Protein AF-A0A9Q3GYB8-F1 (afdb_monomer)

Structure (mmCIF, N/CA/C/O backbone):
data_AF-A0A9Q3GYB8-F1
#
_entry.id   AF-A0A9Q3GYB8-F1
#
loop_
_atom_site.group_PDB
_atom_site.id
_atom_site.type_symbol
_atom_site.label_atom_id
_atom_site.label_alt_id
_atom_site.label_comp_id
_atom_site.label_asym_id
_atom_site.label_entity_id
_atom_site.label_seq_id
_atom_site.pdbx_PDB_ins_code
_atom_site.Cartn_x
_atom_site.Cartn_y
_atom_site.Cartn_z
_atom_site.occupancy
_atom_site.B_iso_or_equiv
_atom_site.auth_seq_id
_atom_site.auth_comp_id
_atom_site.auth_asym_id
_atom_site.auth_atom_id
_atom_site.pdbx_PDB_model_num
ATOM 1 N N . MET A 1 1 ? -16.278 23.621 3.535 1.00 25.92 1 MET A N 1
ATOM 2 C CA . MET A 1 1 ? -15.766 23.236 4.869 1.00 25.92 1 MET A CA 1
ATOM 3 C C . MET A 1 1 ? -15.906 21.737 4.969 1.00 25.92 1 MET A C 1
ATOM 5 O O . MET A 1 1 ? -17.024 21.255 5.108 1.00 25.92 1 MET A O 1
ATOM 9 N N . GLU A 1 2 ? -14.830 20.991 4.756 1.00 36.50 2 GLU A N 1
ATOM 10 C CA . GLU A 1 2 ? -14.915 19.536 4.661 1.00 36.50 2 GLU A CA 1
ATOM 11 C C . GLU A 1 2 ? -13.851 18.902 5.513 1.00 36.50 2 GLU A C 1
ATOM 13 O O . GLU A 1 2 ? -12.684 19.220 5.379 1.00 36.50 2 GLU A O 1
ATOM 18 N N . ASN A 1 3 ? -14.314 18.034 6.405 1.00 37.56 3 ASN A N 1
ATOM 19 C CA . ASN A 1 3 ? -13.535 17.569 7.519 1.00 37.56 3 ASN A CA 1
ATOM 20 C C . ASN A 1 3 ? -13.365 16.029 7.604 1.00 37.56 3 ASN A C 1
ATOM 22 O O . ASN A 1 3 ? -14.303 15.297 7.310 1.00 37.56 3 ASN A O 1
ATOM 26 N N . PHE A 1 4 ? -12.160 15.533 7.898 1.00 40.28 4 PHE A N 1
ATOM 27 C CA . PHE A 1 4 ? -11.762 14.116 7.952 1.00 40.28 4 PHE A CA 1
ATOM 28 C C . PHE A 1 4 ? -11.970 13.537 9.356 1.00 40.28 4 PHE A C 1
ATOM 30 O O . PHE A 1 4 ? -11.442 14.085 10.309 1.00 40.28 4 PHE A O 1
ATOM 37 N N . ILE A 1 5 ? -12.656 12.408 9.532 1.00 36.50 5 ILE A N 1
ATOM 38 C CA . ILE A 1 5 ? -12.953 11.886 10.875 1.00 36.50 5 ILE A CA 1
ATOM 39 C C . ILE A 1 5 ? -11.981 10.750 11.250 1.00 36.50 5 ILE A C 1
ATOM 41 O O . ILE A 1 5 ? -11.925 9.717 10.590 1.00 36.50 5 ILE A O 1
ATOM 45 N N . SER A 1 6 ? -11.225 10.922 12.340 1.00 44.22 6 SER A N 1
ATOM 46 C CA . SER A 1 6 ? -10.324 9.909 12.921 1.00 44.22 6 SER A CA 1
ATOM 47 C C . SER A 1 6 ? -10.540 9.790 14.428 1.00 44.22 6 SER A C 1
ATOM 49 O O . SER A 1 6 ? -10.768 10.779 15.129 1.00 44.22 6 SER A O 1
ATOM 51 N N . GLY A 1 7 ? -10.345 8.590 14.977 1.00 32.22 7 GLY A N 1
ATOM 52 C CA . GLY A 1 7 ? -10.282 8.381 16.426 1.00 32.22 7 GLY A CA 1
ATOM 53 C C . GLY A 1 7 ? -9.227 9.279 17.098 1.00 32.22 7 GLY A C 1
ATOM 54 O O . GLY A 1 7 ? -8.093 9.361 16.629 1.00 32.22 7 GLY A O 1
ATOM 55 N N . LYS A 1 8 ? -9.625 9.993 18.167 1.00 30.19 8 LYS A N 1
ATOM 56 C CA . LYS A 1 8 ? -8.841 10.851 19.098 1.00 30.19 8 LYS A CA 1
ATOM 57 C C . LYS A 1 8 ? -7.385 11.208 18.701 1.00 30.19 8 LYS A C 1
ATOM 59 O O . LYS A 1 8 ? -6.457 10.937 19.471 1.00 30.19 8 LYS A O 1
ATOM 64 N N . ARG A 1 9 ? -7.130 11.846 17.549 1.00 35.03 9 ARG A N 1
ATOM 65 C CA . ARG A 1 9 ? -5.773 12.297 17.162 1.00 35.03 9 ARG A CA 1
ATOM 66 C C . ARG A 1 9 ? -5.813 13.517 16.241 1.00 35.03 9 ARG A C 1
ATOM 68 O O . ARG A 1 9 ? -6.393 13.443 15.174 1.00 35.03 9 ARG A O 1
ATOM 75 N N . SER A 1 10 ? -5.129 14.601 16.617 1.00 28.44 10 SER A N 1
ATOM 76 C CA . SER A 1 10 ? -4.548 15.517 15.622 1.00 28.44 10 SER A CA 1
ATOM 77 C C . SER A 1 10 ? -3.525 14.701 14.827 1.00 28.44 10 SER A C 1
ATOM 79 O O . SER A 1 10 ? -2.646 14.086 15.440 1.00 28.44 10 SER A O 1
ATOM 81 N N . ARG A 1 11 ? -3.702 14.580 13.508 1.00 34.56 11 ARG A N 1
ATOM 82 C CA . ARG A 1 11 ? -2.861 13.727 12.663 1.00 34.56 11 ARG A CA 1
ATOM 83 C C . ARG A 1 11 ? -1.853 14.549 11.881 1.00 34.56 11 ARG A C 1
ATOM 85 O O . ARG A 1 11 ? -2.208 15.446 11.129 1.00 34.56 11 ARG A O 1
ATOM 92 N N . LYS A 1 12 ? -0.599 14.155 12.053 1.00 39.94 12 LYS A N 1
ATOM 93 C CA . LYS A 1 12 ? 0.519 14.380 11.140 1.00 39.94 12 LYS A CA 1
ATOM 94 C C . LYS A 1 12 ? 0.690 13.162 10.233 1.00 39.94 12 LYS A C 1
ATOM 96 O O . LYS A 1 12 ? 0.109 12.121 10.567 1.00 39.94 12 LYS A O 1
ATOM 101 N N . PRO A 1 13 ? 1.473 13.265 9.138 1.00 32.12 13 PRO A N 1
ATOM 102 C CA . PRO A 1 13 ? 1.953 12.101 8.398 1.00 32.12 13 PRO A CA 1
ATOM 103 C C . PRO A 1 13 ? 2.394 11.044 9.409 1.00 32.12 13 PRO A C 1
ATOM 105 O O . PRO A 1 13 ? 3.174 11.357 10.315 1.00 32.12 13 PRO A O 1
ATOM 108 N N . PRO A 1 14 ? 1.819 9.842 9.375 1.00 32.03 14 PRO A N 1
ATOM 109 C CA . PRO A 1 14 ? 2.050 8.957 10.495 1.00 32.03 14 PRO A CA 1
ATOM 110 C C . PRO A 1 14 ? 3.432 8.334 10.346 1.00 32.03 14 PRO A C 1
ATOM 112 O O . PRO A 1 14 ? 3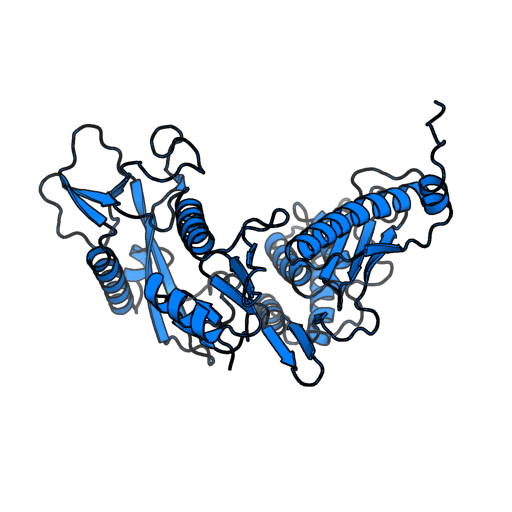.835 7.893 9.271 1.00 32.03 14 PRO A O 1
ATOM 115 N N . ASN A 1 15 ? 4.168 8.346 11.452 1.00 36.34 15 ASN A N 1
ATOM 116 C CA . ASN A 1 15 ? 5.548 7.890 11.570 1.00 36.34 15 ASN A CA 1
ATOM 117 C C . ASN A 1 15 ? 5.699 6.360 11.418 1.00 36.34 15 ASN A C 1
ATOM 119 O O . ASN A 1 15 ? 6.579 5.776 12.034 1.00 36.34 15 ASN A O 1
ATOM 123 N N . TRP A 1 16 ? 4.888 5.680 10.595 1.00 39.91 16 TRP A N 1
ATOM 124 C CA . TRP A 1 16 ? 5.118 4.258 10.293 1.00 39.91 16 TRP A CA 1
ATOM 125 C C . TRP A 1 16 ? 6.480 4.028 9.620 1.00 39.91 16 TRP A C 1
ATOM 127 O O . TRP A 1 16 ? 7.007 2.922 9.679 1.00 39.91 16 TRP A O 1
ATOM 137 N N . PHE A 1 17 ? 7.055 5.079 9.024 1.00 35.50 17 PHE A N 1
ATOM 138 C CA . PHE A 1 17 ? 8.359 5.046 8.365 1.00 35.50 17 PHE A CA 1
ATOM 139 C C . PHE A 1 17 ? 9.502 5.681 9.146 1.00 35.50 17 PHE A C 1
ATOM 141 O O . PHE A 1 17 ? 10.659 5.403 8.829 1.00 35.50 17 PHE A O 1
ATOM 148 N N . ALA A 1 18 ? 9.212 6.447 10.201 1.00 30.78 18 ALA A N 1
ATOM 149 C CA . ALA A 1 18 ? 10.213 6.695 11.225 1.00 30.78 18 ALA A CA 1
ATOM 150 C C . ALA A 1 18 ? 10.309 5.411 12.050 1.00 30.78 18 ALA A C 1
ATOM 152 O O . ALA A 1 18 ? 9.803 5.309 13.169 1.00 30.78 18 ALA A O 1
ATOM 153 N N . GLY A 1 19 ? 10.931 4.394 11.445 1.00 33.84 19 GLY A N 1
ATOM 154 C CA . GLY A 1 19 ? 11.550 3.329 12.206 1.00 33.84 19 GLY A CA 1
ATOM 155 C C . GLY A 1 19 ? 12.295 3.997 13.343 1.00 33.84 19 GLY A C 1
ATOM 156 O O . GLY A 1 19 ? 12.958 4.999 13.090 1.00 33.84 19 GLY A O 1
ATOM 157 N N . ALA A 1 20 ? 12.053 3.493 14.556 1.00 33.47 20 ALA A N 1
ATOM 158 C CA . ALA A 1 20 ? 12.769 3.799 15.780 1.00 33.47 20 ALA A CA 1
ATOM 159 C C . ALA A 1 20 ? 13.780 4.926 15.577 1.00 33.47 20 ALA A C 1
ATOM 161 O O . ALA A 1 20 ? 14.848 4.682 15.010 1.00 33.47 20 ALA A O 1
ATOM 162 N N . VAL A 1 21 ? 13.446 6.144 16.016 1.00 33.94 21 VAL A N 1
ATOM 163 C CA . VAL A 1 21 ? 14.503 7.096 16.350 1.00 33.94 21 VAL A CA 1
ATOM 164 C C . VAL A 1 21 ? 15.421 6.311 17.276 1.00 33.94 21 VAL A C 1
ATOM 166 O O . VAL A 1 21 ? 15.061 6.020 18.418 1.00 33.94 21 VAL A O 1
ATOM 169 N N . VAL A 1 22 ? 16.544 5.847 16.731 1.00 38.66 22 VAL A N 1
ATOM 170 C CA . VAL A 1 22 ? 17.598 5.196 17.487 1.00 38.66 22 VAL A CA 1
ATOM 171 C C . VAL A 1 22 ? 18.096 6.310 18.393 1.00 38.66 22 VAL A C 1
ATOM 173 O O . VAL A 1 22 ? 18.821 7.191 17.943 1.00 38.66 22 VAL A O 1
ATOM 176 N N . GLY A 1 23 ? 17.584 6.353 19.626 1.00 49.19 23 GLY A N 1
ATOM 177 C CA . GLY A 1 23 ? 17.992 7.372 20.583 1.00 49.19 23 GLY A CA 1
ATOM 178 C C . GLY A 1 23 ? 17.178 7.532 21.867 1.00 49.19 23 GLY A C 1
ATOM 179 O O . GLY A 1 23 ? 17.807 7.689 22.906 1.00 49.19 23 GLY A O 1
ATOM 180 N N . THR A 1 24 ? 15.833 7.534 21.864 1.00 57.62 24 THR A N 1
ATOM 181 C CA . THR A 1 24 ? 15.102 8.049 23.059 1.00 57.62 24 THR A CA 1
ATOM 182 C C . THR A 1 24 ? 13.836 7.314 23.496 1.00 57.62 24 THR A C 1
ATOM 184 O O . THR A 1 24 ? 13.460 7.428 24.662 1.00 57.62 24 THR A O 1
ATOM 187 N N . THR A 1 25 ? 13.159 6.568 22.619 1.00 68.81 25 THR A N 1
ATOM 188 C CA . THR A 1 25 ? 11.902 5.894 22.992 1.00 68.81 25 THR A CA 1
ATOM 189 C C . THR A 1 25 ? 12.186 4.493 23.547 1.00 68.81 25 THR A C 1
ATOM 191 O O . THR A 1 25 ? 12.843 3.705 22.864 1.00 68.81 25 THR A O 1
ATOM 194 N N . PRO A 1 26 ? 11.692 4.150 24.749 1.00 79.00 26 PRO A N 1
ATOM 195 C CA . PRO A 1 26 ? 11.937 2.843 25.346 1.00 79.00 26 PRO A CA 1
ATOM 196 C C . PRO A 1 26 ? 11.213 1.730 24.580 1.00 79.00 26 PRO A C 1
ATOM 198 O O . PRO A 1 26 ? 10.035 1.853 24.242 1.00 79.00 26 PRO A O 1
ATOM 201 N N . CYS A 1 27 ? 11.903 0.615 24.342 1.00 77.69 27 CYS A N 1
ATOM 202 C CA . CYS A 1 27 ? 11.342 -0.567 23.682 1.00 77.69 27 CYS A CA 1
ATOM 203 C C . CYS A 1 27 ? 10.696 -1.544 24.676 1.00 77.69 27 CYS A C 1
ATOM 205 O O . CYS A 1 27 ? 9.998 -2.475 24.275 1.00 77.69 27 CYS A O 1
ATOM 207 N N . SER A 1 28 ? 10.920 -1.345 25.976 1.00 80.00 28 SER A N 1
ATOM 208 C CA . SER A 1 28 ? 10.359 -2.173 27.038 1.00 80.00 28 SER A CA 1
ATOM 209 C C . SER A 1 28 ? 9.984 -1.348 28.266 1.00 80.00 28 SER A C 1
ATOM 211 O O . SER A 1 28 ? 10.463 -0.234 28.466 1.00 80.00 28 SER A O 1
ATOM 213 N N . PHE A 1 29 ? 9.143 -1.920 29.129 1.00 80.44 29 PHE A N 1
ATOM 214 C CA . PHE A 1 29 ? 8.792 -1.300 30.407 1.00 80.44 29 PHE A CA 1
ATOM 215 C C . PHE A 1 29 ? 10.034 -1.037 31.282 1.00 80.44 29 PHE A C 1
ATOM 217 O O . PHE A 1 29 ? 10.165 0.036 31.868 1.00 80.44 29 PHE A O 1
ATOM 224 N N . LYS A 1 30 ? 10.989 -1.978 31.311 1.00 82.12 30 LYS A N 1
ATOM 225 C CA . LYS A 1 30 ? 12.250 -1.834 32.058 1.00 82.12 30 LYS A CA 1
ATOM 226 C C . LYS A 1 30 ? 13.091 -0.671 31.544 1.00 82.12 30 LYS A C 1
ATOM 228 O O . LYS A 1 30 ? 13.586 0.117 32.342 1.00 82.12 30 LYS A O 1
ATOM 233 N N . GLU A 1 31 ? 13.206 -0.528 30.225 1.00 82.38 31 GLU A N 1
ATOM 234 C CA . GLU A 1 31 ? 13.889 0.616 29.612 1.00 82.38 31 GLU A CA 1
ATOM 235 C C . GLU A 1 31 ? 13.164 1.934 29.894 1.00 82.38 31 GLU A C 1
ATOM 237 O O . GLU A 1 31 ? 13.814 2.941 30.166 1.00 82.38 31 GLU A O 1
ATOM 242 N N . ALA A 1 32 ? 11.827 1.933 29.893 1.00 82.12 32 ALA A N 1
ATOM 243 C CA . ALA A 1 32 ? 11.042 3.123 30.207 1.00 82.12 32 ALA A CA 1
ATOM 244 C C . ALA A 1 32 ? 11.316 3.611 31.636 1.00 82.12 32 ALA A C 1
ATOM 246 O O . ALA A 1 32 ? 11.517 4.809 31.845 1.00 82.12 32 ALA A O 1
ATOM 247 N N . LEU A 1 33 ? 11.404 2.690 32.602 1.00 82.56 33 LEU A N 1
ATOM 248 C CA . LEU A 1 33 ? 11.752 3.009 33.988 1.00 82.56 33 LEU A CA 1
ATOM 249 C C . LEU A 1 33 ? 13.218 3.401 34.186 1.00 82.56 33 LEU A C 1
ATOM 251 O O . LEU A 1 33 ? 13.504 4.246 35.029 1.00 82.56 33 LEU A O 1
ATOM 255 N N . ALA A 1 34 ? 14.136 2.802 33.428 1.00 83.19 34 ALA A N 1
ATOM 256 C CA . ALA A 1 34 ? 15.553 3.155 33.469 1.00 83.19 34 ALA A CA 1
ATOM 257 C C . ALA A 1 34 ? 15.851 4.501 32.779 1.00 83.19 34 ALA A C 1
ATOM 259 O O . ALA A 1 34 ? 16.936 5.056 32.947 1.00 83.19 34 ALA A O 1
ATOM 260 N N . SER A 1 35 ? 14.905 5.030 31.996 1.00 83.81 35 SER A N 1
ATOM 261 C CA . SER A 1 35 ? 15.062 6.302 31.293 1.00 83.81 35 SER A CA 1
ATOM 262 C C . SER A 1 35 ? 14.933 7.513 32.225 1.00 83.81 35 SER A C 1
ATOM 264 O O . SER A 1 35 ? 14.206 7.496 33.218 1.00 83.81 35 SER A O 1
ATOM 266 N N . LEU A 1 36 ? 15.554 8.629 31.831 1.00 81.88 36 LEU A N 1
ATOM 267 C CA . LEU A 1 36 ? 15.415 9.928 32.510 1.00 81.88 36 LEU A CA 1
ATOM 268 C C . LEU A 1 36 ? 13.963 10.445 32.539 1.00 81.88 36 LEU A C 1
ATOM 270 O O . LEU A 1 36 ? 13.627 11.308 33.345 1.00 81.88 36 LEU A O 1
ATOM 274 N N . LYS A 1 37 ? 13.095 9.913 31.668 1.00 83.44 37 LYS A N 1
ATOM 275 C CA . LYS A 1 37 ? 11.675 10.265 31.546 1.00 83.44 37 LYS A CA 1
ATOM 276 C C . LYS A 1 37 ? 10.740 9.268 32.244 1.00 83.44 37 LYS A C 1
ATOM 278 O O . LYS A 1 37 ? 9.545 9.247 31.956 1.00 83.44 37 LYS A O 1
ATOM 283 N N . SER A 1 38 ? 11.248 8.445 33.161 1.00 84.56 38 SER A N 1
ATOM 284 C CA . SER A 1 38 ? 10.485 7.386 33.842 1.00 84.56 38 SER A CA 1
ATOM 285 C C . SER A 1 38 ? 9.135 7.848 34.409 1.00 84.56 38 SER A C 1
ATOM 287 O O . SER A 1 38 ? 8.115 7.204 34.164 1.00 84.56 38 SER A O 1
ATOM 289 N N . ASN A 1 39 ? 9.089 9.006 35.074 1.00 86.44 39 ASN A N 1
ATOM 290 C CA . ASN A 1 39 ? 7.849 9.577 35.615 1.00 86.44 39 ASN A CA 1
ATOM 291 C C . ASN A 1 39 ? 6.818 9.920 34.524 1.00 86.44 39 ASN A C 1
ATOM 293 O O . ASN A 1 39 ? 5.623 9.693 34.710 1.00 86.44 39 ASN A O 1
ATOM 297 N N . ALA A 1 40 ? 7.259 10.437 33.373 1.00 87.19 40 ALA A N 1
ATOM 298 C CA . ALA A 1 40 ? 6.367 10.744 32.254 1.00 87.19 40 ALA A CA 1
ATOM 299 C C . ALA A 1 40 ? 5.781 9.459 31.646 1.00 87.19 40 ALA A C 1
ATOM 301 O O . ALA A 1 40 ? 4.577 9.385 31.391 1.00 87.19 40 ALA A O 1
ATOM 302 N N . TRP A 1 41 ? 6.600 8.412 31.505 1.00 88.19 41 TRP A N 1
ATOM 303 C CA . TRP A 1 41 ? 6.142 7.104 31.033 1.00 88.19 41 TRP A CA 1
ATOM 304 C C . TRP A 1 41 ? 5.167 6.430 32.004 1.00 88.19 41 TRP A C 1
ATOM 306 O O . TRP A 1 41 ? 4.159 5.882 31.563 1.00 88.19 41 TRP A O 1
ATOM 316 N N . LEU A 1 42 ? 5.402 6.524 33.316 1.00 86.69 42 LEU A N 1
ATOM 317 C CA . LEU A 1 42 ? 4.474 6.025 34.338 1.00 86.69 42 LEU A CA 1
ATOM 318 C C . LEU A 1 42 ? 3.119 6.742 34.289 1.00 86.69 42 LEU A C 1
ATOM 320 O O . LEU A 1 42 ? 2.075 6.089 34.329 1.00 86.69 42 LEU A O 1
ATOM 324 N N . ASN A 1 43 ? 3.119 8.067 34.121 1.00 88.00 43 ASN A N 1
ATOM 325 C CA . ASN A 1 43 ? 1.887 8.836 33.939 1.00 88.00 43 ASN A CA 1
ATOM 326 C C . ASN A 1 43 ? 1.136 8.417 32.666 1.00 88.00 43 ASN A C 1
ATOM 328 O O . ASN A 1 43 ? -0.089 8.286 32.684 1.00 88.00 43 ASN A O 1
ATOM 332 N N . ALA A 1 44 ? 1.856 8.162 31.569 1.00 88.00 44 ALA A N 1
ATOM 333 C CA . ALA A 1 44 ? 1.263 7.675 30.326 1.00 88.00 44 ALA A CA 1
ATOM 334 C C . ALA A 1 44 ? 0.626 6.281 30.491 1.00 88.00 44 ALA A C 1
ATOM 336 O O . ALA A 1 44 ? -0.474 6.051 29.989 1.00 88.00 44 ALA A O 1
ATOM 337 N N . ILE A 1 45 ? 1.276 5.379 31.235 1.00 87.88 45 ILE A N 1
ATOM 338 C CA . ILE A 1 45 ? 0.751 4.046 31.580 1.00 87.88 45 ILE A CA 1
ATOM 339 C C . ILE A 1 45 ? -0.525 4.160 32.421 1.00 87.88 45 ILE A C 1
ATOM 341 O O . ILE A 1 45 ? -1.537 3.539 32.094 1.00 87.88 45 ILE A O 1
ATOM 345 N N . ALA A 1 46 ? -0.505 4.977 33.478 1.00 86.75 46 ALA A N 1
ATOM 346 C CA . ALA A 1 46 ? -1.660 5.172 34.353 1.00 86.75 46 ALA A CA 1
ATOM 347 C C . ALA A 1 46 ? -2.862 5.758 33.592 1.00 86.75 46 ALA A C 1
ATOM 349 O O . ALA A 1 46 ? -3.994 5.306 33.765 1.00 86.75 46 ALA A O 1
ATOM 350 N N . LYS A 1 47 ? -2.610 6.720 32.696 1.00 88.44 47 LYS A N 1
ATOM 351 C CA . LYS A 1 47 ? -3.630 7.326 31.828 1.00 88.44 47 LYS A CA 1
ATOM 352 C C . LYS A 1 47 ? -4.267 6.305 30.881 1.00 88.44 47 LYS A C 1
ATOM 354 O O . LYS A 1 47 ? -5.483 6.336 30.692 1.00 88.44 47 LYS A O 1
ATOM 359 N N . GLU A 1 48 ? -3.473 5.409 30.294 1.00 88.88 48 GLU A N 1
ATOM 360 C CA . GLU A 1 48 ? -3.989 4.336 29.435 1.00 88.88 48 GLU A CA 1
ATOM 361 C C . GLU A 1 48 ? -4.873 3.365 30.231 1.00 88.88 48 GLU A C 1
ATOM 363 O O . GLU A 1 48 ? -5.982 3.060 29.797 1.00 88.88 48 GLU A O 1
ATOM 368 N N . PHE A 1 49 ? -4.451 2.935 31.426 1.00 83.81 49 PHE A N 1
ATOM 369 C CA . PHE A 1 49 ? -5.279 2.057 32.263 1.00 83.81 49 PHE A CA 1
ATOM 370 C C . PHE A 1 49 ? -6.595 2.682 32.689 1.00 83.81 49 PHE A C 1
ATOM 372 O O . PHE A 1 49 ? -7.636 2.048 32.527 1.00 83.81 49 PHE A O 1
ATOM 379 N N . ALA A 1 50 ? -6.563 3.924 33.172 1.00 85.94 50 ALA A N 1
ATOM 380 C CA . ALA A 1 50 ? -7.776 4.639 33.550 1.00 85.94 50 ALA A CA 1
ATOM 381 C C . ALA A 1 50 ? -8.766 4.708 32.373 1.00 85.94 50 ALA A C 1
ATOM 383 O O . ALA A 1 50 ? -9.969 4.539 32.555 1.00 85.94 50 ALA A O 1
ATOM 384 N N . SER A 1 51 ? -8.260 4.874 31.145 1.00 85.38 51 SER A N 1
ATOM 385 C CA . SER A 1 51 ? -9.074 4.820 29.927 1.00 85.38 51 SER A CA 1
ATOM 386 C C . SER A 1 51 ? -9.658 3.422 29.669 1.00 85.38 51 SER A C 1
ATOM 388 O O . SER A 1 51 ? -10.826 3.311 29.295 1.00 85.38 51 SER A O 1
ATOM 390 N N . LEU A 1 52 ? -8.882 2.346 29.854 1.00 84.75 52 LEU A N 1
ATOM 391 C CA . LEU A 1 52 ? -9.367 0.967 29.684 1.00 84.75 52 LEU A CA 1
ATOM 392 C C . LEU A 1 52 ? -10.477 0.614 30.686 1.00 84.75 52 LEU A C 1
ATOM 394 O O . LEU A 1 52 ? -11.456 -0.031 30.305 1.00 84.75 52 LEU A O 1
ATOM 398 N N . GLU A 1 53 ? -10.350 1.061 31.935 1.00 83.00 53 GLU A N 1
ATOM 399 C CA . GLU A 1 53 ? -11.362 0.873 32.981 1.00 83.00 53 GLU A CA 1
ATOM 400 C C . GLU A 1 53 ? -12.611 1.717 32.710 1.00 83.00 53 GLU A C 1
ATOM 402 O O . GLU A 1 53 ? -13.723 1.186 32.701 1.00 83.00 53 GLU A O 1
ATOM 407 N N . GLN A 1 54 ? -12.438 3.004 32.383 1.00 83.69 54 GLN A N 1
ATOM 408 C CA . GLN A 1 54 ? -13.538 3.912 32.042 1.00 83.69 54 GLN A CA 1
ATOM 409 C C . GLN A 1 54 ? -14.386 3.377 30.879 1.00 83.69 54 GLN A C 1
ATOM 411 O O . GLN A 1 54 ? -15.612 3.486 30.893 1.00 83.69 54 GLN A O 1
ATOM 416 N N . HIS A 1 55 ? -13.746 2.793 29.864 1.00 80.62 55 HIS A N 1
ATOM 417 C CA . HIS A 1 55 ? -14.429 2.239 28.697 1.00 80.62 55 HIS A CA 1
ATOM 418 C C . HIS A 1 55 ? -14.875 0.780 28.871 1.00 80.62 55 HIS A C 1
ATOM 420 O O . HIS A 1 55 ? -15.385 0.198 27.904 1.00 80.62 55 HIS A O 1
ATOM 426 N N . GLN A 1 56 ? -14.716 0.208 30.073 1.00 82.50 56 GLN A N 1
ATOM 427 C CA . GLN A 1 56 ? -15.061 -1.177 30.399 1.00 82.50 56 GLN A CA 1
ATOM 428 C C . GLN A 1 56 ? -14.482 -2.149 29.365 1.00 82.50 56 GLN A C 1
ATOM 430 O O . GLN A 1 56 ? -15.217 -2.930 28.761 1.00 82.50 56 GLN A O 1
ATOM 435 N N . VAL A 1 57 ? -13.182 -2.026 29.079 1.00 82.00 57 VAL A N 1
ATOM 436 C CA . VAL A 1 57 ? -12.442 -2.927 28.174 1.00 82.00 57 VAL A CA 1
ATOM 437 C C . VAL A 1 57 ? -11.939 -4.158 28.926 1.00 82.00 57 VAL A C 1
ATOM 439 O O . VAL A 1 57 ? -11.882 -5.252 28.366 1.00 82.00 57 VAL A O 1
ATOM 442 N N . VAL A 1 58 ? -11.581 -3.968 30.196 1.00 81.31 58 VAL A N 1
ATOM 443 C CA . VAL A 1 58 ? -11.105 -5.007 31.109 1.00 81.31 58 VAL A CA 1
ATOM 444 C C . VAL A 1 58 ? -12.028 -5.088 32.318 1.00 81.31 58 VAL A C 1
ATOM 446 O O . VAL A 1 58 ? -12.460 -4.066 32.848 1.00 81.31 58 VAL A O 1
ATOM 449 N N . LYS A 1 59 ? -12.305 -6.309 32.772 1.00 82.75 59 LYS A N 1
ATOM 450 C CA . LYS A 1 59 ? -13.022 -6.590 34.016 1.00 82.75 59 LYS A CA 1
ATOM 451 C C . LYS A 1 59 ? -12.178 -7.502 34.893 1.00 82.75 59 LYS A C 1
ATOM 453 O O . LYS A 1 59 ? -11.645 -8.501 34.419 1.00 82.75 59 LYS A O 1
ATOM 458 N N . GLU A 1 60 ? -12.079 -7.173 36.170 1.00 81.75 60 GLU A N 1
ATOM 459 C CA . GLU A 1 60 ? -11.413 -8.023 37.151 1.00 81.75 60 GLU A CA 1
ATOM 460 C C . GLU A 1 60 ? -12.276 -9.248 37.486 1.00 81.75 60 GLU A C 1
ATOM 462 O O . GLU A 1 60 ? -13.477 -9.125 37.747 1.00 81.75 60 GLU A O 1
ATOM 467 N N . VAL A 1 61 ? -11.678 -10.439 37.428 1.00 81.00 61 VAL A N 1
ATOM 468 C CA . VAL A 1 61 ? -12.344 -11.723 37.676 1.00 81.00 61 VAL A CA 1
ATOM 469 C C . VAL A 1 61 ? -11.416 -12.663 38.445 1.00 81.00 61 VAL A C 1
ATOM 471 O O . VAL A 1 61 ? -10.195 -12.599 38.316 1.00 81.00 61 VAL A O 1
ATOM 474 N N . ARG A 1 62 ? -11.983 -13.558 39.260 1.00 77.38 62 ARG A N 1
ATOM 475 C CA . ARG A 1 62 ? -11.195 -14.616 39.907 1.00 77.38 62 ARG A CA 1
ATOM 476 C C . ARG A 1 62 ? -10.760 -15.633 38.858 1.00 77.38 62 ARG A C 1
ATOM 478 O O . ARG A 1 62 ? -11.573 -16.025 38.027 1.00 77.38 62 ARG A O 1
ATOM 485 N N . LEU A 1 63 ? -9.499 -16.050 38.919 1.00 69.88 63 LEU A N 1
ATOM 486 C CA . LEU A 1 63 ? -8.965 -17.060 38.018 1.00 69.88 63 LEU A CA 1
ATOM 487 C C . LEU A 1 63 ? -9.551 -18.426 38.389 1.00 69.88 63 LEU A C 1
ATOM 489 O O . LEU A 1 63 ? -9.339 -18.923 39.498 1.00 69.88 63 LEU A O 1
ATOM 493 N N . GLU A 1 64 ? -10.274 -19.039 37.460 1.00 70.75 64 GLU A N 1
ATOM 494 C CA . GLU A 1 64 ? -10.748 -20.412 37.622 1.00 70.75 64 GLU A CA 1
ATOM 495 C C . GLU A 1 64 ? -9.663 -21.417 37.204 1.00 70.75 64 GLU A C 1
ATOM 497 O O . GLU A 1 64 ? -8.739 -21.104 36.445 1.00 70.75 64 GLU A O 1
ATOM 502 N N . ARG A 1 65 ? -9.749 -22.655 37.711 1.00 62.06 65 ARG A N 1
ATOM 503 C CA . ARG A 1 65 ? -8.806 -23.718 37.328 1.00 62.06 65 ARG A CA 1
ATOM 504 C C . ARG A 1 65 ? -8.933 -23.986 35.820 1.00 62.06 65 ARG A C 1
ATOM 506 O O . ARG A 1 65 ? -10.039 -24.182 35.335 1.00 62.06 65 ARG A O 1
ATOM 513 N N . ASN A 1 66 ? -7.796 -24.047 35.121 1.00 68.25 66 ASN A N 1
ATOM 514 C CA . ASN A 1 66 ? -7.643 -24.295 33.674 1.00 68.25 66 ASN A CA 1
ATOM 515 C C . ASN A 1 66 ? -7.908 -23.110 32.723 1.00 68.25 66 ASN A C 1
ATOM 517 O O . ASN A 1 66 ? -7.903 -23.312 31.511 1.00 68.25 66 ASN A O 1
ATOM 521 N N . GLN A 1 67 ? -8.067 -21.878 33.217 1.00 70.38 67 GLN A N 1
ATOM 522 C CA . GLN A 1 67 ? -8.120 -20.706 32.334 1.00 70.38 67 GLN A CA 1
ATOM 523 C C . GLN A 1 67 ? -6.723 -20.322 31.829 1.00 70.38 67 GLN A C 1
ATOM 525 O O . GLN A 1 67 ? -5.791 -20.117 32.612 1.00 70.38 67 GLN A O 1
ATOM 530 N N . ARG A 1 68 ? -6.575 -20.201 30.505 1.00 76.38 68 ARG A N 1
ATOM 531 C CA . ARG A 1 68 ? -5.342 -19.723 29.877 1.00 76.38 68 ARG A CA 1
ATOM 532 C C . ARG A 1 68 ? -5.258 -18.204 29.964 1.00 76.38 68 ARG A C 1
ATOM 534 O O . ARG A 1 68 ? -6.209 -17.498 29.650 1.00 76.38 68 ARG A O 1
ATOM 541 N N . LEU A 1 69 ? -4.087 -17.709 30.358 1.00 81.94 69 LEU A N 1
ATOM 542 C CA . LEU A 1 69 ? -3.792 -16.282 30.417 1.00 81.94 69 LEU A CA 1
ATOM 543 C C . LEU A 1 69 ? -2.885 -15.883 29.260 1.00 81.94 69 LEU A C 1
ATOM 545 O O . LEU A 1 69 ? -1.819 -16.468 29.069 1.00 81.94 69 LEU A O 1
ATOM 549 N N . LEU A 1 70 ? -3.288 -14.852 28.525 1.00 84.50 70 LEU A N 1
ATOM 550 C CA . LEU A 1 70 ? -2.439 -14.211 27.533 1.00 84.50 70 LEU A CA 1
ATOM 551 C C . LEU A 1 70 ? -1.590 -13.124 28.188 1.00 84.50 70 LEU A C 1
ATOM 553 O O . LEU A 1 70 ? -2.084 -12.276 28.933 1.00 84.50 70 LEU A O 1
ATOM 557 N N . ASP A 1 71 ? -0.301 -13.123 27.873 1.00 83.69 71 ASP A N 1
ATOM 558 C CA . ASP A 1 71 ? 0.606 -12.067 28.304 1.00 83.69 71 ASP A CA 1
ATOM 559 C C . ASP A 1 71 ? 0.336 -10.759 27.552 1.00 83.69 71 ASP A C 1
ATOM 561 O O . ASP A 1 71 ? 0.019 -10.748 26.359 1.00 83.69 71 ASP A O 1
ATOM 565 N N . THR A 1 72 ? 0.563 -9.635 28.226 1.00 85.38 72 THR A N 1
ATOM 566 C CA . THR A 1 72 ? 0.578 -8.308 27.602 1.00 85.38 72 THR A CA 1
ATOM 567 C C . THR A 1 72 ? 1.994 -7.748 27.463 1.00 85.38 72 THR A C 1
ATOM 569 O O . THR A 1 72 ? 2.966 -8.279 28.003 1.00 85.38 72 THR A O 1
ATOM 572 N N . THR A 1 73 ? 2.119 -6.649 26.729 1.00 86.25 73 THR A N 1
ATOM 573 C CA . THR A 1 73 ? 3.327 -5.834 26.630 1.00 86.25 73 THR A CA 1
ATOM 574 C C . THR A 1 73 ? 2.968 -4.355 26.492 1.00 86.25 73 THR A C 1
ATOM 576 O O . THR A 1 73 ? 1.852 -4.015 26.092 1.00 86.25 73 THR A O 1
ATOM 579 N N . TRP A 1 74 ? 3.919 -3.483 26.820 1.00 86.00 74 TRP A N 1
ATOM 580 C CA . TRP A 1 74 ? 3.786 -2.039 26.673 1.00 86.00 74 TRP A CA 1
ATOM 581 C C . TRP A 1 74 ? 4.465 -1.560 25.403 1.00 86.00 74 TRP A C 1
ATOM 583 O O . TRP A 1 74 ? 5.628 -1.873 25.164 1.00 86.00 74 TRP A O 1
ATOM 593 N N . VAL A 1 75 ? 3.746 -0.756 24.625 1.00 87.00 75 VAL A N 1
ATOM 594 C CA . VAL A 1 75 ? 4.301 -0.034 23.480 1.00 87.00 75 VAL A CA 1
ATOM 595 C C . VAL A 1 75 ? 4.351 1.447 23.820 1.00 87.00 75 VAL A C 1
ATOM 597 O O . VAL A 1 75 ? 3.319 2.042 24.139 1.00 87.00 75 VAL A O 1
ATOM 600 N N . PHE A 1 76 ? 5.542 2.033 23.732 1.00 84.38 76 PHE A N 1
ATOM 601 C CA . PHE A 1 76 ? 5.792 3.436 24.040 1.00 84.38 76 PHE A CA 1
ATOM 602 C C . PHE A 1 76 ? 6.082 4.228 22.776 1.00 84.38 76 PHE A C 1
ATOM 604 O O . PHE A 1 76 ? 6.700 3.721 21.841 1.00 84.38 76 PHE A O 1
ATOM 611 N N . TRP A 1 77 ? 5.633 5.478 22.744 1.00 84.88 77 TRP A N 1
ATOM 612 C CA . TRP A 1 77 ? 6.049 6.431 21.726 1.00 84.88 77 TRP A CA 1
ATOM 613 C C . TRP A 1 77 ? 5.882 7.867 22.208 1.00 84.88 77 TRP A C 1
ATOM 615 O O . TRP A 1 77 ? 4.989 8.184 22.995 1.00 84.88 77 TRP A O 1
ATOM 625 N N . GLU A 1 78 ? 6.733 8.747 21.699 1.00 81.94 78 GLU A N 1
ATOM 626 C CA . GLU A 1 78 ? 6.622 10.187 21.902 1.00 81.94 78 GLU A CA 1
ATOM 627 C C . GLU A 1 78 ? 5.827 10.801 20.749 1.00 81.94 78 GLU A C 1
ATOM 629 O O . GLU A 1 78 ? 6.017 10.473 19.575 1.00 81.94 78 GLU A O 1
ATOM 634 N N . LYS A 1 79 ? 4.900 11.699 21.068 1.00 74.75 79 LYS A N 1
ATOM 635 C CA . LYS A 1 79 ? 4.280 12.576 20.076 1.00 74.75 79 LYS A CA 1
ATOM 636 C C . LYS A 1 79 ? 5.083 13.854 19.971 1.00 74.75 79 LYS A C 1
ATOM 638 O O . LYS A 1 79 ? 5.356 14.473 20.993 1.00 74.75 79 LYS A O 1
ATOM 643 N N . THR A 1 80 ? 5.335 14.315 18.757 1.00 69.50 80 THR A N 1
ATOM 644 C CA . THR A 1 80 ? 6.073 15.557 18.509 1.00 69.50 80 THR A CA 1
ATOM 645 C C . THR A 1 80 ? 5.210 16.655 17.875 1.00 69.50 80 THR A C 1
ATOM 647 O O . THR A 1 80 ? 4.221 16.369 17.182 1.00 69.50 80 THR A O 1
ATOM 650 N N . ASP A 1 81 ? 5.561 17.922 18.119 1.00 65.56 81 ASP A N 1
ATOM 651 C CA . ASP A 1 81 ? 5.057 19.110 17.417 1.00 65.56 81 ASP A CA 1
ATOM 652 C C . ASP A 1 81 ? 5.718 19.253 16.027 1.00 65.56 81 ASP A C 1
ATOM 654 O O . ASP A 1 81 ? 6.316 18.298 15.522 1.00 65.56 81 ASP A O 1
ATOM 658 N N . ALA A 1 82 ? 5.316 20.273 15.256 1.00 48.75 82 ALA A N 1
ATOM 659 C CA . ALA A 1 82 ? 5.706 20.364 13.839 1.00 48.75 82 ALA A CA 1
ATOM 660 C C . ALA A 1 82 ? 7.200 20.696 13.705 1.00 48.75 82 ALA A C 1
ATOM 662 O O . ALA A 1 82 ? 7.827 20.371 12.702 1.00 48.75 82 ALA A O 1
ATOM 663 N N . GLU A 1 83 ? 7.746 21.263 14.770 1.00 54.91 83 GLU A N 1
ATOM 664 C CA . GLU A 1 83 ? 9.115 21.671 15.003 1.00 54.91 83 GLU A CA 1
ATOM 665 C C . GLU A 1 83 ? 9.977 20.511 15.543 1.00 54.91 83 GLU A C 1
ATOM 667 O O . GLU A 1 83 ? 11.195 20.637 15.649 1.00 54.91 83 GLU A O 1
ATOM 672 N N . GLY A 1 84 ? 9.363 19.357 15.838 1.00 59.22 84 GLY A N 1
ATOM 673 C CA . GLY A 1 84 ? 10.035 18.144 16.301 1.00 59.22 84 GLY A CA 1
ATOM 674 C C . GLY A 1 84 ? 10.180 18.028 17.822 1.00 59.22 84 GLY A C 1
ATOM 675 O O . GLY A 1 84 ? 10.740 17.038 18.293 1.00 59.22 84 GLY A O 1
ATOM 676 N N . ASN A 1 85 ? 9.648 18.967 18.604 1.00 70.25 85 ASN A N 1
ATOM 677 C CA . ASN A 1 85 ? 9.667 18.918 20.063 1.00 70.25 85 ASN A CA 1
ATOM 678 C C . ASN A 1 85 ? 8.634 17.923 20.592 1.00 70.25 85 ASN A C 1
ATOM 680 O O . ASN A 1 85 ? 7.523 17.811 20.077 1.00 70.25 85 ASN A O 1
ATOM 684 N N . VAL A 1 86 ? 8.972 17.211 21.665 1.00 75.25 86 VAL A N 1
ATOM 685 C CA . VAL A 1 86 ? 8.064 16.245 22.296 1.00 75.25 86 VAL A CA 1
ATOM 686 C C . VAL A 1 86 ? 6.925 16.976 23.012 1.00 75.25 86 VAL A C 1
ATOM 688 O O . VAL A 1 86 ? 7.152 17.822 23.868 1.00 75.25 86 VAL A O 1
ATOM 691 N N . THR A 1 87 ? 5.692 16.621 22.660 1.00 78.25 87 THR A N 1
ATOM 692 C CA . THR A 1 87 ? 4.443 17.193 23.196 1.00 78.25 87 THR A CA 1
ATOM 693 C C . THR A 1 87 ? 3.762 16.293 24.217 1.00 78.25 87 THR A C 1
ATOM 695 O O . THR A 1 87 ? 3.104 16.788 25.126 1.00 78.25 87 THR A O 1
ATOM 698 N N . GLU A 1 88 ? 3.847 14.973 24.041 1.00 82.25 88 GLU A N 1
ATOM 699 C CA . GLU A 1 88 ? 3.174 14.006 24.909 1.00 82.25 88 GLU A CA 1
ATOM 700 C C . GLU A 1 88 ? 3.832 12.628 24.774 1.00 82.25 88 GLU A C 1
ATOM 702 O O . GLU A 1 88 ? 3.908 12.068 23.677 1.00 82.25 88 GLU A O 1
ATOM 707 N N . GLU A 1 89 ? 4.241 12.045 25.894 1.00 85.50 89 GLU A N 1
ATOM 708 C CA . GLU A 1 89 ? 4.577 10.632 26.015 1.00 85.50 89 GLU A CA 1
ATOM 709 C C . GLU A 1 89 ? 3.307 9.772 25.996 1.00 85.50 89 GLU A C 1
ATOM 711 O O . GLU A 1 89 ? 2.306 10.062 26.659 1.00 85.50 89 GLU A O 1
ATOM 716 N N . LYS A 1 90 ? 3.333 8.679 25.235 1.00 85.62 90 LYS A N 1
ATOM 717 C CA . LYS A 1 90 ? 2.221 7.738 25.142 1.00 85.62 90 LYS A CA 1
ATOM 718 C C . LYS A 1 90 ? 2.651 6.309 25.393 1.00 85.62 90 LYS A C 1
ATOM 720 O O . LYS A 1 90 ? 3.656 5.847 24.865 1.00 85.62 90 LYS A O 1
ATOM 725 N N . ALA A 1 91 ? 1.815 5.601 26.140 1.00 88.19 91 ALA A N 1
ATOM 726 C CA . ALA A 1 91 ? 1.920 4.175 26.377 1.00 88.19 91 ALA A CA 1
ATOM 727 C C . ALA A 1 91 ? 0.625 3.497 25.917 1.00 88.19 91 ALA A C 1
ATOM 729 O O . ALA A 1 91 ? -0.457 4.073 26.032 1.00 88.19 91 ALA A O 1
ATOM 730 N N . ARG A 1 92 ? 0.734 2.283 25.380 1.00 87.94 92 ARG A N 1
ATOM 731 C CA . ARG A 1 92 ? -0.399 1.404 25.072 1.00 87.94 92 ARG A CA 1
ATOM 732 C C . ARG A 1 92 ? -0.152 0.022 25.624 1.00 87.94 92 ARG A C 1
ATOM 734 O O . ARG A 1 92 ? 0.939 -0.520 25.447 1.00 87.94 92 ARG A O 1
ATOM 741 N N . LEU A 1 93 ? -1.196 -0.550 26.209 1.00 87.25 93 LEU A N 1
ATOM 742 C CA . LEU A 1 93 ? -1.218 -1.956 26.569 1.00 87.25 93 LEU A CA 1
ATOM 743 C C . LEU A 1 93 ? -1.635 -2.778 25.347 1.00 87.25 93 LEU A C 1
ATOM 745 O O . LEU A 1 93 ? -2.721 -2.585 24.800 1.00 87.25 93 LEU A O 1
ATOM 749 N N . CYS A 1 94 ? -0.778 -3.706 24.937 1.00 88.44 94 CYS A N 1
ATOM 750 C CA . CYS A 1 94 ? -1.030 -4.612 23.823 1.00 88.44 94 CYS A CA 1
ATOM 751 C C . CYS A 1 94 ? -0.983 -6.062 24.309 1.00 88.44 94 CYS A C 1
ATOM 753 O O . CYS A 1 94 ? -0.111 -6.431 25.094 1.00 88.44 94 CYS A O 1
ATOM 755 N N . VAL A 1 95 ? -1.883 -6.909 23.818 1.00 86.69 95 VAL A N 1
ATOM 756 C CA . VAL A 1 95 ? -1.811 -8.359 24.035 1.00 86.69 95 VAL A CA 1
ATOM 757 C C . VAL A 1 95 ? -0.722 -8.944 23.140 1.00 86.69 95 VAL A C 1
ATOM 759 O O . VAL A 1 95 ? -0.570 -8.540 21.987 1.00 86.69 95 VAL A O 1
ATOM 762 N N . LYS A 1 96 ? 0.029 -9.927 23.638 1.00 85.06 96 LYS A N 1
ATOM 763 C CA . LYS A 1 96 ? 0.944 -10.723 22.816 1.00 85.06 96 LYS A CA 1
ATOM 764 C C . LYS A 1 96 ? 0.152 -11.760 22.013 1.00 85.06 96 LYS A C 1
ATOM 766 O O . LYS A 1 96 ? 0.226 -12.952 22.291 1.00 85.06 96 LYS A O 1
ATOM 771 N N . GLY A 1 97 ? -0.612 -11.324 21.010 1.00 80.56 97 GLY A N 1
ATOM 772 C CA . GLY A 1 97 ? -1.470 -12.224 20.223 1.00 80.56 97 GLY A CA 1
ATOM 773 C C . GLY A 1 97 ? -0.716 -13.280 19.415 1.00 80.56 97 GLY A C 1
ATOM 774 O O . GLY A 1 97 ? -1.288 -14.297 19.034 1.00 80.56 97 GLY A O 1
ATOM 775 N N . PHE A 1 98 ? 0.595 -13.124 19.201 1.00 78.69 98 PHE A N 1
ATOM 776 C CA . PHE A 1 98 ? 1.414 -14.199 18.633 1.00 78.69 98 PHE A CA 1
ATOM 777 C C . PHE A 1 98 ? 1.469 -15.442 19.541 1.00 78.69 98 PHE A C 1
ATOM 779 O O . PHE A 1 98 ? 1.678 -16.535 19.026 1.00 78.69 98 PHE A O 1
ATOM 786 N N . CYS A 1 99 ? 1.207 -15.294 20.847 1.00 81.38 99 CYS A N 1
ATOM 787 C CA . CYS A 1 99 ? 1.075 -16.394 21.805 1.00 81.38 99 CYS A CA 1
ATOM 788 C C . CYS A 1 99 ? -0.311 -17.068 21.798 1.00 81.38 99 CYS A C 1
ATOM 790 O O . CYS A 1 99 ? -0.500 -18.014 22.564 1.00 81.38 99 CYS A O 1
ATOM 792 N N . GLN A 1 100 ? -1.280 -16.585 21.009 1.00 80.50 100 GLN A N 1
ATOM 793 C CA . GLN A 1 100 ? -2.590 -17.233 20.872 1.00 80.50 100 GLN A CA 1
ATOM 794 C C . GLN A 1 100 ? -2.466 -18.533 20.067 1.00 80.50 100 GLN A C 1
ATOM 796 O O . GLN A 1 100 ? -1.744 -18.569 19.065 1.00 80.50 100 GLN A O 1
ATOM 801 N N . ILE A 1 101 ? -3.182 -19.573 20.496 1.00 76.50 101 ILE A N 1
ATOM 802 C CA . ILE A 1 101 ? -3.280 -20.872 19.819 1.00 76.50 101 ILE A CA 1
ATOM 803 C C . ILE A 1 101 ? -4.650 -21.003 19.151 1.00 76.50 101 ILE A C 1
ATOM 805 O O . ILE A 1 101 ? -5.678 -20.729 19.769 1.00 76.50 101 ILE A O 1
ATOM 809 N N . GLU A 1 102 ? -4.633 -21.421 17.888 1.00 74.25 102 GLU A N 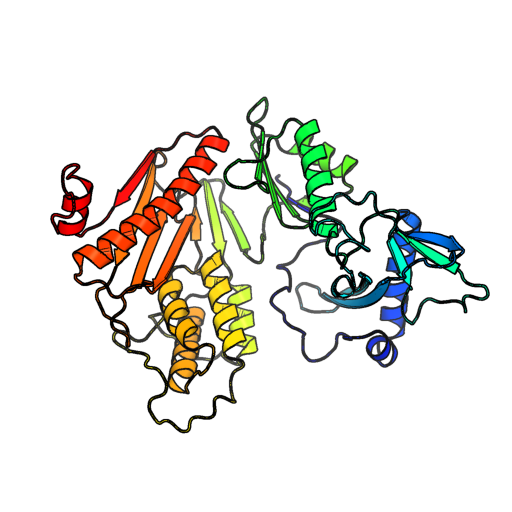1
ATOM 810 C CA . GLU A 1 102 ? -5.830 -21.756 17.113 1.00 74.25 102 GLU A CA 1
ATOM 811 C C . GLU A 1 102 ? -6.603 -22.904 17.786 1.00 74.25 102 GLU A C 1
ATOM 813 O O . GLU A 1 102 ? -6.001 -23.776 18.408 1.00 74.25 102 GLU A O 1
ATOM 818 N N . ASP A 1 103 ? -7.932 -22.854 17.731 1.00 72.25 103 ASP A N 1
ATOM 819 C CA . ASP A 1 103 ? -8.889 -23.731 18.425 1.00 72.25 103 ASP A CA 1
ATOM 820 C C . ASP A 1 103 ? -8.910 -23.650 19.960 1.00 72.25 103 ASP A C 1
ATOM 822 O O . ASP A 1 103 ? -9.675 -24.364 20.611 1.00 72.25 103 ASP A O 1
ATOM 826 N N . VAL A 1 104 ? -8.107 -22.763 20.556 1.00 70.56 104 VAL A N 1
ATOM 827 C CA . VAL A 1 104 ? -8.090 -22.512 22.009 1.00 70.56 104 VAL A CA 1
ATOM 828 C C . VAL A 1 104 ? -8.416 -21.056 22.323 1.00 70.56 104 VAL A C 1
ATOM 830 O O . VAL A 1 104 ? -9.312 -20.775 23.110 1.00 70.56 104 VAL A O 1
ATOM 833 N N . ASP A 1 105 ? -7.664 -20.135 21.720 1.00 60.25 105 ASP A N 1
ATOM 834 C CA . ASP A 1 105 ? -7.785 -18.688 21.925 1.00 60.25 105 ASP A CA 1
ATOM 835 C C . ASP A 1 105 ? -8.508 -17.986 20.762 1.00 60.25 105 ASP A C 1
ATOM 837 O O . ASP A 1 105 ? -8.751 -16.778 20.846 1.00 60.25 105 ASP A O 1
ATOM 841 N N . PHE A 1 106 ? -8.710 -18.713 19.656 1.00 63.28 106 PHE A N 1
ATOM 842 C CA . PHE A 1 106 ? -9.516 -18.337 18.497 1.00 63.28 106 PHE A CA 1
ATOM 843 C C . PHE A 1 106 ? -9.801 -19.562 17.617 1.00 63.28 106 PHE A C 1
ATOM 845 O O . PHE A 1 106 ? -8.878 -20.315 17.327 1.00 63.28 106 PHE A O 1
ATOM 852 N N . HIS A 1 107 ? -11.036 -19.758 17.153 1.00 55.25 107 HIS A N 1
ATOM 853 C CA . HIS A 1 107 ? -11.358 -20.841 16.196 1.00 55.25 107 HIS A CA 1
ATOM 854 C C . HIS A 1 107 ? -11.019 -20.504 14.742 1.00 55.25 107 HIS A C 1
ATOM 856 O O . HIS A 1 107 ? -10.645 -21.364 13.958 1.00 55.25 107 HIS A O 1
ATOM 862 N N . GLU A 1 108 ? -11.107 -19.228 14.383 1.00 53.66 108 GLU A N 1
ATOM 863 C CA . GLU A 1 108 ? -10.591 -18.712 13.123 1.00 53.66 108 GLU A CA 1
ATOM 864 C C . GLU A 1 108 ? -9.903 -17.389 13.432 1.00 53.66 108 GLU A C 1
ATOM 866 O O . GLU A 1 108 ? -10.402 -16.592 14.234 1.00 53.66 108 GLU A O 1
ATOM 871 N N . THR A 1 109 ? -8.788 -17.091 12.754 1.00 44.66 109 THR A N 1
ATOM 872 C CA . THR A 1 109 ? -8.149 -15.753 12.820 1.00 44.66 109 THR A CA 1
ATOM 873 C C . THR A 1 109 ? -9.160 -14.642 12.463 1.00 44.66 109 THR A C 1
ATOM 875 O O . THR A 1 109 ? -8.974 -13.462 12.769 1.00 44.66 109 THR A O 1
ATOM 878 N N . P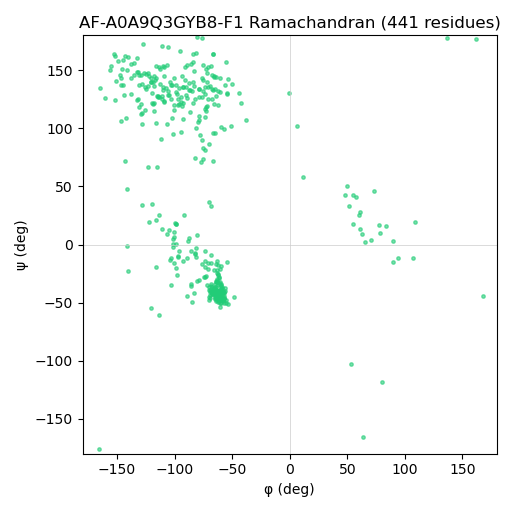HE A 1 110 ? -10.285 -15.053 11.869 1.00 42.38 110 PHE A N 1
ATOM 879 C CA . PHE A 1 110 ? -11.424 -14.265 11.468 1.00 42.38 110 PHE A CA 1
ATOM 880 C C . PHE A 1 110 ? -12.748 -14.687 12.149 1.00 42.38 110 PHE A C 1
ATOM 882 O O . PHE A 1 110 ? -13.791 -14.571 11.521 1.00 42.38 110 PHE A O 1
ATOM 889 N N . SER A 1 111 ? -12.769 -15.123 13.411 1.00 33.84 111 SER A N 1
ATOM 890 C CA . SER A 1 111 ? -14.025 -15.354 14.159 1.00 33.84 111 SER A CA 1
ATOM 891 C C . SER A 1 111 ? -14.463 -14.096 14.940 1.00 33.84 111 SER A C 1
ATOM 893 O O . SER A 1 111 ? -13.600 -13.345 15.405 1.00 33.84 111 SER A O 1
ATOM 895 N N . PRO A 1 112 ? -15.769 -13.753 15.043 1.00 41.94 112 PRO A N 1
ATOM 896 C CA . PRO A 1 112 ? -16.231 -12.681 15.929 1.00 41.94 112 PRO A CA 1
ATOM 897 C C . PRO A 1 112 ? -15.967 -13.092 17.382 1.00 41.94 112 PRO A C 1
ATOM 899 O O . PRO A 1 112 ? -16.258 -14.223 17.753 1.00 41.94 112 PRO A O 1
ATOM 902 N N . THR A 1 113 ? -15.406 -12.206 18.211 1.00 50.34 113 THR A N 1
ATOM 903 C CA . THR A 1 113 ? -15.134 -12.532 19.626 1.00 50.34 113 THR A CA 1
ATOM 904 C C . THR A 1 113 ? -16.417 -12.649 20.438 1.00 50.34 113 THR A C 1
ATOM 906 O O . THR A 1 113 ? -16.813 -11.690 21.098 1.00 50.34 113 THR A O 1
ATOM 909 N N . ASP A 1 114 ? -16.995 -13.842 20.428 1.00 55.69 114 ASP A N 1
ATOM 910 C CA . ASP A 1 114 ? -17.779 -14.381 21.542 1.00 55.69 114 ASP A CA 1
ATOM 911 C C . ASP A 1 114 ? -16.873 -15.143 22.539 1.00 55.69 114 ASP A C 1
ATOM 913 O O . ASP A 1 114 ? -17.338 -15.714 23.522 1.00 55.69 114 ASP A O 1
ATOM 917 N N . GLU A 1 115 ? -15.557 -15.144 22.300 1.00 67.62 115 GLU A N 1
ATOM 918 C CA . GLU A 1 115 ? -14.562 -15.890 23.072 1.00 67.62 115 GLU A CA 1
ATOM 919 C C . GLU A 1 115 ? -14.121 -15.145 24.340 1.00 67.62 115 GLU A C 1
ATOM 921 O O . GLU A 1 115 ? -13.835 -13.942 24.338 1.00 67.62 115 GLU A O 1
ATOM 926 N N . GLU A 1 116 ? -14.021 -15.885 25.443 1.00 76.62 116 GLU A N 1
ATOM 927 C CA . GLU A 1 116 ? -13.588 -15.346 26.727 1.00 76.62 116 GLU A CA 1
ATOM 928 C C . GLU A 1 116 ? -12.062 -15.248 26.799 1.00 76.62 116 GLU A C 1
ATOM 930 O O . GLU A 1 116 ? -11.369 -16.226 27.069 1.00 76.62 116 GLU A O 1
ATOM 935 N N . ILE A 1 117 ? -11.524 -14.045 26.588 1.00 82.25 117 ILE A N 1
ATOM 936 C CA . ILE A 1 117 ? -10.077 -13.816 26.637 1.00 82.25 117 ILE A CA 1
ATOM 937 C C . ILE A 1 117 ? -9.672 -13.279 28.007 1.00 82.25 117 ILE A C 1
ATOM 939 O O . ILE A 1 117 ? -10.154 -12.232 28.450 1.00 82.25 117 ILE A O 1
ATOM 943 N N . PHE A 1 118 ? -8.721 -13.954 28.647 1.00 84.62 118 PHE A N 1
ATOM 944 C CA . PHE A 1 118 ? -8.142 -13.535 29.920 1.00 84.62 118 PHE A CA 1
ATOM 945 C C . PHE A 1 118 ? -6.701 -13.076 29.716 1.00 84.62 118 PHE A C 1
ATOM 947 O O . PHE A 1 118 ? -5.904 -13.739 29.051 1.00 84.62 118 PHE A O 1
ATOM 954 N N . ILE A 1 119 ? -6.353 -11.930 30.295 1.00 84.12 119 ILE A N 1
ATOM 955 C CA . ILE A 1 119 ? -5.030 -11.327 30.163 1.00 84.12 119 ILE A CA 1
ATOM 956 C C . ILE A 1 119 ? -4.328 -11.215 31.511 1.00 84.12 119 ILE A C 1
ATOM 958 O O . ILE A 1 119 ? -4.929 -10.918 32.550 1.00 84.12 119 ILE A O 1
ATOM 962 N N . LYS A 1 120 ? -3.010 -11.389 31.463 1.00 80.88 120 LYS A N 1
ATOM 963 C CA . LYS A 1 120 ? -2.090 -11.031 32.533 1.00 80.88 120 LYS A CA 1
ATOM 964 C C . LYS A 1 120 ? -1.426 -9.711 32.176 1.00 80.88 120 LYS A C 1
ATOM 966 O O . LYS A 1 120 ? -0.663 -9.629 31.216 1.00 80.88 120 LYS A O 1
ATOM 971 N N . VAL A 1 121 ? -1.690 -8.687 32.981 1.00 73.00 121 VAL A N 1
ATOM 972 C CA . VAL A 1 121 ? -1.020 -7.397 32.832 1.00 73.00 121 VAL A CA 1
ATOM 973 C C . VAL A 1 121 ? 0.429 -7.515 33.299 1.00 73.00 121 VAL A C 1
ATOM 975 O O . VAL A 1 121 ? 0.705 -7.787 34.464 1.00 73.00 121 VAL A O 1
ATOM 978 N N . SER A 1 122 ? 1.353 -7.342 32.361 1.00 65.25 122 SER A N 1
ATOM 979 C CA . SER A 1 122 ? 2.801 -7.333 32.587 1.00 65.25 122 SER A CA 1
ATOM 980 C C . SER A 1 122 ? 3.270 -6.103 33.381 1.00 65.25 122 SER A C 1
ATOM 982 O O . SER A 1 122 ? 2.634 -5.057 33.290 1.00 65.25 122 SER A O 1
ATOM 984 N N . GLU A 1 123 ? 4.400 -6.263 34.089 1.00 61.78 123 GLU A N 1
ATOM 985 C CA . GLU A 1 123 ? 5.217 -5.303 34.873 1.00 61.78 123 GLU A CA 1
ATOM 986 C C . GLU A 1 123 ? 4.759 -3.825 34.921 1.00 61.78 123 GLU A C 1
ATOM 988 O O . GLU A 1 123 ? 4.557 -3.183 33.891 1.00 61.78 123 GLU A O 1
ATOM 993 N N . GLY A 1 124 ? 4.688 -3.263 36.140 1.00 56.19 124 GLY A N 1
ATOM 994 C CA . GLY A 1 124 ? 4.566 -1.814 36.367 1.00 56.19 124 GLY A CA 1
ATOM 995 C C . GLY A 1 124 ? 3.225 -1.282 36.848 1.00 56.19 124 GLY A C 1
ATOM 996 O O . GLY A 1 124 ? 3.145 -0.132 37.268 1.00 56.19 124 GLY A O 1
ATOM 997 N N . TYR A 1 125 ? 2.179 -2.104 36.806 1.00 54.44 125 TYR A N 1
ATOM 998 C CA . TYR A 1 125 ? 0.836 -1.728 37.254 1.00 54.44 125 TYR A CA 1
ATOM 999 C C . TYR A 1 125 ? 0.149 -2.891 37.978 1.00 54.44 125 TYR A C 1
ATOM 1001 O O . TYR A 1 125 ? -0.985 -3.272 37.690 1.00 54.44 125 TYR A O 1
ATOM 1009 N N . THR A 1 126 ? 0.871 -3.503 38.911 1.00 51.16 126 THR A N 1
ATOM 1010 C CA . THR A 1 126 ? 0.271 -4.394 39.903 1.00 51.16 126 THR A CA 1
ATOM 1011 C C . THR A 1 126 ? 0.525 -3.799 41.283 1.00 51.16 126 THR A C 1
ATOM 1013 O O . THR A 1 126 ? 1.681 -3.789 41.711 1.00 51.16 126 THR A O 1
ATOM 1016 N N . PRO A 1 127 ? -0.515 -3.380 42.030 1.00 43.66 127 PRO A N 1
ATOM 1017 C CA . PRO A 1 127 ? -0.537 -3.759 43.433 1.00 43.66 127 PRO A CA 1
ATOM 1018 C C . PRO A 1 127 ? -0.407 -5.282 43.437 1.00 43.66 127 PRO A C 1
ATOM 1020 O O . PRO A 1 127 ? -1.057 -5.952 42.633 1.00 43.66 127 PRO A O 1
ATOM 1023 N N . THR A 1 128 ? 0.502 -5.813 44.240 1.00 43.19 128 THR A N 1
ATOM 1024 C CA . THR A 1 128 ? 0.701 -7.245 44.461 1.00 43.19 128 THR A CA 1
ATOM 1025 C C . THR A 1 128 ? -0.661 -7.944 44.477 1.00 43.19 128 THR A C 1
ATOM 1027 O O . THR A 1 128 ? -1.457 -7.718 45.383 1.00 43.19 128 THR A O 1
ATOM 1030 N N . MET A 1 129 ? -0.985 -8.702 43.425 1.00 49.47 129 MET A N 1
ATOM 1031 C CA . MET A 1 129 ? -2.273 -9.389 43.334 1.00 49.47 129 MET A CA 1
ATOM 1032 C C . MET A 1 129 ? -2.223 -10.591 44.276 1.00 49.47 129 MET A C 1
ATOM 1034 O O . MET A 1 129 ? -1.893 -11.705 43.868 1.00 49.47 129 MET A O 1
ATOM 1038 N N . GLU A 1 130 ? -2.492 -10.363 45.557 1.00 43.00 130 GLU A N 1
ATOM 1039 C CA . GLU A 1 130 ? -2.777 -11.437 46.498 1.00 43.00 130 GLU A CA 1
ATOM 1040 C C . GLU A 1 130 ? -4.098 -12.108 46.084 1.00 43.00 130 GLU A C 1
ATOM 1042 O O . GLU A 1 130 ? -5.137 -11.457 45.997 1.00 43.00 130 GLU A O 1
ATOM 1047 N N . GLY A 1 131 ? -4.070 -13.418 45.804 1.00 51.78 131 GLY A N 1
ATOM 1048 C CA . GLY A 1 131 ? -5.294 -14.232 45.749 1.00 51.78 131 GLY A CA 1
ATOM 1049 C C . GLY A 1 131 ? -5.798 -14.735 44.387 1.00 51.78 131 GLY A C 1
ATOM 1050 O O . GLY A 1 131 ? -6.953 -15.143 44.313 1.00 51.78 131 GLY A O 1
ATOM 1051 N N . GLY A 1 132 ? -4.984 -14.781 43.324 1.00 58.28 132 GLY A N 1
ATOM 1052 C CA . GLY A 1 132 ? -5.365 -15.505 42.094 1.00 58.28 132 GLY A CA 1
ATOM 1053 C C . GLY A 1 132 ? -6.449 -14.811 41.257 1.00 58.28 132 GLY A C 1
ATOM 1054 O O . GLY A 1 132 ? -7.412 -15.438 40.823 1.00 58.28 132 GLY A O 1
ATOM 1055 N N . VAL A 1 133 ? -6.302 -13.506 41.040 1.00 64.56 133 VAL A N 1
ATOM 1056 C CA . VAL A 1 133 ? -7.225 -12.675 40.254 1.00 64.56 133 VAL A CA 1
ATOM 1057 C C . VAL A 1 133 ? -6.607 -12.371 38.880 1.00 64.56 133 VAL A C 1
ATOM 1059 O O . VAL A 1 133 ? -5.404 -12.132 38.782 1.00 64.56 133 VAL A O 1
ATOM 1062 N N . CYS A 1 134 ? -7.403 -12.402 37.807 1.00 74.56 134 CYS A N 1
ATOM 1063 C CA . CYS A 1 134 ? -6.996 -12.047 36.444 1.00 74.56 134 CYS A CA 1
ATOM 1064 C C . CYS A 1 134 ? -7.951 -11.010 35.826 1.00 74.56 134 CYS A C 1
ATOM 1066 O O . CYS A 1 134 ? -8.966 -10.638 36.419 1.00 74.56 134 CYS A O 1
ATOM 1068 N N . ARG A 1 135 ? -7.618 -10.487 34.638 1.00 81.31 135 ARG A N 1
ATOM 1069 C CA . ARG A 1 135 ? -8.487 -9.543 33.919 1.00 81.31 135 ARG A CA 1
ATOM 1070 C C . ARG A 1 135 ? -9.086 -10.214 32.690 1.00 81.31 135 ARG A C 1
ATOM 1072 O O . ARG A 1 135 ? -8.351 -10.666 31.819 1.00 81.31 135 ARG A O 1
ATOM 1079 N N . LYS A 1 136 ? -10.414 -10.241 32.606 1.00 83.50 136 LYS A N 1
ATOM 1080 C CA . LYS A 1 136 ? -11.172 -10.673 31.428 1.00 83.50 136 LYS A CA 1
ATOM 1081 C C . LYS A 1 136 ? -11.374 -9.491 30.487 1.00 83.50 136 LYS A C 1
ATOM 1083 O O . LYS A 1 136 ? -11.759 -8.408 30.934 1.00 83.50 136 LYS A O 1
ATOM 1088 N N . LEU A 1 137 ? -11.128 -9.692 29.199 1.00 84.50 137 LEU A N 1
ATOM 1089 C CA . LEU A 1 137 ? -11.455 -8.720 28.166 1.00 84.50 137 LEU A CA 1
ATOM 1090 C C . LEU A 1 137 ? -12.945 -8.793 27.840 1.00 84.50 137 LEU A C 1
ATOM 1092 O O . LEU A 1 137 ? -13.485 -9.850 27.537 1.00 84.50 137 LEU A O 1
ATOM 1096 N N . THR A 1 138 ? -13.601 -7.643 27.898 1.00 81.06 138 THR A N 1
ATOM 1097 C CA . THR A 1 138 ? -14.995 -7.443 27.469 1.00 81.06 138 THR A CA 1
ATOM 1098 C C . THR A 1 138 ? -15.068 -6.802 26.085 1.00 81.06 138 THR A C 1
ATOM 1100 O O . THR A 1 138 ? -16.120 -6.809 25.452 1.00 81.06 138 THR A O 1
ATOM 1103 N N . LYS A 1 139 ? -13.955 -6.227 25.613 1.00 80.00 139 LYS A N 1
ATOM 1104 C CA . LYS A 1 139 ? -13.791 -5.643 24.278 1.00 80.00 139 LYS A CA 1
ATOM 1105 C C . LYS A 1 139 ? -12.425 -6.025 23.712 1.00 80.00 139 LYS A C 1
ATOM 1107 O O . LYS A 1 139 ? -11.479 -6.277 24.454 1.00 80.00 139 LYS A O 1
ATOM 1112 N N . SER A 1 140 ? -12.321 -6.022 22.386 1.00 82.94 140 SER A N 1
ATOM 1113 C CA . SER A 1 140 ? -11.067 -6.283 21.674 1.00 82.94 140 SER A CA 1
ATOM 1114 C C . SER A 1 140 ? -9.980 -5.258 22.033 1.00 82.94 140 SER A C 1
ATOM 1116 O O . SER A 1 140 ? -10.222 -4.051 21.985 1.00 82.94 140 SER A O 1
ATOM 1118 N N . LEU A 1 141 ? -8.778 -5.741 22.368 1.00 83.44 141 LEU A N 1
ATOM 1119 C CA . LEU A 1 141 ? -7.598 -4.926 22.680 1.00 83.44 141 LEU A CA 1
ATOM 1120 C C . LEU A 1 141 ? -6.540 -5.041 21.570 1.00 83.44 141 LEU A C 1
ATOM 1122 O O . LEU A 1 141 ? -6.459 -6.053 20.871 1.00 83.44 141 LEU A O 1
ATOM 1126 N N . TYR A 1 142 ? -5.698 -4.021 21.402 1.00 82.62 142 TYR A N 1
ATOM 1127 C CA . TYR A 1 142 ? -4.586 -4.075 20.448 1.00 82.62 142 TYR A CA 1
ATOM 1128 C C . TYR A 1 142 ? -3.699 -5.303 20.680 1.00 82.62 142 TYR A C 1
ATOM 1130 O O . TYR A 1 142 ? -3.437 -5.689 21.817 1.00 82.62 142 TYR A O 1
ATOM 1138 N N . GLY A 1 143 ? -3.212 -5.896 19.591 1.00 83.81 143 GLY A N 1
ATOM 1139 C CA . GLY A 1 143 ? -2.292 -7.030 19.627 1.00 83.81 143 GLY A CA 1
ATOM 1140 C C . GLY A 1 143 ? -2.956 -8.407 19.637 1.00 83.81 143 GLY A C 1
ATOM 1141 O O . GLY A 1 143 ? -2.270 -9.370 19.319 1.00 83.81 143 GLY A O 1
ATOM 1142 N N . LEU A 1 144 ? -4.263 -8.513 19.911 1.00 85.50 144 LEU A N 1
ATOM 1143 C CA . LEU A 1 144 ? -5.020 -9.736 19.614 1.00 85.50 144 LEU A CA 1
ATOM 1144 C C . LEU A 1 144 ? -5.098 -9.964 18.100 1.00 85.50 144 LEU A C 1
ATOM 1146 O O . LEU A 1 144 ? -5.254 -9.001 17.344 1.00 85.50 144 LEU A O 1
ATOM 1150 N N . ARG A 1 145 ? -5.055 -11.229 17.670 1.00 82.38 145 ARG A N 1
ATOM 1151 C CA . ARG A 1 145 ? -5.128 -11.615 16.250 1.00 82.38 145 ARG A CA 1
ATOM 1152 C C . ARG A 1 145 ? -6.442 -11.200 15.579 1.00 82.38 145 ARG A C 1
ATOM 1154 O O . ARG A 1 145 ? -6.437 -10.832 14.412 1.00 82.38 145 ARG A O 1
ATOM 1161 N N . GLN A 1 146 ? -7.545 -11.204 16.323 1.00 82.38 146 GLN A N 1
ATOM 1162 C CA . GLN A 1 146 ? -8.894 -10.954 15.811 1.00 82.38 146 GLN A CA 1
ATOM 1163 C C . GLN A 1 146 ? -9.384 -9.500 15.970 1.00 82.38 146 GLN A C 1
ATOM 1165 O O . GLN A 1 146 ? -10.437 -9.129 15.444 1.00 82.38 146 GLN A O 1
ATOM 1170 N N . SER A 1 147 ? -8.615 -8.633 16.640 1.00 82.44 147 SER A N 1
ATOM 1171 C CA . SER A 1 147 ? -9.034 -7.255 16.947 1.00 82.44 147 SER A CA 1
ATOM 1172 C C . SER A 1 147 ? -9.355 -6.413 15.714 1.00 82.44 147 SER A C 1
ATOM 1174 O O . SER A 1 147 ? -10.344 -5.679 15.712 1.00 82.44 147 SER A O 1
ATOM 1176 N N . GLN A 1 148 ? -8.551 -6.516 14.653 1.00 81.62 148 GLN A N 1
ATOM 1177 C CA . GLN A 1 148 ? -8.763 -5.764 13.414 1.00 81.62 148 GLN A CA 1
ATOM 1178 C C . GLN A 1 148 ? -10.065 -6.184 12.726 1.00 81.62 148 GLN A C 1
ATOM 1180 O O . GLN A 1 148 ? -10.794 -5.331 12.220 1.00 81.62 148 GLN A O 1
ATOM 1185 N N . ARG A 1 149 ? -10.395 -7.481 12.749 1.00 82.62 149 ARG A N 1
ATOM 1186 C CA . ARG A 1 149 ? -11.647 -7.974 12.178 1.00 82.62 149 ARG A CA 1
ATOM 1187 C C . ARG A 1 149 ? -12.851 -7.541 12.998 1.00 82.62 149 ARG A C 1
ATOM 1189 O O . ARG A 1 149 ? -13.838 -7.108 12.417 1.00 82.62 149 ARG A O 1
ATOM 1196 N N . ASN A 1 150 ? -12.789 -7.651 14.321 1.00 83.25 150 ASN A N 1
ATOM 1197 C CA . ASN A 1 150 ? -13.897 -7.230 15.181 1.00 83.25 150 ASN A CA 1
ATOM 1198 C C . ASN A 1 150 ? -14.209 -5.746 14.991 1.00 83.25 150 ASN A C 1
ATOM 1200 O O . ASN A 1 150 ? -15.374 -5.356 14.905 1.00 83.25 150 ASN A O 1
ATOM 1204 N N . TRP A 1 151 ? -13.164 -4.931 14.841 1.00 83.19 151 TRP A N 1
ATOM 1205 C CA . TRP A 1 151 ? -13.308 -3.537 14.451 1.00 83.19 151 TRP A CA 1
ATOM 1206 C C . TRP A 1 151 ? -13.982 -3.385 13.081 1.00 83.19 151 TRP A C 1
ATOM 1208 O O . TRP A 1 151 ? -14.975 -2.665 12.973 1.00 83.19 151 TRP A O 1
ATOM 1218 N N . TYR A 1 152 ? -13.505 -4.102 12.059 1.00 88.31 152 TYR A N 1
ATOM 1219 C CA . TYR A 1 152 ? -14.110 -4.081 10.726 1.00 88.31 152 TYR A CA 1
ATOM 1220 C C . TYR A 1 152 ? -15.590 -4.487 10.747 1.00 88.31 152 TYR A C 1
ATOM 1222 O O . TYR A 1 152 ? -16.411 -3.797 10.156 1.00 88.31 152 TYR A O 1
ATOM 1230 N N . LEU A 1 153 ? -15.960 -5.561 11.450 1.00 87.44 153 LEU A N 1
ATOM 1231 C CA . LEU A 1 153 ? -17.348 -6.015 11.550 1.00 87.44 153 LEU A CA 1
ATOM 1232 C C . LEU A 1 153 ? -18.246 -5.001 12.257 1.00 87.44 153 LEU A C 1
ATOM 1234 O O . LEU A 1 153 ? -19.365 -4.765 11.805 1.00 87.44 153 LEU A O 1
ATOM 1238 N N . CYS A 1 154 ? -17.758 -4.396 13.341 1.00 85.94 154 CYS A N 1
ATOM 1239 C CA . CYS A 1 154 ? -18.469 -3.336 14.049 1.00 85.94 154 CYS A CA 1
ATOM 1240 C C . CYS A 1 154 ? -18.761 -2.156 13.108 1.00 85.94 154 CYS A C 1
ATOM 1242 O O . CYS A 1 154 ? -19.908 -1.728 12.977 1.00 85.94 154 CYS A O 1
ATOM 1244 N N . ILE A 1 155 ? -17.740 -1.697 12.378 1.00 87.12 155 ILE A N 1
ATOM 1245 C CA . ILE A 1 155 ? -17.864 -0.604 11.410 1.00 87.12 155 ILE A CA 1
ATOM 1246 C C . ILE A 1 155 ? -18.757 -0.984 10.227 1.00 87.12 155 ILE A C 1
ATOM 1248 O O . ILE A 1 155 ? -19.613 -0.198 9.825 1.00 87.12 155 ILE A O 1
ATOM 1252 N N . LYS A 1 156 ? -18.611 -2.199 9.694 1.00 91.44 156 LYS A N 1
ATOM 1253 C CA . LYS A 1 156 ? -19.448 -2.715 8.611 1.00 91.44 156 LYS A CA 1
ATOM 1254 C C . LYS A 1 156 ? -20.913 -2.723 9.016 1.00 91.44 156 LYS A C 1
ATOM 1256 O O . LYS A 1 156 ? -21.747 -2.264 8.240 1.00 91.44 156 LYS A O 1
ATOM 1261 N N . ARG A 1 157 ? -21.230 -3.213 10.218 1.00 90.19 157 ARG A N 1
ATOM 1262 C CA . ARG A 1 157 ? -22.596 -3.216 10.750 1.00 90.19 157 ARG A CA 1
ATOM 1263 C C . ARG A 1 157 ? -23.143 -1.795 10.853 1.00 90.19 157 ARG A C 1
ATOM 1265 O O . ARG A 1 157 ? -24.207 -1.536 10.306 1.00 90.19 157 ARG A O 1
ATOM 1272 N N . PHE A 1 158 ? -22.383 -0.885 11.459 1.00 88.06 158 PHE A N 1
ATOM 1273 C CA . PHE A 1 158 ? -22.761 0.523 11.579 1.00 88.06 158 PHE A CA 1
ATOM 1274 C C . PHE A 1 158 ? -23.071 1.160 10.215 1.00 88.06 158 PHE A C 1
ATOM 1276 O O . PHE A 1 158 ? -24.134 1.746 10.029 1.00 88.06 158 PHE A O 1
ATOM 1283 N N . PHE A 1 159 ? -22.185 1.003 9.227 1.00 89.69 159 PHE A N 1
ATOM 1284 C CA . PHE A 1 159 ? -22.407 1.576 7.898 1.00 89.69 159 PHE A CA 1
ATOM 1285 C C . PHE A 1 159 ? -23.556 0.905 7.145 1.00 89.69 159 PHE A C 1
ATOM 1287 O O . PHE A 1 159 ? -24.296 1.590 6.445 1.00 89.69 159 PHE A O 1
ATOM 1294 N N . THR A 1 160 ? -23.754 -0.401 7.328 1.00 91.25 160 THR A N 1
ATOM 1295 C CA . THR A 1 160 ? -24.896 -1.116 6.739 1.00 91.25 160 THR A CA 1
ATOM 1296 C C . THR A 1 160 ? -26.220 -0.597 7.306 1.00 91.25 160 THR A C 1
ATOM 1298 O O . THR A 1 160 ? -27.143 -0.320 6.545 1.00 91.25 160 THR A O 1
ATOM 1301 N N . GLU A 1 161 ? -26.301 -0.393 8.625 1.00 88.38 161 GLU A N 1
ATOM 1302 C CA . GLU A 1 161 ? -27.467 0.205 9.294 1.00 88.38 161 GLU A CA 1
ATOM 1303 C C . GLU A 1 161 ? -27.708 1.660 8.833 1.00 88.38 161 GLU A C 1
ATOM 1305 O O . GLU A 1 161 ? -28.855 2.073 8.684 1.00 88.38 161 GLU A O 1
ATOM 1310 N N . ALA A 1 162 ? -26.646 2.403 8.498 1.00 85.06 162 ALA A N 1
ATOM 1311 C CA . ALA A 1 162 ? -26.708 3.755 7.925 1.00 85.06 162 ALA A CA 1
ATOM 1312 C C . ALA A 1 162 ? -26.983 3.801 6.397 1.00 85.06 162 ALA A C 1
ATOM 1314 O O . ALA A 1 162 ? -26.889 4.868 5.770 1.00 85.06 162 ALA A O 1
ATOM 1315 N N . GLY A 1 163 ? -27.302 2.656 5.780 1.00 88.69 163 GLY A N 1
ATOM 1316 C CA . GLY A 1 163 ? -27.687 2.545 4.368 1.00 88.69 163 GLY A CA 1
ATOM 1317 C C . GLY A 1 163 ? -26.527 2.467 3.371 1.00 88.69 163 GLY A C 1
ATOM 1318 O O . GLY A 1 163 ? -26.736 2.690 2.179 1.00 88.69 163 GLY A O 1
ATOM 1319 N N . PHE A 1 164 ? -25.308 2.176 3.823 1.00 91.44 164 PHE A N 1
ATOM 1320 C CA . PHE A 1 164 ? -24.174 1.904 2.940 1.00 91.44 164 PHE A CA 1
ATOM 1321 C C . PHE A 1 164 ? -24.091 0.419 2.605 1.00 91.44 164 PHE A C 1
ATOM 1323 O O . PHE A 1 164 ? -24.473 -0.448 3.388 1.00 91.44 164 PHE A O 1
ATOM 1330 N N . ARG A 1 165 ? -23.481 0.121 1.462 1.00 93.19 165 ARG A N 1
ATOM 1331 C CA . ARG A 1 165 ? -23.029 -1.223 1.105 1.00 93.19 165 ARG A CA 1
ATOM 1332 C C . ARG A 1 165 ? -21.506 -1.233 0.949 1.00 93.19 165 ARG A C 1
ATOM 1334 O O . ARG A 1 165 ? -20.965 -0.254 0.435 1.00 93.19 165 ARG A O 1
ATOM 1341 N N . PRO A 1 166 ? -20.799 -2.289 1.378 1.00 94.31 166 PRO A N 1
ATOM 1342 C CA . PRO A 1 166 ? -19.407 -2.467 0.983 1.00 94.31 166 PRO A CA 1
ATOM 1343 C C . PRO A 1 166 ? -19.324 -2.677 -0.537 1.00 94.31 166 PRO A C 1
ATOM 1345 O O . PRO A 1 166 ? -20.213 -3.301 -1.123 1.00 94.31 166 PRO A O 1
ATOM 1348 N N . SER A 1 167 ? -18.274 -2.155 -1.162 1.00 92.75 167 SER A N 1
ATOM 1349 C CA . SER A 1 167 ? -17.932 -2.430 -2.557 1.00 92.75 167 SER A CA 1
ATOM 1350 C C . SER A 1 167 ? -17.545 -3.902 -2.722 1.00 92.75 167 SER A C 1
ATOM 1352 O O . SER A 1 167 ? -16.956 -4.507 -1.822 1.00 92.75 167 SER A O 1
ATOM 1354 N N . ALA A 1 168 ? -17.904 -4.478 -3.869 1.00 89.38 168 ALA A N 1
ATOM 1355 C CA . ALA A 1 168 ? -17.468 -5.809 -4.269 1.00 89.38 168 ALA A CA 1
ATOM 1356 C C . ALA A 1 168 ? -15.970 -5.819 -4.614 1.00 89.38 168 ALA A C 1
ATOM 1358 O O . ALA A 1 168 ? -15.270 -6.759 -4.242 1.00 89.38 168 ALA A O 1
ATOM 1359 N N . ALA A 1 169 ? -15.478 -4.733 -5.225 1.00 88.50 169 ALA A N 1
ATOM 1360 C CA . ALA A 1 169 ? -14.067 -4.551 -5.560 1.00 88.50 169 ALA A CA 1
ATOM 1361 C C . ALA A 1 169 ? -13.173 -4.354 -4.318 1.00 88.50 169 ALA A C 1
ATOM 1363 O O . ALA A 1 169 ? -12.074 -4.903 -4.262 1.00 88.50 169 ALA A O 1
ATOM 1364 N N . ASP A 1 170 ? -13.629 -3.590 -3.315 1.00 90.25 170 ASP A N 1
ATOM 1365 C CA . ASP A 1 170 ? -12.909 -3.401 -2.044 1.00 90.25 170 ASP A CA 1
ATOM 1366 C C . ASP A 1 170 ? -13.875 -3.343 -0.837 1.00 90.25 170 ASP A C 1
ATOM 1368 O O . ASP A 1 170 ? -14.554 -2.333 -0.624 1.00 90.25 170 ASP A O 1
ATOM 1372 N N . PRO A 1 171 ? -13.905 -4.373 0.034 1.00 90.94 171 PRO A N 1
ATOM 1373 C CA . PRO A 1 171 ? -14.772 -4.405 1.213 1.00 90.94 171 PRO A CA 1
ATOM 1374 C C . PRO A 1 171 ? -14.509 -3.312 2.261 1.00 90.94 171 PRO A C 1
ATOM 1376 O O . PRO A 1 171 ? -15.330 -3.144 3.170 1.00 90.94 171 PRO A O 1
ATOM 1379 N N . CYS A 1 172 ? -13.376 -2.605 2.191 1.00 92.00 172 CYS A N 1
ATOM 1380 C CA . CYS A 1 172 ? -13.073 -1.441 3.028 1.00 92.00 172 CYS A CA 1
ATOM 1381 C C . CYS A 1 172 ? -13.698 -0.147 2.490 1.00 92.00 172 CYS A C 1
ATOM 1383 O O . CYS A 1 172 ? -13.659 0.888 3.161 1.00 92.00 172 CYS A O 1
ATOM 1385 N N . PHE A 1 173 ? -14.277 -0.198 1.295 1.00 93.12 173 PHE A N 1
ATOM 1386 C CA . PHE A 1 173 ? -14.911 0.924 0.639 1.00 93.12 173 PHE A CA 1
ATOM 1387 C C . PHE A 1 173 ? -16.434 0.815 0.775 1.00 93.12 173 PHE A C 1
ATOM 1389 O O . PHE A 1 173 ? -17.073 -0.049 0.183 1.00 93.12 173 PHE A O 1
ATOM 1396 N N . PHE A 1 174 ? -17.037 1.684 1.582 1.00 93.06 174 PHE A N 1
ATOM 1397 C CA . PHE A 1 174 ? -18.479 1.728 1.816 1.00 93.06 174 PHE A CA 1
ATOM 1398 C C . PHE A 1 174 ? -19.118 2.797 0.941 1.00 93.06 174 PHE A C 1
ATOM 1400 O O . PHE A 1 174 ? -18.686 3.948 0.948 1.00 93.06 174 PHE A O 1
ATOM 1407 N N . ILE A 1 175 ? -20.173 2.439 0.216 1.00 92.56 175 ILE A N 1
ATOM 1408 C CA . ILE A 1 175 ? -20.815 3.303 -0.775 1.00 92.56 175 ILE A CA 1
ATOM 1409 C C . ILE A 1 175 ? -22.301 3.409 -0.468 1.00 92.56 175 ILE A C 1
ATOM 1411 O O . ILE A 1 175 ? -22.972 2.407 -0.217 1.00 92.56 175 ILE A O 1
ATOM 1415 N N . ARG A 1 176 ? -22.826 4.630 -0.539 1.00 89.38 176 ARG A N 1
ATOM 1416 C CA . ARG A 1 176 ? -24.257 4.912 -0.496 1.00 89.38 176 ARG A CA 1
ATOM 1417 C C . ARG A 1 176 ? -24.626 5.739 -1.718 1.00 89.38 176 ARG A C 1
ATOM 1419 O O . ARG A 1 176 ? -24.153 6.858 -1.876 1.00 89.38 176 ARG A O 1
ATOM 1426 N N . THR A 1 177 ? -25.462 5.175 -2.585 1.00 86.62 177 THR A N 1
ATOM 1427 C CA . THR A 1 177 ? -25.917 5.822 -3.828 1.00 86.62 177 THR A CA 1
ATOM 1428 C C . THR A 1 177 ? -27.304 6.454 -3.698 1.00 86.62 177 THR A C 1
ATOM 1430 O O . THR A 1 177 ? -27.655 7.326 -4.485 1.00 86.62 177 THR A O 1
ATOM 1433 N N . SER A 1 178 ? -28.101 6.038 -2.710 1.00 80.69 178 SER A N 1
ATOM 1434 C CA . SER A 1 178 ? -29.441 6.571 -2.446 1.00 80.69 178 SER A CA 1
ATOM 1435 C C . SER A 1 178 ? -29.403 7.841 -1.590 1.00 80.69 178 SER A C 1
ATOM 1437 O O . SER A 1 178 ? -28.687 7.886 -0.588 1.00 80.69 178 SER A O 1
ATOM 1439 N N . GLY A 1 179 ? -30.246 8.826 -1.912 1.00 81.19 179 GLY A N 1
ATOM 1440 C CA . GLY A 1 179 ? -30.318 10.092 -1.176 1.00 81.19 179 GLY A CA 1
ATOM 1441 C C . GLY A 1 179 ? -29.201 11.046 -1.596 1.00 81.19 179 GLY A C 1
ATOM 1442 O O . GLY A 1 179 ? -29.157 11.434 -2.758 1.00 81.19 179 GLY A O 1
ATOM 1443 N N . ASP A 1 180 ? -28.322 11.416 -0.659 1.00 80.25 180 ASP A N 1
ATOM 1444 C CA . ASP A 1 180 ? -27.093 12.178 -0.928 1.00 80.25 180 ASP A CA 1
ATOM 1445 C C . ASP A 1 180 ? -25.924 11.199 -1.149 1.00 80.25 180 ASP A C 1
ATOM 1447 O O . ASP A 1 180 ? -25.497 10.554 -0.179 1.00 80.25 180 ASP A O 1
ATOM 1451 N N . PRO A 1 181 ? -25.428 11.036 -2.394 1.00 85.75 181 PRO A N 1
ATOM 1452 C CA . PRO A 1 181 ? -24.395 10.060 -2.696 1.00 85.75 181 PRO A CA 1
ATOM 1453 C C . PRO A 1 181 ? -23.092 10.376 -1.969 1.00 85.75 181 PRO A C 1
ATOM 1455 O O . PRO A 1 181 ? -22.543 11.480 -2.064 1.00 85.75 181 PRO A O 1
ATOM 1458 N N . CYS A 1 182 ? -22.573 9.383 -1.259 1.00 88.75 182 CYS A N 1
ATOM 1459 C CA . CYS A 1 182 ? -21.325 9.507 -0.529 1.00 88.75 182 CYS A CA 1
ATOM 1460 C C . CYS A 1 182 ? -20.629 8.157 -0.379 1.00 88.75 182 CYS A C 1
ATOM 1462 O O . CYS A 1 182 ? -21.210 7.085 -0.565 1.00 88.75 182 CYS A O 1
ATOM 1464 N N . PHE A 1 183 ? -19.353 8.228 -0.029 1.00 90.94 183 PHE A N 1
ATOM 1465 C CA . PHE A 1 183 ? -18.530 7.071 0.238 1.00 90.94 183 PHE A CA 1
ATOM 1466 C C . PHE A 1 183 ? -17.691 7.252 1.494 1.00 90.94 183 PHE A C 1
ATOM 1468 O O . PHE A 1 183 ? -17.368 8.372 1.901 1.00 90.94 183 PHE A O 1
ATOM 1475 N N . VAL A 1 184 ? -17.306 6.122 2.075 1.00 91.50 184 VAL A N 1
ATOM 1476 C CA . VAL A 1 184 ? -16.367 6.037 3.183 1.00 91.50 184 VAL A CA 1
ATOM 1477 C C . VAL A 1 184 ? -15.317 4.985 2.864 1.00 91.50 184 VAL A C 1
ATOM 1479 O O . VAL A 1 184 ? -15.630 3.807 2.744 1.00 91.50 184 VAL A O 1
ATOM 1482 N N . PHE A 1 185 ? -14.061 5.400 2.779 1.00 92.31 185 PHE A N 1
ATOM 1483 C CA . PHE A 1 185 ? -12.925 4.492 2.744 1.00 92.31 185 PHE A CA 1
ATOM 1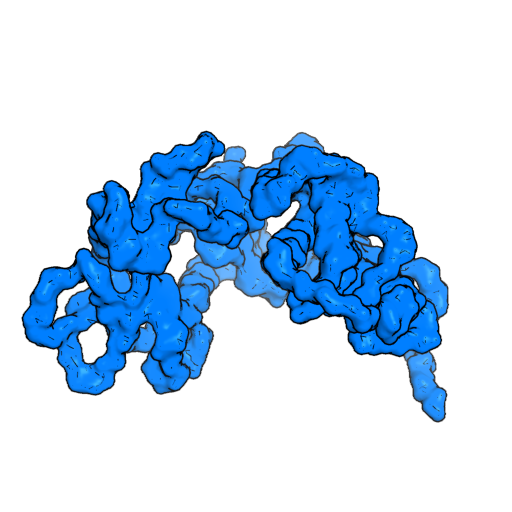484 C C . PHE A 1 185 ? -12.386 4.287 4.158 1.00 92.31 185 PHE A C 1
ATOM 1486 O O . PHE A 1 185 ? -11.959 5.240 4.819 1.00 92.31 185 PHE A O 1
ATOM 1493 N N . LEU A 1 186 ? -12.414 3.039 4.614 1.00 90.31 186 LEU A N 1
ATOM 1494 C CA . LEU A 1 186 ? -11.890 2.611 5.900 1.00 90.31 186 LEU A CA 1
ATOM 1495 C C . LEU A 1 186 ? -10.443 2.138 5.743 1.00 90.31 186 LEU A C 1
ATOM 1497 O O . LEU A 1 186 ? -10.169 1.162 5.056 1.00 90.31 186 LEU A O 1
ATOM 1501 N N . HIS A 1 187 ? -9.517 2.760 6.465 1.00 87.19 187 HIS A N 1
ATOM 1502 C CA . HIS A 1 187 ? -8.156 2.250 6.597 1.00 87.19 187 HIS A CA 1
ATOM 1503 C C . HIS A 1 187 ? -7.750 2.151 8.062 1.00 87.19 187 HIS A C 1
ATOM 1505 O O . HIS A 1 187 ? -7.408 3.155 8.698 1.00 87.19 187 HIS A O 1
ATOM 1511 N N . VAL A 1 188 ? -7.748 0.923 8.583 1.00 81.75 188 VAL A N 1
ATOM 1512 C CA . VAL A 1 188 ? -7.488 0.619 9.996 1.00 81.75 188 VAL A CA 1
ATOM 1513 C C . VAL A 1 188 ? -8.414 1.457 10.887 1.00 81.75 188 VAL A C 1
ATOM 1515 O O . VAL A 1 188 ? -9.598 1.162 10.972 1.00 81.75 188 VAL A O 1
ATOM 1518 N N . ASP A 1 189 ? -7.912 2.523 11.510 1.00 77.94 189 ASP A N 1
ATOM 1519 C CA . ASP A 1 189 ? -8.643 3.406 12.423 1.00 77.94 189 ASP A CA 1
ATOM 1520 C C . ASP A 1 189 ? -9.114 4.722 11.770 1.00 77.94 189 ASP A C 1
ATOM 1522 O O . ASP A 1 189 ? -9.536 5.644 12.472 1.00 77.94 189 ASP A O 1
ATOM 1526 N N . ASN A 1 190 ? -9.011 4.830 10.441 1.00 82.44 190 ASN A N 1
ATOM 1527 C CA . ASN A 1 190 ? -9.293 6.046 9.676 1.00 82.44 190 ASN A CA 1
ATOM 1528 C C . ASN A 1 190 ? -10.447 5.908 8.733 1.00 82.44 190 ASN A C 1
ATOM 1530 O O . ASN A 1 190 ? -10.551 4.900 8.041 1.00 82.44 190 ASN A O 1
ATOM 1534 N N . LEU A 1 191 ? -11.202 6.994 8.622 1.00 86.69 191 LEU A N 1
ATOM 1535 C CA . LEU A 1 191 ? -12.240 7.142 7.629 1.00 86.69 191 LEU A CA 1
ATOM 1536 C C . LEU A 1 191 ? -11.919 8.324 6.723 1.00 86.69 191 LEU A C 1
ATOM 1538 O O . LEU A 1 191 ? -11.831 9.467 7.172 1.00 86.69 191 LEU A O 1
ATOM 1542 N N . VAL A 1 192 ? -11.788 8.052 5.431 1.00 89.12 192 VAL A N 1
ATOM 1543 C CA . VAL A 1 192 ? -11.839 9.091 4.402 1.00 89.12 192 VAL A CA 1
ATOM 1544 C C . VAL A 1 192 ? -13.261 9.120 3.872 1.00 89.12 192 VAL A C 1
ATOM 1546 O O . VAL A 1 192 ? -13.757 8.112 3.384 1.00 89.12 192 VAL A O 1
ATOM 1549 N N . ILE A 1 193 ? -13.923 10.267 3.990 1.00 88.19 193 ILE A N 1
ATOM 1550 C CA . ILE A 1 193 ? -15.325 10.428 3.606 1.00 88.19 193 ILE A CA 1
ATOM 1551 C C . ILE A 1 193 ? -15.396 11.416 2.446 1.00 88.19 193 ILE A C 1
ATOM 1553 O O . ILE A 1 193 ? -14.879 12.528 2.568 1.00 88.19 193 ILE A O 1
ATOM 1557 N N . GLY A 1 194 ? -16.063 11.033 1.360 1.00 88.19 194 GLY A N 1
ATOM 1558 C CA . GLY A 1 194 ? -16.312 11.893 0.202 1.00 88.19 194 GLY A CA 1
ATOM 1559 C C . GLY A 1 194 ? -17.787 11.897 -0.190 1.00 88.19 194 GLY A C 1
ATOM 1560 O O . GLY A 1 194 ? -18.484 10.904 -0.015 1.00 88.19 194 GLY A O 1
ATOM 1561 N N . GLY A 1 195 ? -18.290 13.031 -0.673 1.00 85.94 195 GLY A N 1
ATOM 1562 C CA . GLY A 1 195 ? -19.704 13.233 -1.008 1.00 85.94 195 GLY A CA 1
ATOM 1563 C C . GLY A 1 195 ? -20.046 14.719 -1.105 1.00 85.94 195 GLY A C 1
ATOM 1564 O O . GLY A 1 195 ? -19.184 15.562 -0.856 1.00 85.94 195 GLY A O 1
ATOM 1565 N N . GLN A 1 196 ? -21.290 15.045 -1.463 1.00 79.31 196 GLN A N 1
ATOM 1566 C CA . GLN A 1 196 ? -21.718 16.436 -1.660 1.00 79.31 196 GLN A CA 1
ATOM 1567 C C . GLN A 1 196 ? -22.146 17.117 -0.348 1.00 79.31 196 GLN A C 1
ATOM 1569 O O . GLN A 1 196 ? -21.635 18.192 -0.036 1.00 79.31 196 GLN A O 1
ATOM 1574 N N . ASN A 1 197 ? -23.012 16.497 0.469 1.00 78.88 197 ASN A N 1
ATOM 1575 C CA . ASN A 1 197 ? -23.541 17.091 1.708 1.00 78.88 197 ASN A CA 1
ATOM 1576 C C . ASN A 1 197 ? -23.097 16.324 2.961 1.00 78.88 197 ASN A C 1
ATOM 1578 O O . ASN A 1 197 ? -23.881 15.761 3.724 1.00 78.88 197 ASN A O 1
ATOM 1582 N N . LEU A 1 198 ? -21.793 16.362 3.233 1.00 78.81 198 LEU A N 1
ATOM 1583 C CA . LEU A 1 198 ? -21.184 15.542 4.283 1.00 78.81 198 LEU A CA 1
ATOM 1584 C C . LEU A 1 198 ? -21.510 15.947 5.731 1.00 78.81 198 LEU A C 1
ATOM 1586 O O . LEU A 1 198 ? -21.239 15.169 6.639 1.00 78.81 198 LEU A O 1
ATOM 1590 N N . GLN A 1 199 ? -22.035 17.147 5.985 1.00 79.44 199 GLN A N 1
ATOM 1591 C CA . GLN A 1 199 ? -22.133 17.689 7.350 1.00 79.44 199 GLN A CA 1
ATOM 1592 C C . GLN A 1 199 ? -23.066 16.878 8.258 1.00 79.44 199 GLN A C 1
ATOM 1594 O O . GLN A 1 199 ? -22.667 16.499 9.356 1.00 79.44 199 GLN A O 1
ATOM 1599 N N . VAL A 1 200 ? -24.265 16.542 7.774 1.00 75.44 200 VAL A N 1
ATOM 1600 C CA . VAL A 1 200 ? -25.253 15.759 8.539 1.00 75.44 200 VAL A CA 1
ATOM 1601 C C . VAL A 1 200 ? -24.685 14.388 8.907 1.00 75.44 200 VAL A C 1
ATOM 1603 O O . VAL A 1 200 ? -24.725 13.971 10.062 1.00 75.44 200 VAL A O 1
ATOM 1606 N N . PHE A 1 201 ? -24.071 13.723 7.930 1.00 77.62 201 PHE A N 1
ATOM 1607 C CA . PHE A 1 201 ? -23.497 12.395 8.108 1.00 77.62 201 PHE A CA 1
ATOM 1608 C C . PHE A 1 201 ? -22.280 12.388 9.045 1.00 77.62 201 PHE A C 1
ATOM 1610 O O . PHE A 1 201 ? -22.101 11.476 9.851 1.00 77.62 201 PHE A O 1
ATOM 1617 N N . LYS A 1 202 ? -21.451 13.435 8.994 1.00 78.44 202 LYS A N 1
ATOM 1618 C CA . LYS A 1 202 ? -20.319 13.596 9.914 1.00 78.44 202 LYS A CA 1
ATOM 1619 C C . LYS A 1 202 ? -20.781 13.713 11.357 1.00 78.44 202 LYS A C 1
ATOM 1621 O O . LYS A 1 202 ? -20.196 13.066 12.223 1.00 78.44 202 LYS A O 1
ATOM 1626 N N . SER A 1 203 ? -21.826 14.496 11.619 1.00 77.94 203 SER A N 1
ATOM 1627 C CA . SER A 1 203 ? -22.380 14.641 12.968 1.00 77.94 203 SER A CA 1
ATOM 1628 C C . SER A 1 203 ? -22.867 13.306 13.536 1.00 77.94 203 SER A C 1
ATOM 1630 O O . SER A 1 203 ? -22.581 13.002 14.694 1.00 77.94 203 SER A O 1
ATOM 1632 N N . GLU A 1 204 ? -23.519 12.483 12.713 1.00 73.12 204 GLU A N 1
ATOM 1633 C CA . GLU A 1 204 ? -23.964 11.138 13.088 1.00 73.12 204 GLU A CA 1
ATOM 1634 C C . GLU A 1 204 ? -22.775 10.241 13.472 1.00 73.12 204 GLU A C 1
ATOM 1636 O O . GLU A 1 204 ? -22.704 9.770 14.609 1.00 73.12 204 GLU A O 1
ATOM 1641 N N . ILE A 1 205 ? -21.765 10.120 12.599 1.00 77.62 205 ILE A N 1
ATOM 1642 C CA . ILE A 1 205 ? -20.536 9.343 12.858 1.00 77.62 205 ILE A CA 1
ATOM 1643 C C . ILE A 1 205 ? -19.829 9.798 14.139 1.00 77.62 205 ILE A C 1
ATOM 1645 O O . ILE A 1 205 ? -19.422 8.967 14.954 1.00 77.62 205 ILE A O 1
ATOM 1649 N N . VAL A 1 206 ? -19.644 11.109 14.314 1.00 78.56 206 VAL A N 1
ATOM 1650 C CA . VAL A 1 206 ? -18.953 11.679 15.482 1.00 78.56 206 VAL A CA 1
ATOM 1651 C C . VAL A 1 206 ? -19.696 11.323 16.768 1.00 78.56 206 VAL A C 1
ATOM 1653 O O . VAL A 1 206 ? -19.060 10.933 17.749 1.00 78.56 206 VAL A O 1
ATOM 1656 N N . SER A 1 207 ? -21.028 11.418 16.754 1.00 73.25 207 SER A N 1
ATOM 1657 C CA . SER A 1 207 ? -21.859 11.125 17.921 1.00 73.25 207 SER A CA 1
ATOM 1658 C C . SER A 1 207 ? -21.840 9.641 18.301 1.00 73.25 207 SER A C 1
ATOM 1660 O O . SER A 1 207 ? -21.692 9.317 19.479 1.00 73.25 207 SER A O 1
ATOM 1662 N N . THR A 1 208 ? -21.911 8.737 17.320 1.00 70.50 208 THR A N 1
ATOM 1663 C CA . THR A 1 208 ? -22.023 7.295 17.574 1.00 70.50 208 THR A CA 1
ATOM 1664 C C . THR A 1 208 ? -20.672 6.639 17.837 1.00 70.50 208 THR A C 1
ATOM 1666 O O . THR A 1 208 ? -20.548 5.811 18.737 1.00 70.50 208 THR A O 1
ATOM 1669 N N . LEU A 1 209 ? -19.636 7.010 17.079 1.00 71.06 209 LEU A N 1
ATOM 1670 C CA . LEU A 1 209 ? -18.335 6.336 17.116 1.00 71.06 209 LEU A CA 1
ATOM 1671 C C . LEU A 1 209 ? -17.272 7.095 17.927 1.00 71.06 209 LEU A C 1
ATOM 1673 O O . LEU A 1 209 ? -16.117 6.670 17.974 1.00 71.06 209 LEU A O 1
ATOM 1677 N N . GLN A 1 210 ? -17.640 8.207 18.576 1.00 70.69 210 GLN A N 1
ATOM 1678 C CA . GLN A 1 210 ? -16.743 9.039 19.397 1.00 70.69 210 GLN A CA 1
ATOM 1679 C C . GLN A 1 210 ? -15.450 9.447 18.666 1.00 70.69 210 GLN A C 1
ATOM 1681 O O . GLN A 1 210 ? -14.371 9.567 19.262 1.00 70.69 210 GLN A O 1
ATOM 1686 N N . MET A 1 211 ? -15.541 9.639 17.352 1.00 71.38 211 MET A N 1
ATOM 1687 C CA . MET A 1 211 ? -14.413 10.055 16.528 1.00 71.38 211 MET A CA 1
ATOM 1688 C C . MET A 1 211 ? -14.348 11.577 16.415 1.00 71.38 211 MET A C 1
ATOM 1690 O O . MET A 1 211 ? -15.355 12.266 16.534 1.00 71.38 211 MET A O 1
ATOM 1694 N N . LYS A 1 212 ? -13.146 12.118 16.196 1.00 70.25 212 LYS A N 1
ATOM 1695 C CA . LYS A 1 212 ? -12.936 13.557 16.033 1.00 70.25 212 LYS A CA 1
ATOM 1696 C C . LYS A 1 212 ? -12.853 13.903 14.555 1.00 70.25 212 LYS A C 1
ATOM 1698 O O . LYS A 1 212 ? -12.133 13.252 13.806 1.00 70.25 212 LYS A O 1
ATOM 1703 N N . ASP A 1 213 ? -13.516 14.987 14.195 1.00 73.00 213 ASP A N 1
ATOM 1704 C CA . ASP A 1 213 ? -13.450 15.603 12.881 1.00 73.00 213 ASP A CA 1
ATOM 1705 C C . ASP A 1 213 ? -12.209 16.522 12.752 1.00 73.00 213 ASP A C 1
ATOM 1707 O O . ASP A 1 213 ? -11.968 17.381 13.603 1.00 73.00 213 ASP A O 1
ATOM 1711 N N . LEU A 1 214 ? -11.369 16.294 11.741 1.00 72.94 214 LEU A N 1
ATOM 1712 C CA . LEU A 1 214 ? -10.019 16.860 11.541 1.00 72.94 214 LEU A CA 1
ATOM 1713 C C . LEU A 1 214 ? -9.930 17.846 10.383 1.00 72.94 214 LEU A C 1
ATOM 1715 O O . LEU A 1 214 ? -8.831 18.220 9.979 1.00 72.94 214 LEU A O 1
ATOM 1719 N N . CYS A 1 215 ? -11.053 18.298 9.857 1.00 78.19 215 CYS A N 1
ATOM 1720 C CA . CYS A 1 215 ? -11.019 19.268 8.774 1.00 78.19 215 CYS A CA 1
ATOM 1721 C C . CYS A 1 215 ? -10.366 18.731 7.494 1.00 78.19 215 CYS A C 1
ATOM 1723 O O . CYS A 1 215 ? -10.345 17.516 7.271 1.00 78.19 215 CYS A O 1
ATOM 1725 N N . GLU A 1 216 ? -10.028 19.632 6.584 1.00 80.69 216 GLU A N 1
ATOM 1726 C CA . GLU A 1 216 ? -9.701 19.295 5.203 1.00 80.69 216 GLU A CA 1
ATOM 1727 C C . GLU A 1 216 ? -8.672 18.176 5.105 1.00 80.69 216 GLU A C 1
ATOM 1729 O O . GLU A 1 216 ? -7.715 18.110 5.884 1.00 80.69 216 GLU A O 1
ATOM 1734 N N . LEU A 1 217 ? -8.909 17.253 4.167 1.00 84.81 217 LEU A N 1
ATOM 1735 C CA . LEU A 1 217 ? -8.005 16.138 3.941 1.00 84.81 217 LEU A CA 1
ATOM 1736 C C . LEU A 1 217 ? -6.691 16.690 3.390 1.00 84.81 217 LEU A C 1
ATOM 1738 O O . LEU A 1 217 ? -6.564 16.924 2.192 1.00 84.81 217 LEU A O 1
ATOM 1742 N N . ASN A 1 218 ? -5.742 16.889 4.302 1.00 85.69 218 ASN A N 1
ATOM 1743 C CA . ASN A 1 218 ? -4.389 17.357 4.020 1.00 85.69 218 ASN A CA 1
ATOM 1744 C C . ASN A 1 218 ? -3.388 16.201 3.938 1.00 85.69 218 ASN A C 1
ATOM 1746 O O . ASN A 1 218 ? -2.351 16.328 3.294 1.00 85.69 218 ASN A O 1
ATOM 1750 N N . TYR A 1 219 ? -3.676 15.081 4.612 1.00 87.12 219 TYR A N 1
ATOM 1751 C CA . TYR A 1 219 ? -2.822 13.897 4.625 1.00 87.12 219 TYR A CA 1
ATOM 1752 C C . TYR A 1 219 ? -3.640 12.608 4.682 1.00 87.12 219 TYR A C 1
ATOM 1754 O O . TYR A 1 219 ? -4.568 12.490 5.483 1.00 87.12 219 TYR A O 1
ATOM 1762 N N . VAL A 1 220 ? -3.242 11.611 3.893 1.00 85.56 220 VAL A N 1
ATOM 1763 C CA . VAL A 1 220 ? -3.831 10.266 3.882 1.00 85.56 220 VAL A CA 1
ATOM 1764 C C . VAL A 1 220 ? -2.726 9.244 3.644 1.00 85.56 220 VAL A C 1
ATOM 1766 O O . VAL A 1 220 ? -1.924 9.420 2.738 1.00 85.56 220 VAL A O 1
ATOM 1769 N N . LEU A 1 221 ? -2.617 8.212 4.488 1.00 84.69 221 LEU A N 1
ATOM 1770 C CA . LEU A 1 221 ? -1.582 7.165 4.362 1.00 84.69 221 LEU A CA 1
ATOM 1771 C C . LEU A 1 221 ? -0.159 7.728 4.143 1.00 84.69 221 LEU A C 1
ATOM 1773 O O . LEU A 1 221 ? 0.589 7.279 3.286 1.00 84.69 221 LEU A O 1
ATOM 1777 N N . GLY A 1 222 ? 0.217 8.783 4.869 1.00 82.81 222 GLY A N 1
ATOM 1778 C CA . GLY A 1 222 ? 1.541 9.407 4.720 1.00 82.81 222 GLY A CA 1
ATOM 1779 C C . GLY A 1 222 ? 1.764 10.180 3.409 1.00 82.81 222 GLY A C 1
ATOM 1780 O O . GLY A 1 222 ? 2.859 10.693 3.203 1.00 82.81 222 GLY A O 1
ATOM 1781 N N . MET A 1 223 ? 0.749 10.307 2.553 1.00 90.12 223 MET A N 1
ATOM 1782 C CA . MET A 1 223 ? 0.743 11.191 1.389 1.00 90.12 223 MET A CA 1
ATOM 1783 C C . MET A 1 223 ? 0.141 12.540 1.770 1.00 90.12 223 MET A C 1
ATOM 1785 O O . MET A 1 223 ? -0.891 12.590 2.443 1.00 90.12 223 MET A O 1
ATOM 1789 N N . LYS A 1 224 ? 0.770 13.627 1.328 1.00 91.62 224 LYS A N 1
ATOM 1790 C CA . LYS A 1 224 ? 0.205 14.975 1.363 1.00 91.62 224 LYS A CA 1
ATOM 1791 C C . LYS A 1 224 ? -0.835 15.091 0.256 1.00 91.62 224 LYS A C 1
ATOM 1793 O O . LYS A 1 224 ? -0.558 14.739 -0.885 1.00 91.62 224 LYS A O 1
ATOM 1798 N N . VAL A 1 225 ? -2.004 15.609 0.600 1.00 92.56 225 VAL A N 1
ATOM 1799 C CA . VAL A 1 225 ? -3.122 15.829 -0.314 1.00 92.56 225 VAL A CA 1
ATOM 1800 C C . VAL A 1 225 ? -3.298 17.330 -0.492 1.00 92.56 225 VAL A C 1
ATOM 1802 O O . VAL A 1 225 ? -3.439 18.061 0.484 1.00 92.56 225 VAL A O 1
ATOM 1805 N N . THR A 1 226 ? -3.277 17.793 -1.737 1.00 92.94 226 THR A N 1
ATOM 1806 C CA . THR A 1 226 ? -3.578 19.183 -2.097 1.00 92.94 226 THR A CA 1
ATOM 1807 C C . THR A 1 226 ? -4.799 19.188 -2.995 1.00 92.94 226 THR A C 1
ATOM 1809 O O . THR A 1 226 ? -4.795 18.544 -4.037 1.00 92.94 226 THR A O 1
ATOM 1812 N N . GLN A 1 227 ? -5.850 19.892 -2.593 1.00 90.38 227 GLN A N 1
ATOM 1813 C CA . GLN A 1 227 ? -7.098 19.953 -3.347 1.00 90.38 227 GLN A CA 1
ATOM 1814 C C . GLN A 1 227 ? -7.265 21.352 -3.920 1.00 90.38 227 GLN A C 1
ATOM 1816 O O . GLN A 1 227 ? -7.204 22.337 -3.185 1.00 90.38 227 GLN A O 1
ATOM 1821 N N . ASN A 1 228 ? -7.502 21.452 -5.224 1.00 90.88 228 ASN A N 1
ATOM 1822 C CA . ASN A 1 228 ? -7.823 22.713 -5.866 1.00 90.88 228 ASN A CA 1
ATOM 1823 C C . ASN A 1 228 ? -9.234 22.656 -6.450 1.00 90.88 228 ASN A C 1
ATOM 1825 O O . ASN A 1 228 ? -9.484 22.048 -7.488 1.00 90.88 228 ASN A O 1
ATOM 1829 N N . ARG A 1 229 ? -10.176 23.315 -5.770 1.00 87.06 229 ARG A N 1
ATOM 1830 C CA . ARG A 1 229 ? -11.601 23.262 -6.121 1.00 87.06 229 ARG A CA 1
ATOM 1831 C C . ARG A 1 229 ? -11.960 24.068 -7.365 1.00 87.06 229 ARG A C 1
ATOM 1833 O O . ARG A 1 229 ? -12.926 23.704 -8.028 1.00 87.06 229 ARG A O 1
ATOM 1840 N N . SER A 1 230 ? -11.221 25.133 -7.686 1.00 89.44 230 SER A N 1
ATOM 1841 C CA . SER A 1 230 ? -11.541 25.968 -8.853 1.00 89.44 230 SER A CA 1
ATOM 1842 C C . SER A 1 230 ? -11.292 25.216 -10.158 1.00 89.44 230 SER A C 1
ATOM 1844 O O . SER A 1 230 ? -12.120 25.276 -11.061 1.00 89.44 230 SER A O 1
ATOM 1846 N N . ILE A 1 231 ? -10.204 24.446 -10.211 1.00 89.31 231 ILE A N 1
ATOM 1847 C CA . ILE A 1 231 ? -9.845 23.586 -11.350 1.00 89.31 231 ILE A CA 1
ATOM 1848 C C . ILE A 1 231 ? -10.236 22.114 -11.147 1.00 89.31 231 ILE A C 1
ATOM 1850 O O . ILE A 1 231 ? -10.021 21.300 -12.034 1.00 89.31 231 ILE A O 1
ATOM 1854 N N . ARG A 1 232 ? -10.847 21.774 -10.003 1.00 89.44 232 ARG A N 1
ATOM 1855 C CA . ARG A 1 232 ? -11.314 20.424 -9.631 1.00 89.44 232 ARG A CA 1
ATOM 1856 C C . ARG A 1 232 ? -10.220 19.349 -9.644 1.00 89.44 232 ARG A C 1
ATOM 1858 O O . ARG A 1 232 ? -10.483 18.218 -10.044 1.00 89.44 232 ARG A O 1
ATOM 1865 N N . THR A 1 233 ? -9.026 19.678 -9.155 1.00 92.62 233 THR A N 1
ATOM 1866 C CA . THR A 1 233 ? -7.900 18.738 -9.088 1.00 92.62 233 THR A CA 1
ATOM 1867 C C . THR A 1 233 ? -7.557 18.303 -7.666 1.00 92.62 233 THR A C 1
ATOM 1869 O O . THR A 1 233 ? -7.785 19.025 -6.691 1.00 92.62 233 THR A O 1
ATOM 1872 N N . ILE A 1 234 ? -6.996 17.100 -7.549 1.00 93.31 234 ILE A N 1
ATOM 1873 C CA . ILE A 1 234 ? -6.451 16.542 -6.310 1.00 93.31 234 ILE A CA 1
ATOM 1874 C C . ILE A 1 234 ? -5.038 16.049 -6.603 1.00 93.31 234 ILE A C 1
ATOM 1876 O O . ILE A 1 234 ? -4.857 15.171 -7.441 1.00 93.31 234 ILE A O 1
ATOM 1880 N N . SER A 1 235 ? -4.049 16.583 -5.894 1.00 94.75 235 SER A N 1
ATOM 1881 C CA . SER A 1 235 ? -2.646 16.191 -6.020 1.00 94.75 235 SER A CA 1
ATOM 1882 C C . SER A 1 235 ? -2.165 15.444 -4.778 1.00 94.75 235 SER A C 1
ATOM 1884 O O . SER A 1 235 ? -2.417 15.876 -3.651 1.00 94.75 235 SER A O 1
ATOM 1886 N N . LEU A 1 236 ? -1.441 14.347 -4.988 1.00 95.31 236 LEU A N 1
ATOM 1887 C CA . LEU A 1 236 ? -0.843 13.499 -3.959 1.00 95.31 236 LEU A CA 1
ATOM 1888 C C . LEU A 1 236 ? 0.683 13.562 -4.059 1.00 95.31 236 LEU A C 1
ATOM 1890 O O . LEU A 1 236 ? 1.234 13.307 -5.129 1.00 95.31 236 LEU A O 1
ATOM 1894 N N . SER A 1 237 ? 1.374 13.861 -2.958 1.00 95.12 237 SER A N 1
ATOM 1895 C CA . SER A 1 237 ? 2.844 13.873 -2.916 1.00 95.12 237 SER A CA 1
ATOM 1896 C C . SER A 1 237 ? 3.417 13.300 -1.620 1.00 95.12 237 SER A C 1
ATOM 1898 O O . SER A 1 237 ? 2.733 13.192 -0.601 1.00 95.12 237 SER A O 1
ATOM 1900 N N . GLN A 1 238 ? 4.696 12.925 -1.651 1.00 94.38 238 GLN A N 1
ATOM 1901 C CA . GLN A 1 238 ? 5.422 12.334 -0.520 1.00 94.38 238 GLN A CA 1
ATOM 1902 C C . GLN A 1 238 ? 6.750 13.056 -0.238 1.00 94.38 238 GLN A C 1
ATOM 1904 O O . GLN A 1 238 ? 7.722 12.437 0.188 1.00 94.38 238 GLN A O 1
ATOM 1909 N N . GLU A 1 239 ? 6.795 14.375 -0.447 1.00 94.12 239 GLU A N 1
ATOM 1910 C CA . GLU A 1 239 ? 8.017 15.187 -0.313 1.00 94.12 239 GLU A CA 1
ATOM 1911 C C . GLU A 1 239 ? 8.710 15.006 1.046 1.00 94.12 239 GLU A C 1
ATOM 1913 O O . GLU A 1 239 ? 9.880 14.637 1.092 1.00 94.12 239 GLU A O 1
ATOM 1918 N N . LEU A 1 240 ? 7.970 15.149 2.152 1.00 89.56 240 LEU A N 1
ATOM 1919 C CA . LEU A 1 240 ? 8.521 14.970 3.501 1.00 89.56 240 LEU A CA 1
ATOM 1920 C C . LEU A 1 240 ? 9.080 13.555 3.722 1.00 89.56 240 LEU A C 1
ATOM 1922 O O . LEU A 1 240 ? 10.062 13.360 4.433 1.00 89.56 240 LEU A O 1
ATOM 1926 N N . TYR A 1 241 ? 8.451 12.544 3.122 1.00 91.75 241 TYR A N 1
ATOM 1927 C CA . TYR A 1 241 ? 8.926 11.170 3.234 1.00 91.75 241 TYR A CA 1
ATOM 1928 C C . TYR A 1 241 ? 10.236 10.972 2.456 1.00 91.75 241 TYR A C 1
ATOM 1930 O O . TYR A 1 241 ? 11.153 10.340 2.975 1.00 91.75 241 TYR A O 1
ATOM 1938 N N . ILE A 1 242 ? 10.374 11.590 1.278 1.00 95.00 242 ILE A N 1
ATOM 1939 C CA . ILE A 1 242 ? 11.635 11.624 0.522 1.00 95.00 242 ILE A CA 1
ATOM 1940 C C . ILE A 1 242 ? 12.729 12.341 1.324 1.00 95.00 242 ILE A C 1
ATOM 1942 O O . ILE A 1 242 ? 13.843 11.833 1.414 1.00 95.00 242 ILE A O 1
ATOM 1946 N N . GLU A 1 243 ? 12.425 13.478 1.952 1.00 92.81 243 GLU A N 1
ATOM 1947 C CA . GLU A 1 243 ? 13.378 14.207 2.802 1.00 92.81 243 GLU A CA 1
ATOM 1948 C C . GLU A 1 243 ? 13.865 13.361 3.985 1.00 92.81 243 GLU A C 1
ATOM 1950 O O . GLU A 1 243 ? 15.065 13.318 4.263 1.00 92.81 243 GLU A O 1
ATOM 1955 N N . ASN A 1 244 ? 12.962 12.617 4.629 1.00 90.00 244 ASN A N 1
ATOM 1956 C CA . ASN A 1 244 ? 13.321 11.684 5.696 1.00 90.00 244 ASN A CA 1
ATOM 1957 C C . ASN A 1 244 ? 14.194 10.528 5.187 1.00 90.00 244 ASN A C 1
ATOM 1959 O O . ASN A 1 244 ? 15.176 10.191 5.841 1.00 90.00 244 ASN A O 1
ATOM 1963 N N . ILE A 1 245 ? 13.904 9.959 4.009 1.00 92.44 245 ILE A N 1
ATOM 1964 C CA . ILE A 1 245 ? 14.771 8.941 3.390 1.00 92.44 245 ILE A CA 1
ATOM 1965 C C . ILE A 1 245 ? 16.168 9.522 3.138 1.00 92.44 245 ILE A C 1
ATOM 1967 O O . ILE A 1 245 ? 17.165 8.896 3.488 1.00 92.44 245 ILE A O 1
ATOM 1971 N N . LEU A 1 246 ? 16.264 10.724 2.562 1.00 93.44 246 LEU A N 1
ATOM 1972 C CA . LEU A 1 246 ? 17.553 11.373 2.310 1.00 93.44 246 LEU A CA 1
ATOM 1973 C C . LEU A 1 246 ? 18.323 11.614 3.612 1.00 93.44 246 LEU A C 1
ATOM 1975 O O . LEU A 1 246 ? 19.532 11.409 3.640 1.00 93.44 246 LEU A O 1
ATOM 1979 N N . LYS A 1 247 ? 17.645 12.000 4.695 1.00 91.38 247 LYS A N 1
ATOM 1980 C CA . LYS A 1 247 ? 18.257 12.145 6.020 1.00 91.38 247 LYS A CA 1
ATOM 1981 C C . LYS A 1 247 ? 18.745 10.807 6.586 1.00 91.38 247 LYS A C 1
ATOM 1983 O O . LYS A 1 247 ? 19.870 10.735 7.066 1.00 91.38 247 LYS A O 1
ATOM 1988 N N . ASP A 1 248 ? 17.939 9.754 6.483 1.00 88.31 248 ASP A N 1
ATOM 1989 C CA . ASP A 1 248 ? 18.243 8.416 7.008 1.00 88.31 248 ASP A CA 1
ATOM 1990 C C . ASP A 1 248 ? 19.478 7.763 6.372 1.00 88.31 248 ASP A C 1
ATOM 1992 O O . ASP A 1 248 ? 20.104 6.902 6.993 1.00 88.31 248 ASP A O 1
ATOM 1996 N N . PHE A 1 249 ? 19.806 8.139 5.135 1.00 89.12 249 PHE A N 1
ATOM 1997 C CA . PHE A 1 249 ? 20.978 7.644 4.406 1.00 89.12 249 PHE A CA 1
ATOM 1998 C C . PHE A 1 249 ? 22.109 8.675 4.294 1.00 89.12 249 PHE A C 1
ATOM 2000 O O . PHE A 1 249 ? 23.062 8.429 3.560 1.00 89.12 249 PHE A O 1
ATOM 2007 N N . ASP A 1 250 ? 22.012 9.807 4.998 1.00 90.38 250 ASP A N 1
ATOM 2008 C CA . ASP A 1 250 ? 22.981 10.911 4.938 1.00 90.38 250 ASP A CA 1
ATOM 2009 C C . ASP A 1 250 ? 23.225 11.436 3.505 1.00 90.38 250 ASP A C 1
ATOM 2011 O O . ASP A 1 250 ? 24.339 11.670 3.043 1.00 90.38 250 ASP A O 1
ATOM 2015 N N . MET A 1 251 ? 22.136 11.583 2.748 1.00 92.06 251 MET A N 1
ATOM 2016 C CA . MET A 1 251 ? 22.122 11.983 1.338 1.00 92.06 251 MET A CA 1
ATOM 2017 C C . MET A 1 251 ? 21.421 13.323 1.097 1.00 92.06 251 MET A C 1
ATOM 2019 O O . MET A 1 251 ? 21.026 13.625 -0.026 1.00 92.06 251 MET A O 1
ATOM 2023 N N . GLN A 1 252 ? 21.283 14.172 2.114 1.00 93.38 252 GLN A N 1
ATOM 2024 C CA . GLN A 1 252 ? 20.671 15.499 1.953 1.00 93.38 252 GLN A CA 1
ATOM 2025 C C . GLN A 1 252 ? 21.469 16.376 0.972 1.00 93.38 252 GLN A C 1
ATOM 2027 O O . GLN A 1 252 ? 20.891 16.990 0.074 1.00 93.38 252 GLN A O 1
ATOM 2032 N N . ASP A 1 253 ? 22.802 16.321 1.034 1.00 92.88 253 ASP A N 1
ATOM 2033 C CA . ASP A 1 253 ? 23.721 17.102 0.193 1.00 92.88 253 ASP A CA 1
ATOM 2034 C C . ASP A 1 253 ? 24.276 16.323 -1.010 1.00 92.88 253 ASP A C 1
ATOM 2036 O O . ASP A 1 253 ? 25.244 16.726 -1.649 1.00 92.88 253 ASP A O 1
ATOM 2040 N N . CYS A 1 254 ? 23.629 15.216 -1.384 1.00 91.94 254 CYS A N 1
ATOM 2041 C CA . CYS A 1 254 ? 24.067 14.405 -2.517 1.00 91.94 254 CYS A CA 1
ATOM 2042 C C . CYS A 1 254 ? 23.931 15.128 -3.876 1.00 91.94 254 CYS A C 1
ATOM 2044 O O . CYS A 1 254 ? 23.220 16.130 -4.008 1.00 91.94 254 CY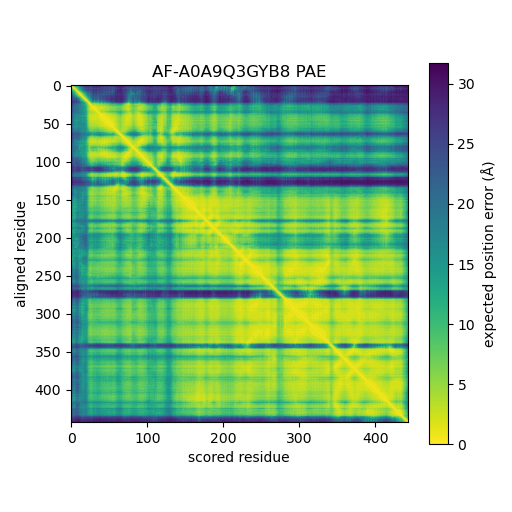S A O 1
ATOM 2046 N N . LYS A 1 255 ? 24.603 14.611 -4.913 1.00 93.56 255 LYS A N 1
ATOM 2047 C CA . LYS A 1 255 ? 24.455 15.119 -6.287 1.00 93.56 255 LYS A CA 1
ATOM 2048 C C . LYS A 1 255 ? 23.051 14.855 -6.844 1.00 93.56 255 LYS A C 1
ATOM 2050 O O . LYS A 1 255 ? 22.313 14.032 -6.314 1.00 93.56 255 LYS A O 1
ATOM 2055 N N . LEU A 1 256 ? 22.701 15.546 -7.927 1.00 95.19 256 LEU A N 1
ATOM 2056 C CA . LEU A 1 256 ? 21.434 15.356 -8.635 1.00 95.19 256 LEU A CA 1
ATOM 2057 C C . LEU A 1 256 ? 21.601 14.366 -9.792 1.00 95.19 256 LEU A C 1
ATOM 2059 O O . LEU A 1 256 ? 22.642 14.345 -10.452 1.00 95.19 256 LEU A O 1
ATOM 2063 N N . ALA A 1 257 ? 20.562 13.575 -10.046 1.00 95.38 257 ALA A N 1
ATOM 2064 C CA . ALA A 1 257 ? 20.430 12.752 -11.243 1.00 95.38 257 ALA A CA 1
ATOM 2065 C C . ALA A 1 257 ? 19.128 13.106 -11.971 1.00 95.38 257 ALA A C 1
ATOM 2067 O O . ALA A 1 257 ? 18.141 13.476 -11.339 1.00 95.38 257 ALA A O 1
ATOM 2068 N N . PHE A 1 258 ? 19.131 13.000 -13.300 1.00 95.12 258 PHE A N 1
ATOM 2069 C CA . PHE A 1 258 ? 17.964 13.304 -14.138 1.00 95.12 258 PHE A CA 1
ATOM 2070 C C . PHE A 1 258 ? 17.156 12.059 -14.518 1.00 95.12 258 PHE A C 1
ATOM 2072 O O . PHE A 1 258 ? 16.044 12.183 -15.022 1.00 95.12 258 PHE A O 1
ATOM 2079 N N . THR A 1 259 ? 17.696 10.867 -14.260 1.00 95.94 259 THR A N 1
ATOM 2080 C CA . THR A 1 259 ? 17.044 9.582 -14.517 1.00 95.94 259 THR A CA 1
ATOM 2081 C C . THR A 1 259 ? 17.038 8.724 -13.245 1.00 95.94 259 THR A C 1
ATOM 2083 O O . THR A 1 259 ? 17.976 8.820 -12.453 1.00 95.94 259 THR A O 1
ATOM 2086 N N . PRO A 1 260 ? 16.013 7.876 -13.024 1.00 94.81 260 PRO A N 1
ATOM 2087 C CA . PRO A 1 260 ? 15.950 6.991 -11.854 1.00 94.81 260 PRO A CA 1
ATOM 2088 C C . PRO A 1 260 ? 17.065 5.938 -11.816 1.00 94.81 260 PRO A C 1
ATOM 2090 O O . PRO A 1 260 ? 17.515 5.539 -10.746 1.00 94.81 260 PRO A O 1
ATOM 2093 N N . LEU A 1 261 ? 17.508 5.486 -12.989 1.00 92.81 261 LEU A N 1
ATOM 2094 C CA . LEU A 1 261 ? 18.663 4.615 -13.189 1.00 92.81 261 LEU A CA 1
ATOM 2095 C C . LEU A 1 261 ? 19.524 5.168 -14.318 1.00 92.81 261 LEU A C 1
ATOM 2097 O O . LEU A 1 261 ? 19.054 5.942 -15.156 1.00 92.81 261 LEU A O 1
ATOM 2101 N N . VAL A 1 262 ? 20.781 4.736 -14.359 1.00 89.06 262 VAL A N 1
ATOM 2102 C CA . VAL A 1 262 ? 21.673 5.042 -15.476 1.00 89.06 262 VAL A CA 1
ATOM 2103 C C . VAL A 1 262 ? 21.148 4.318 -16.727 1.00 89.06 262 VAL A C 1
ATOM 2105 O O . VAL A 1 262 ? 20.947 3.104 -16.687 1.00 89.06 262 VAL A O 1
ATOM 2108 N N . PRO A 1 263 ? 20.901 5.018 -17.849 1.00 82.88 263 PRO A N 1
ATOM 2109 C CA . PRO A 1 263 ? 20.447 4.366 -19.072 1.00 82.88 263 PRO A CA 1
ATOM 2110 C C . PRO A 1 263 ? 21.420 3.270 -19.512 1.00 82.88 263 PRO A C 1
ATOM 2112 O O . PRO A 1 263 ? 22.633 3.469 -19.493 1.00 82.88 263 PRO A O 1
ATOM 2115 N N . SER A 1 264 ? 20.891 2.121 -19.932 1.00 77.75 264 SER A N 1
ATOM 2116 C CA . SER A 1 264 ? 21.677 0.944 -20.341 1.00 77.75 264 SER A CA 1
ATOM 2117 C C . SER A 1 264 ? 22.546 0.310 -19.245 1.00 77.75 264 SER A C 1
ATOM 2119 O O . SER A 1 264 ? 23.331 -0.586 -19.550 1.00 77.75 264 SER A O 1
ATOM 2121 N N . SER A 1 265 ? 22.425 0.719 -17.974 1.00 77.62 265 SER A N 1
ATOM 2122 C CA . SER A 1 265 ? 23.073 -0.016 -16.886 1.00 77.62 265 SER A CA 1
ATOM 2123 C C . SER A 1 265 ? 22.337 -1.327 -16.650 1.00 77.62 265 SER A C 1
ATOM 2125 O O . SER A 1 265 ? 21.160 -1.318 -16.278 1.00 77.62 265 SER A O 1
ATOM 2127 N N . ARG A 1 266 ? 23.033 -2.445 -16.834 1.00 80.19 266 ARG A N 1
ATOM 2128 C CA . ARG A 1 266 ? 22.540 -3.767 -16.466 1.00 80.19 266 ARG A CA 1
ATOM 2129 C C . ARG A 1 266 ? 23.054 -4.110 -15.074 1.00 80.19 266 ARG A C 1
ATOM 2131 O O . ARG A 1 266 ? 24.246 -3.996 -14.816 1.00 80.19 266 ARG A O 1
ATOM 2138 N N . LEU A 1 267 ? 22.135 -4.470 -14.184 1.00 85.69 267 LEU A N 1
ATOM 2139 C CA . LEU A 1 267 ? 22.467 -4.995 -12.864 1.00 85.69 267 LEU A CA 1
ATOM 2140 C C . LEU A 1 267 ? 22.464 -6.517 -12.962 1.00 85.69 267 LEU A C 1
ATOM 2142 O O . LEU A 1 267 ? 21.452 -7.103 -13.353 1.00 85.69 267 LEU A O 1
ATOM 2146 N N . ASP A 1 268 ? 23.586 -7.137 -12.625 1.00 85.69 268 ASP A N 1
ATOM 2147 C CA . ASP A 1 268 ? 23.749 -8.585 -12.659 1.00 85.69 268 ASP A CA 1
ATOM 2148 C C . ASP A 1 268 ? 23.920 -9.137 -11.229 1.00 85.69 268 ASP A C 1
ATOM 2150 O O . ASP A 1 268 ? 24.429 -8.450 -10.337 1.00 85.69 268 ASP A O 1
ATOM 2154 N N .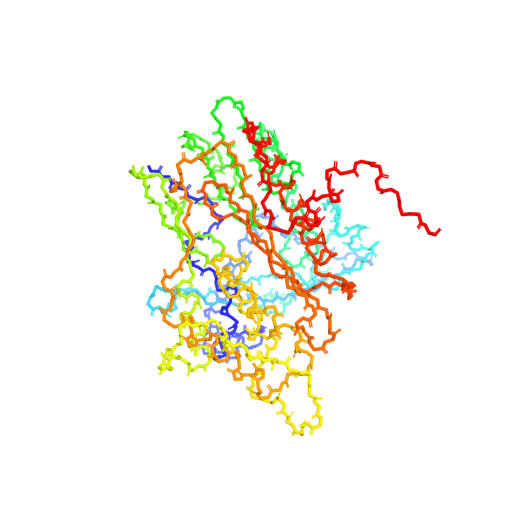 PRO A 1 269 ? 23.512 -10.394 -10.972 1.00 84.06 269 PRO A N 1
ATOM 2155 C CA . PRO A 1 269 ? 23.840 -11.075 -9.727 1.00 84.06 269 PRO A CA 1
ATOM 2156 C C . PRO A 1 269 ? 25.353 -11.100 -9.494 1.00 84.06 269 PRO A C 1
ATOM 2158 O O . PRO A 1 269 ? 26.141 -11.043 -10.437 1.00 84.06 269 PRO A O 1
ATOM 2161 N N . ILE A 1 270 ? 25.768 -11.257 -8.237 1.00 78.38 270 ILE A N 1
ATOM 2162 C CA . ILE A 1 270 ? 27.185 -11.368 -7.880 1.00 78.38 270 ILE A CA 1
ATOM 2163 C C . ILE A 1 270 ? 27.809 -12.580 -8.594 1.00 78.38 270 ILE A C 1
ATOM 2165 O O . ILE A 1 270 ? 27.646 -13.722 -8.172 1.00 78.38 270 ILE A O 1
ATOM 2169 N N . GLY A 1 271 ? 28.540 -12.322 -9.678 1.00 58.72 271 GLY A N 1
ATOM 2170 C CA . GLY A 1 271 ? 29.454 -13.266 -10.307 1.00 58.72 271 GLY A CA 1
ATOM 2171 C C . GLY A 1 271 ? 30.860 -13.028 -9.766 1.00 58.72 271 GLY A C 1
ATOM 2172 O O . GLY A 1 271 ? 31.556 -12.140 -10.242 1.00 58.72 271 GLY A O 1
ATOM 2173 N N . ASN A 1 272 ? 31.281 -13.804 -8.765 1.00 52.12 272 ASN A N 1
ATOM 2174 C CA . ASN A 1 272 ? 32.650 -13.807 -8.218 1.00 52.12 272 ASN A CA 1
ATOM 2175 C C . ASN A 1 272 ? 33.174 -12.486 -7.607 1.00 52.12 272 ASN A C 1
ATOM 2177 O O . ASN A 1 272 ? 34.387 -12.275 -7.583 1.00 52.12 272 ASN A O 1
ATOM 2181 N N . SER A 1 273 ? 32.325 -11.598 -7.077 1.00 54.78 273 SER A N 1
ATOM 2182 C CA . SER A 1 273 ? 32.808 -10.474 -6.262 1.00 54.78 273 SER A CA 1
ATOM 2183 C C . SER A 1 273 ? 32.714 -10.803 -4.767 1.00 54.78 273 SER A C 1
ATOM 2185 O O . SER A 1 273 ? 31.639 -11.062 -4.236 1.00 54.78 273 SER A O 1
ATOM 2187 N N . ASN A 1 274 ? 33.859 -10.778 -4.074 1.00 51.34 274 ASN A N 1
ATOM 2188 C CA . ASN A 1 274 ? 33.987 -10.891 -2.608 1.00 51.34 274 ASN A CA 1
ATOM 2189 C C . ASN A 1 274 ? 33.460 -9.631 -1.884 1.00 51.34 274 ASN A 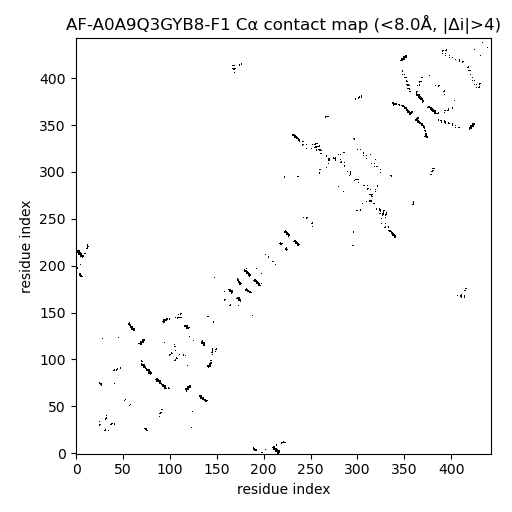C 1
ATOM 2191 O O . ASN A 1 274 ? 34.061 -9.156 -0.921 1.00 51.34 274 ASN A O 1
ATOM 2195 N N . ALA A 1 275 ? 32.391 -9.021 -2.391 1.00 54.47 275 ALA A N 1
ATOM 2196 C CA . ALA A 1 275 ? 31.795 -7.845 -1.787 1.00 54.47 275 ALA A CA 1
ATOM 2197 C C . ALA A 1 275 ? 30.924 -8.299 -0.616 1.00 54.47 275 ALA A C 1
ATOM 2199 O O . ALA A 1 275 ? 29.851 -8.850 -0.830 1.00 54.47 275 ALA A O 1
ATOM 2200 N N . ASP A 1 276 ? 31.402 -8.083 0.606 1.00 57.62 276 ASP A N 1
ATOM 2201 C CA . ASP A 1 276 ? 30.605 -8.237 1.819 1.00 57.62 276 ASP A CA 1
ATOM 2202 C C . ASP A 1 276 ? 29.625 -7.048 1.921 1.00 57.62 276 ASP A C 1
ATOM 2204 O O . ASP A 1 276 ? 30.069 -5.908 2.105 1.00 57.62 276 ASP A O 1
ATOM 2208 N N . PRO A 1 277 ? 28.304 -7.244 1.742 1.00 61.00 277 PRO A N 1
ATOM 2209 C CA . PRO A 1 277 ? 27.340 -6.155 1.766 1.00 61.00 277 PRO A CA 1
ATOM 2210 C C . PRO A 1 277 ? 26.974 -5.827 3.214 1.00 61.00 277 PRO A C 1
ATOM 2212 O O . PRO A 1 277 ? 25.903 -6.178 3.708 1.00 61.00 277 PRO A O 1
ATOM 2215 N N . THR A 1 278 ? 27.884 -5.167 3.924 1.00 54.62 278 THR A N 1
ATOM 2216 C CA . THR A 1 278 ? 27.686 -4.799 5.334 1.00 54.62 278 THR A CA 1
ATOM 2217 C C . THR A 1 278 ? 27.303 -3.335 5.549 1.00 54.62 278 THR A C 1
ATOM 2219 O O . THR A 1 278 ? 27.032 -2.947 6.684 1.00 54.62 278 THR A O 1
ATOM 2222 N N . SER A 1 279 ? 27.218 -2.509 4.496 1.00 60.25 279 SER A N 1
ATOM 2223 C CA . SER A 1 279 ? 27.088 -1.052 4.664 1.00 60.25 279 SER A CA 1
ATOM 2224 C C . SER A 1 279 ? 25.637 -0.558 4.760 1.00 60.25 279 SER A C 1
ATOM 2226 O O . SER A 1 279 ? 25.311 0.233 5.648 1.00 60.25 279 SER A O 1
ATOM 2228 N N . ILE A 1 280 ? 24.730 -1.054 3.910 1.00 64.69 280 ILE A N 1
ATOM 2229 C CA . ILE A 1 280 ? 23.324 -0.633 3.907 1.00 64.69 280 ILE A CA 1
ATOM 2230 C C . ILE A 1 280 ? 22.428 -1.786 4.360 1.00 64.69 280 ILE A C 1
ATOM 2232 O O . ILE A 1 280 ? 22.547 -2.920 3.902 1.00 64.69 280 ILE A O 1
ATOM 2236 N N . LYS A 1 281 ? 21.425 -1.490 5.201 1.00 81.38 281 LYS A N 1
ATOM 2237 C CA . LYS A 1 281 ? 20.266 -2.380 5.400 1.00 81.38 281 LYS A CA 1
ATOM 2238 C C . LYS A 1 281 ? 19.451 -2.441 4.097 1.00 81.38 281 LYS A C 1
ATOM 2240 O O . LYS A 1 281 ? 18.373 -1.857 4.014 1.00 81.38 281 LYS A O 1
ATOM 2245 N N . TYR A 1 282 ? 19.970 -3.112 3.068 1.00 87.31 282 TYR A N 1
ATOM 2246 C CA . TYR A 1 282 ? 19.507 -3.013 1.679 1.00 87.31 282 TYR A CA 1
ATOM 2247 C C . TYR A 1 282 ? 18.022 -3.344 1.520 1.00 87.31 282 TYR A C 1
ATOM 2249 O O . TYR A 1 282 ? 17.280 -2.601 0.885 1.00 87.31 282 TYR A O 1
ATOM 2257 N N . ARG A 1 283 ? 17.539 -4.387 2.207 1.00 89.38 283 ARG A N 1
ATOM 2258 C CA . ARG A 1 283 ? 16.106 -4.727 2.218 1.00 89.38 283 ARG A CA 1
ATOM 2259 C C . ARG A 1 283 ? 15.222 -3.588 2.726 1.00 89.38 283 ARG A C 1
ATOM 2261 O O . ARG A 1 283 ? 14.165 -3.336 2.160 1.00 89.38 283 ARG A O 1
ATOM 2268 N N . ARG A 1 284 ? 15.664 -2.880 3.772 1.00 90.19 284 ARG A N 1
ATOM 2269 C CA . ARG A 1 284 ? 14.973 -1.682 4.270 1.00 90.19 284 ARG A CA 1
ATOM 2270 C C . ARG A 1 284 ? 15.014 -0.581 3.214 1.00 90.19 284 ARG A C 1
ATOM 2272 O O . ARG A 1 284 ? 13.984 0.017 2.947 1.00 90.19 284 ARG A O 1
ATOM 2279 N N . ALA A 1 285 ? 16.177 -0.340 2.615 1.00 91.06 285 ALA A N 1
ATOM 2280 C CA . ALA A 1 285 ? 16.372 0.691 1.599 1.00 91.06 285 ALA A CA 1
ATOM 2281 C C . ALA A 1 285 ? 15.424 0.517 0.397 1.00 91.06 285 ALA A C 1
ATOM 2283 O O . ALA A 1 285 ? 14.680 1.436 0.061 1.00 91.06 285 ALA A O 1
ATOM 2284 N N . VAL A 1 286 ? 15.363 -0.686 -0.181 1.00 94.00 286 VAL A N 1
ATOM 2285 C CA . VAL A 1 286 ? 14.436 -1.000 -1.282 1.00 94.00 286 VAL A CA 1
ATOM 2286 C C . VAL A 1 286 ? 12.977 -0.943 -0.822 1.00 94.00 286 VAL A C 1
ATOM 2288 O O . VAL A 1 286 ? 12.132 -0.424 -1.546 1.00 94.00 286 VAL A O 1
ATOM 2291 N N . GLY A 1 287 ? 12.671 -1.398 0.398 1.00 94.81 287 GLY A N 1
ATOM 2292 C CA . GLY A 1 287 ? 11.326 -1.286 0.971 1.00 94.81 287 GLY A CA 1
ATOM 2293 C C . GLY A 1 287 ? 10.831 0.161 1.080 1.00 94.81 287 GLY A C 1
ATOM 2294 O O . GLY A 1 287 ? 9.661 0.429 0.808 1.00 94.81 287 GLY A O 1
ATOM 2295 N N . LEU A 1 288 ? 11.722 1.106 1.406 1.00 95.06 288 LEU A N 1
ATOM 2296 C CA . LEU A 1 288 ? 11.387 2.532 1.461 1.00 95.06 288 LEU A CA 1
ATOM 2297 C C . LEU A 1 288 ? 11.016 3.086 0.075 1.00 95.06 288 LEU A C 1
ATOM 2299 O O . LEU A 1 288 ? 10.026 3.812 -0.035 1.00 95.06 288 LEU A O 1
ATOM 2303 N N . LEU A 1 289 ? 11.760 2.704 -0.974 1.00 96.50 289 LEU A N 1
ATOM 2304 C CA . LEU A 1 289 ? 11.444 3.061 -2.365 1.00 96.50 289 LEU A CA 1
ATOM 2305 C C . LEU A 1 289 ? 10.141 2.417 -2.836 1.00 96.50 289 LEU A C 1
ATOM 2307 O O . LEU A 1 289 ? 9.328 3.076 -3.477 1.00 96.50 289 LEU A O 1
ATOM 2311 N N . ASN A 1 290 ? 9.903 1.155 -2.478 1.00 95.88 290 ASN A N 1
ATOM 2312 C CA . ASN A 1 290 ? 8.685 0.452 -2.868 1.00 95.88 290 ASN A CA 1
ATOM 2313 C C . ASN A 1 290 ? 7.423 1.135 -2.323 1.00 95.88 290 ASN A C 1
ATOM 2315 O O . ASN A 1 290 ? 6.387 1.147 -2.986 1.00 95.88 290 ASN A O 1
ATOM 2319 N N . TYR A 1 291 ? 7.512 1.761 -1.146 1.00 95.69 291 TYR A N 1
ATOM 2320 C CA . TYR A 1 291 ? 6.416 2.574 -0.629 1.00 95.69 291 TYR A CA 1
ATOM 2321 C C . TYR A 1 291 ? 6.173 3.844 -1.453 1.00 95.69 291 TYR A C 1
ATOM 2323 O O . TYR A 1 291 ? 5.023 4.155 -1.746 1.00 95.69 291 TYR A O 1
ATOM 2331 N N . LEU A 1 292 ? 7.235 4.544 -1.880 1.00 96.56 292 LEU A N 1
ATOM 2332 C CA . LEU A 1 292 ? 7.102 5.682 -2.801 1.00 96.56 292 LEU A CA 1
ATOM 2333 C C . LEU A 1 292 ? 6.406 5.253 -4.095 1.00 96.56 292 LEU A C 1
ATOM 2335 O O . LEU A 1 292 ? 5.464 5.910 -4.538 1.00 96.56 292 LEU A O 1
ATOM 2339 N N . VAL A 1 293 ? 6.848 4.129 -4.669 1.00 96.69 293 VAL A N 1
ATOM 2340 C CA . VAL A 1 293 ? 6.262 3.556 -5.886 1.00 96.69 293 VAL A CA 1
ATOM 2341 C C . VAL A 1 293 ? 4.797 3.228 -5.682 1.00 96.69 293 VAL A C 1
ATOM 2343 O O . VAL A 1 293 ? 4.000 3.590 -6.527 1.00 96.69 293 VAL A O 1
ATOM 2346 N N . SER A 1 294 ? 4.421 2.591 -4.577 1.00 93.62 294 SER A N 1
ATOM 2347 C CA . SER A 1 294 ? 3.034 2.164 -4.340 1.00 93.62 294 SER A CA 1
ATOM 2348 C C . SER A 1 294 ? 2.063 3.329 -4.114 1.00 93.62 294 SER A C 1
ATOM 2350 O O . SER A 1 294 ? 0.853 3.130 -4.155 1.00 93.62 294 SER A O 1
ATOM 2352 N N . CYS A 1 295 ? 2.576 4.530 -3.835 1.00 93.62 295 CYS A N 1
ATOM 2353 C CA . CYS A 1 295 ? 1.771 5.679 -3.438 1.00 93.62 295 CYS A CA 1
ATOM 2354 C C . CYS A 1 295 ? 1.783 6.812 -4.470 1.00 93.62 295 CYS A C 1
ATOM 2356 O O . CYS A 1 295 ? 0.720 7.195 -4.951 1.00 93.62 295 CYS A O 1
ATOM 2358 N N . THR A 1 296 ? 2.948 7.391 -4.792 1.00 96.06 296 THR A N 1
ATOM 2359 C CA . THR A 1 296 ? 3.002 8.626 -5.607 1.00 96.06 296 THR A CA 1
ATOM 2360 C C . THR A 1 296 ? 4.141 8.701 -6.624 1.00 96.06 296 THR A C 1
ATOM 2362 O O . THR A 1 296 ? 4.253 9.721 -7.301 1.00 96.06 296 THR A O 1
ATOM 2365 N N . ARG A 1 297 ? 5.025 7.698 -6.717 1.00 96.75 297 ARG A N 1
ATOM 2366 C CA . ARG A 1 297 ? 6.240 7.737 -7.562 1.00 96.75 297 ARG A CA 1
ATOM 2367 C C . ARG A 1 297 ? 6.305 6.591 -8.583 1.00 96.75 297 ARG A C 1
ATOM 2369 O O . ARG A 1 297 ? 7.186 5.733 -8.493 1.00 96.75 297 ARG A O 1
ATOM 2376 N N . PRO A 1 298 ? 5.396 6.561 -9.573 1.00 96.38 298 PRO A N 1
ATOM 2377 C CA . PRO A 1 298 ? 5.421 5.574 -10.660 1.00 96.38 298 PRO A CA 1
ATOM 2378 C C . PRO A 1 298 ? 6.701 5.654 -11.503 1.00 96.38 298 PRO A C 1
ATOM 2380 O O . PRO A 1 298 ? 7.170 4.662 -12.048 1.00 96.38 298 PRO A O 1
ATOM 2383 N N . ASP A 1 299 ? 7.304 6.834 -11.576 1.00 96.31 299 ASP A N 1
ATOM 2384 C CA . ASP A 1 299 ? 8.507 7.142 -12.340 1.00 96.31 299 ASP A CA 1
ATOM 2385 C C . ASP A 1 299 ? 9.752 6.368 -11.874 1.00 96.31 299 ASP A C 1
ATOM 2387 O O . ASP A 1 299 ? 10.644 6.109 -12.679 1.00 96.31 299 ASP A O 1
ATOM 2391 N N . ILE A 1 300 ? 9.803 5.925 -10.611 1.00 97.00 300 ILE A N 1
ATOM 2392 C CA . ILE A 1 300 ? 10.888 5.070 -10.094 1.00 97.00 300 ILE A CA 1
ATOM 2393 C C . ILE A 1 300 ? 10.501 3.579 -10.026 1.00 97.00 300 ILE A C 1
ATOM 2395 O O . ILE A 1 300 ? 11.270 2.775 -9.489 1.00 97.00 300 ILE A O 1
ATOM 2399 N N . ALA A 1 301 ? 9.327 3.186 -10.538 1.00 96.06 301 ALA A N 1
ATOM 2400 C CA . ALA A 1 301 ? 8.799 1.823 -10.406 1.00 96.06 301 ALA A CA 1
ATOM 2401 C C . ALA A 1 301 ? 9.726 0.772 -11.028 1.00 96.06 301 ALA A C 1
ATOM 2403 O O . ALA A 1 301 ? 10.064 -0.221 -10.379 1.00 96.06 301 ALA A O 1
ATOM 2404 N N . PHE A 1 302 ? 10.211 1.027 -12.246 1.00 95.00 302 PHE A N 1
ATOM 2405 C CA . PHE A 1 302 ? 11.178 0.157 -12.915 1.00 95.00 302 PHE A CA 1
ATOM 2406 C C . PHE A 1 302 ? 12.486 0.050 -12.128 1.00 95.00 302 PHE A C 1
ATOM 2408 O O . PHE A 1 302 ? 12.940 -1.051 -11.827 1.00 95.00 302 PHE A O 1
ATOM 2415 N N . ALA A 1 303 ? 13.046 1.187 -11.703 1.00 95.81 303 ALA A N 1
ATOM 2416 C CA . ALA A 1 303 ? 14.282 1.221 -10.927 1.00 95.81 303 ALA A CA 1
ATOM 2417 C C . ALA A 1 303 ? 14.189 0.395 -9.639 1.00 95.81 303 ALA A C 1
ATOM 2419 O O . ALA A 1 303 ? 15.067 -0.411 -9.329 1.00 95.81 303 ALA A O 1
ATOM 2420 N N . THR A 1 304 ? 13.084 0.565 -8.918 1.00 95.88 304 THR A N 1
ATOM 2421 C CA . THR A 1 304 ? 12.804 -0.157 -7.676 1.00 95.88 304 THR A CA 1
ATOM 2422 C C . THR A 1 304 ? 12.618 -1.651 -7.932 1.00 95.88 304 THR A C 1
ATOM 2424 O O . THR A 1 304 ? 13.159 -2.465 -7.185 1.00 95.88 304 THR A O 1
ATOM 2427 N N . SER A 1 305 ? 11.929 -2.020 -9.017 1.00 94.44 305 SER A N 1
ATOM 2428 C CA . SER A 1 305 ? 11.732 -3.418 -9.421 1.00 94.44 305 SER A CA 1
ATOM 2429 C C . SER A 1 305 ? 13.052 -4.105 -9.773 1.00 94.44 305 SER A C 1
ATOM 2431 O O . SER A 1 305 ? 13.268 -5.252 -9.388 1.00 94.44 305 SER A O 1
ATOM 2433 N N . CYS A 1 306 ? 13.972 -3.397 -10.435 1.00 93.19 306 CYS A N 1
ATOM 2434 C CA . CYS A 1 306 ? 15.312 -3.903 -10.723 1.00 93.19 306 CYS A CA 1
ATOM 2435 C C . CYS A 1 306 ? 16.113 -4.163 -9.442 1.00 93.19 306 CYS A C 1
ATOM 2437 O O . CYS A 1 306 ? 16.675 -5.244 -9.285 1.00 93.19 306 CYS A O 1
ATOM 2439 N N . LEU A 1 307 ? 16.125 -3.209 -8.504 1.00 93.56 307 LEU A N 1
ATOM 2440 C CA . LEU A 1 307 ? 16.824 -3.337 -7.217 1.00 93.56 307 LEU A CA 1
ATOM 2441 C C . LEU A 1 307 ? 16.239 -4.459 -6.341 1.00 93.56 307 LEU A C 1
ATOM 2443 O O . LEU A 1 307 ? 16.974 -5.185 -5.670 1.00 93.56 307 LEU A O 1
ATOM 2447 N N . ALA A 1 308 ? 14.919 -4.656 -6.379 1.00 93.69 308 ALA A N 1
ATOM 2448 C CA . ALA A 1 308 ? 14.234 -5.698 -5.616 1.00 93.69 308 ALA A CA 1
ATOM 2449 C C . ALA A 1 308 ? 14.657 -7.132 -5.992 1.00 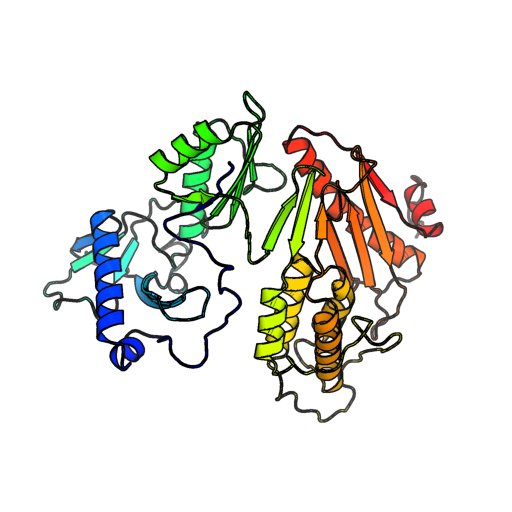93.69 308 ALA A C 1
ATOM 2451 O O . ALA A 1 308 ? 14.465 -8.050 -5.196 1.00 93.69 308 ALA A O 1
ATOM 2452 N N . GLN A 1 309 ? 15.292 -7.340 -7.151 1.00 92.06 309 GLN A N 1
ATOM 2453 C CA . GLN A 1 309 ? 15.833 -8.649 -7.535 1.00 92.06 309 GLN A CA 1
ATOM 2454 C C . GLN A 1 309 ? 16.989 -9.108 -6.629 1.00 92.06 309 GLN A C 1
ATOM 2456 O O . GLN A 1 309 ? 17.251 -10.305 -6.521 1.00 92.06 309 GLN A O 1
ATOM 2461 N N . PHE A 1 310 ? 17.660 -8.179 -5.940 1.00 91.06 310 PHE A N 1
ATOM 2462 C CA . PHE A 1 310 ? 18.912 -8.438 -5.223 1.00 91.06 310 PHE A CA 1
ATOM 2463 C C . PHE A 1 310 ? 18.785 -8.301 -3.699 1.00 91.06 310 PHE A C 1
ATOM 2465 O O . PHE A 1 310 ? 19.761 -8.042 -3.002 1.00 91.06 310 PHE A O 1
ATOM 2472 N N . LEU A 1 311 ? 17.580 -8.496 -3.148 1.00 89.69 311 LEU A N 1
ATOM 2473 C CA . LEU A 1 311 ? 17.297 -8.342 -1.711 1.00 89.69 311 LEU A CA 1
ATOM 2474 C C . LEU A 1 311 ? 18.052 -9.329 -0.806 1.00 89.69 311 LEU A C 1
ATOM 2476 O O . LEU A 1 311 ? 18.313 -9.014 0.359 1.00 89.69 311 LEU A O 1
ATOM 2480 N N . SER A 1 312 ? 18.353 -10.525 -1.315 1.00 86.62 312 SER A N 1
ATOM 2481 C CA . SER A 1 312 ? 19.010 -11.596 -0.553 1.00 86.62 312 SER A CA 1
ATOM 2482 C C . SER A 1 312 ? 20.533 -11.485 -0.564 1.00 86.62 312 SER A C 1
ATOM 2484 O O . SER A 1 312 ? 21.165 -11.795 0.440 1.00 86.62 312 SER A O 1
ATOM 2486 N N . ALA A 1 313 ? 21.105 -11.037 -1.684 1.00 85.12 313 ALA A N 1
ATOM 2487 C CA . ALA A 1 313 ? 22.546 -10.932 -1.904 1.00 85.12 313 ALA A CA 1
ATOM 2488 C C . ALA A 1 313 ? 22.871 -9.667 -2.730 1.00 85.12 313 ALA A C 1
ATOM 2490 O O . ALA A 1 313 ? 23.157 -9.761 -3.927 1.00 85.12 313 ALA A O 1
ATOM 2491 N N . PRO A 1 314 ? 22.752 -8.466 -2.132 1.00 87.88 314 PRO A N 1
ATOM 2492 C CA . PRO A 1 314 ? 23.072 -7.214 -2.811 1.00 87.88 314 PRO A CA 1
ATOM 2493 C C . PRO A 1 314 ? 24.587 -7.044 -2.985 1.00 87.88 314 PRO A C 1
ATOM 2495 O O . PRO A 1 314 ? 25.367 -7.524 -2.171 1.00 87.88 314 PRO A O 1
ATOM 2498 N N . SER A 1 315 ? 25.000 -6.331 -4.035 1.00 86.44 315 SER A N 1
ATOM 2499 C CA . SER A 1 315 ? 26.396 -5.997 -4.338 1.00 86.44 315 SER A CA 1
ATOM 2500 C C . SER A 1 315 ? 26.633 -4.494 -4.143 1.00 86.44 315 SER A C 1
ATOM 2502 O O . SER A 1 315 ? 25.685 -3.715 -4.006 1.00 86.44 315 SER A O 1
ATOM 2504 N N . VAL A 1 316 ? 27.894 -4.056 -4.199 1.00 85.94 316 VAL A N 1
ATOM 2505 C CA . VAL A 1 316 ? 28.243 -2.621 -4.174 1.00 85.94 316 VAL A CA 1
ATOM 2506 C C . VAL A 1 316 ? 27.604 -1.863 -5.346 1.00 85.94 316 VAL A C 1
ATOM 2508 O O . VAL A 1 316 ? 27.195 -0.713 -5.195 1.00 85.94 316 VAL A O 1
ATOM 2511 N N . GLU A 1 317 ? 27.459 -2.502 -6.507 1.00 88.38 317 GLU A N 1
ATOM 2512 C CA . GLU A 1 317 ? 26.782 -1.911 -7.666 1.00 88.38 317 GLU A CA 1
ATOM 2513 C C . GLU A 1 317 ? 25.292 -1.693 -7.392 1.00 88.38 317 GLU A C 1
ATOM 2515 O O . GLU A 1 317 ? 24.759 -0.629 -7.708 1.00 88.38 317 GLU A O 1
ATOM 2520 N N . HIS A 1 318 ? 24.638 -2.641 -6.714 1.00 90.69 318 HIS A N 1
ATOM 2521 C CA . HIS A 1 318 ? 23.241 -2.509 -6.293 1.00 90.69 318 HIS A CA 1
ATOM 2522 C C . HIS A 1 318 ? 23.052 -1.379 -5.271 1.00 90.69 318 HIS A C 1
ATOM 2524 O O . HIS A 1 318 ? 22.085 -0.620 -5.363 1.00 90.69 318 HIS A O 1
ATOM 2530 N N . GLU A 1 319 ? 23.979 -1.219 -4.321 1.00 89.75 319 GLU A N 1
ATOM 2531 C CA . GLU A 1 319 ? 23.970 -0.082 -3.389 1.00 89.75 319 GLU A CA 1
ATOM 2532 C C . GLU A 1 319 ? 24.196 1.256 -4.109 1.00 89.75 319 GLU A C 1
ATOM 2534 O O . GLU A 1 319 ? 23.531 2.249 -3.808 1.00 89.75 319 GLU A O 1
ATOM 2539 N N . ASN A 1 320 ? 25.103 1.298 -5.086 1.00 91.19 320 ASN A N 1
ATOM 2540 C CA . ASN A 1 320 ? 25.357 2.497 -5.884 1.00 91.19 320 ASN A CA 1
ATOM 2541 C C . ASN A 1 320 ? 24.158 2.867 -6.765 1.00 91.19 320 ASN A C 1
ATOM 2543 O O . ASN A 1 320 ? 23.825 4.047 -6.876 1.00 91.19 320 ASN A O 1
ATOM 2547 N N . ALA A 1 321 ? 23.472 1.879 -7.339 1.00 93.75 321 ALA A N 1
ATOM 2548 C CA . ALA A 1 321 ? 22.234 2.086 -8.080 1.00 93.75 321 ALA A CA 1
ATOM 2549 C C . ALA A 1 321 ? 21.110 2.606 -7.167 1.00 93.75 321 ALA A C 1
ATOM 2551 O O . ALA A 1 321 ? 20.413 3.549 -7.534 1.00 93.75 321 ALA A O 1
ATOM 2552 N N . PHE A 1 322 ? 20.989 2.093 -5.937 1.00 94.25 322 PHE A N 1
ATOM 2553 C CA . PHE A 1 322 ? 20.082 2.661 -4.933 1.00 94.25 322 PHE A CA 1
ATOM 2554 C C . PHE A 1 322 ? 20.410 4.134 -4.623 1.00 94.25 322 PHE A C 1
ATOM 2556 O O . PHE A 1 322 ? 19.525 4.989 -4.659 1.00 94.25 322 PHE A O 1
ATOM 2563 N N . LYS A 1 323 ? 21.687 4.464 -4.388 1.00 93.75 323 LYS A N 1
ATOM 2564 C CA . LYS A 1 323 ? 22.133 5.856 -4.179 1.00 93.75 323 LYS A CA 1
ATOM 2565 C C . LYS A 1 323 ? 21.818 6.744 -5.388 1.00 93.75 323 LYS A C 1
ATOM 2567 O O . LYS A 1 323 ? 21.461 7.905 -5.209 1.00 93.75 323 LYS A O 1
ATOM 2572 N N . HIS A 1 324 ? 21.896 6.205 -6.605 1.00 95.88 324 HIS A N 1
ATOM 2573 C CA . HIS A 1 324 ? 21.506 6.918 -7.821 1.00 95.88 324 HIS A CA 1
ATOM 2574 C C . HIS A 1 324 ? 20.014 7.272 -7.839 1.00 95.88 324 HIS A C 1
ATOM 2576 O O . HIS A 1 324 ? 19.667 8.411 -8.147 1.00 95.88 324 HIS A O 1
ATOM 2582 N N . VAL A 1 325 ? 19.137 6.351 -7.421 1.00 97.25 325 VAL A N 1
ATOM 2583 C CA . VAL A 1 325 ? 17.705 6.649 -7.250 1.00 97.25 325 VAL A CA 1
ATOM 2584 C C . VAL A 1 325 ? 17.511 7.792 -6.248 1.00 97.25 325 VAL A C 1
ATOM 2586 O O . VAL A 1 325 ? 16.699 8.683 -6.486 1.00 97.25 325 VAL A O 1
ATOM 2589 N N . LEU A 1 326 ? 18.285 7.833 -5.157 1.00 96.94 326 LEU A N 1
ATOM 2590 C CA . LEU A 1 326 ? 18.212 8.933 -4.187 1.00 96.94 326 LEU A CA 1
ATOM 2591 C C . LEU A 1 326 ? 18.669 10.282 -4.773 1.00 96.94 326 LEU A C 1
ATOM 2593 O O . LEU A 1 326 ? 18.038 11.303 -4.494 1.00 96.94 326 LEU A O 1
ATOM 2597 N N . TRP A 1 327 ? 19.691 10.303 -5.638 1.00 97.31 327 TRP A N 1
ATOM 2598 C CA . TRP A 1 327 ? 20.088 11.510 -6.387 1.00 97.31 327 TRP A CA 1
ATOM 2599 C C . TRP A 1 327 ? 18.952 12.044 -7.263 1.00 97.31 327 TRP A C 1
ATOM 2601 O O . TRP A 1 327 ? 18.737 13.255 -7.347 1.00 97.31 327 TRP A O 1
ATOM 2611 N N . TYR A 1 328 ? 18.209 11.139 -7.899 1.00 98.06 328 TYR A N 1
ATOM 2612 C CA . TYR A 1 328 ? 17.046 11.482 -8.710 1.00 98.06 328 TYR A CA 1
ATOM 2613 C C . TYR A 1 328 ? 15.883 11.997 -7.855 1.00 98.06 328 TYR A C 1
ATOM 2615 O O . TYR A 1 328 ? 15.308 13.051 -8.141 1.00 98.06 328 TYR A O 1
ATOM 2623 N N . LEU A 1 329 ? 15.575 11.305 -6.754 1.00 97.56 329 LEU A N 1
ATOM 2624 C CA . LEU A 1 329 ? 14.533 11.706 -5.810 1.00 97.56 329 LEU A CA 1
ATOM 2625 C C . LEU A 1 329 ? 14.802 13.077 -5.193 1.00 97.56 329 LEU A C 1
ATOM 2627 O O . LEU A 1 329 ? 13.866 13.858 -5.052 1.00 97.56 329 LEU A O 1
ATOM 2631 N N . LYS A 1 330 ? 16.062 13.415 -4.893 1.00 96.81 330 LYS A N 1
ATOM 2632 C CA . LYS A 1 330 ? 16.437 14.749 -4.405 1.00 96.81 330 LYS A CA 1
ATOM 2633 C C . LYS A 1 330 ? 16.021 15.855 -5.381 1.00 96.81 330 LYS A C 1
ATOM 2635 O O . LYS A 1 330 ? 15.471 16.866 -4.951 1.00 96.81 330 LYS A O 1
ATOM 2640 N N . GLY A 1 331 ? 16.253 15.660 -6.681 1.00 96.25 331 GLY A N 1
ATOM 2641 C CA . GLY A 1 331 ? 15.887 16.631 -7.721 1.00 96.25 331 GLY A CA 1
ATOM 2642 C C . GLY A 1 331 ? 14.385 16.703 -8.016 1.00 96.25 331 GLY A C 1
ATOM 2643 O O . GLY A 1 331 ? 13.912 17.700 -8.551 1.00 96.25 331 GLY A O 1
ATOM 2644 N N . THR A 1 332 ? 13.632 15.667 -7.645 1.00 97.25 332 THR A N 1
ATOM 2645 C CA . THR A 1 332 ? 12.212 15.485 -7.996 1.00 97.25 332 THR A CA 1
ATOM 2646 C C . THR A 1 332 ? 11.313 15.341 -6.764 1.00 97.25 332 THR A C 1
ATOM 2648 O O . THR A 1 332 ? 10.203 14.823 -6.852 1.00 97.25 332 THR A O 1
ATOM 2651 N N . LYS A 1 333 ? 11.772 15.768 -5.582 1.00 95.25 333 LYS A N 1
ATOM 2652 C CA . LYS A 1 333 ? 11.078 15.519 -4.305 1.00 95.25 333 LYS A CA 1
ATOM 2653 C C . LYS A 1 333 ? 9.675 16.131 -4.222 1.00 95.25 333 LYS A C 1
ATOM 2655 O O . LYS A 1 333 ? 8.816 15.585 -3.537 1.00 95.25 333 LYS A O 1
ATOM 2660 N N . SER A 1 334 ? 9.444 17.232 -4.937 1.00 94.69 334 SER A N 1
ATOM 2661 C CA . SER A 1 334 ? 8.162 17.941 -4.995 1.00 94.69 334 SER A CA 1
ATOM 2662 C C . SER A 1 334 ? 7.168 17.322 -5.982 1.00 94.69 334 SER A C 1
ATOM 2664 O O . SER A 1 334 ? 6.017 17.753 -6.039 1.00 94.69 334 SER A O 1
ATOM 2666 N N . TRP A 1 335 ? 7.593 16.331 -6.773 1.00 95.69 335 TRP A N 1
ATOM 2667 C CA . TRP A 1 335 ? 6.725 15.670 -7.740 1.00 95.69 335 TRP A CA 1
ATOM 2668 C C . TRP A 1 335 ? 5.689 14.787 -7.042 1.00 95.69 335 TRP A C 1
ATOM 2670 O O . TRP A 1 335 ? 5.894 14.273 -5.939 1.00 95.69 335 TRP A O 1
ATOM 2680 N N . GLY A 1 336 ? 4.563 14.607 -7.720 1.00 93.75 336 GLY A N 1
ATOM 2681 C CA . GLY A 1 336 ? 3.429 13.836 -7.244 1.00 93.75 336 GLY A CA 1
ATOM 2682 C C . GLY A 1 336 ? 2.460 13.537 -8.380 1.00 93.75 336 GLY A C 1
ATOM 2683 O O . GLY A 1 336 ? 2.712 13.878 -9.536 1.00 93.75 336 GLY A O 1
ATOM 2684 N N . ILE A 1 337 ? 1.341 12.912 -8.042 1.00 94.88 337 ILE A N 1
ATOM 2685 C CA . ILE A 1 337 ? 0.296 12.544 -8.999 1.00 94.88 337 ILE A CA 1
ATOM 2686 C C . ILE A 1 337 ? -0.856 13.526 -8.858 1.00 94.88 337 ILE A C 1
ATOM 2688 O O . ILE A 1 337 ? -1.236 13.851 -7.737 1.00 94.88 337 ILE A O 1
ATOM 2692 N N . THR A 1 338 ? -1.421 13.980 -9.975 1.00 93.81 338 THR A N 1
ATOM 2693 C CA . THR A 1 338 ? -2.599 14.855 -9.981 1.00 93.81 338 THR A CA 1
ATOM 2694 C C . THR A 1 338 ? -3.755 14.187 -10.713 1.00 93.81 338 THR A C 1
ATOM 2696 O O . THR A 1 338 ? -3.596 13.695 -11.829 1.00 93.81 338 THR A O 1
ATOM 2699 N N . LEU A 1 339 ? -4.915 14.178 -10.063 1.00 92.00 339 LEU A N 1
ATOM 2700 C CA . LEU A 1 339 ? -6.202 13.740 -10.590 1.00 92.00 339 LEU A CA 1
ATOM 2701 C C . LEU A 1 339 ? -7.090 14.969 -10.860 1.00 92.00 339 LEU A C 1
ATOM 2703 O O . LEU A 1 339 ? -6.925 15.999 -10.211 1.00 92.00 339 LEU A O 1
ATOM 2707 N N . GLY A 1 340 ? -8.048 14.855 -11.776 1.00 86.69 340 GLY A N 1
ATOM 2708 C CA . GLY A 1 340 ? -9.023 15.874 -12.177 1.00 86.69 340 GLY A CA 1
ATOM 2709 C C . GLY A 1 340 ? -8.641 16.724 -13.397 1.00 86.69 340 GLY A C 1
ATOM 2710 O O . GLY A 1 340 ? -9.505 17.404 -13.939 1.00 86.69 340 GLY A O 1
ATOM 2711 N N . ASP A 1 341 ? -7.390 16.666 -13.860 1.00 69.81 341 ASP A N 1
ATOM 2712 C CA . ASP A 1 341 ? -6.823 17.567 -14.886 1.00 69.81 341 ASP A CA 1
ATOM 2713 C C . ASP A 1 341 ? -6.963 17.044 -16.337 1.00 69.81 341 ASP A C 1
ATOM 2715 O O . ASP A 1 341 ? -6.152 17.347 -17.210 1.00 69.81 341 ASP A O 1
ATOM 2719 N N . VAL A 1 342 ? -7.953 16.185 -16.616 1.00 65.44 342 VAL A N 1
ATOM 2720 C CA . VAL A 1 342 ? -8.064 15.477 -17.909 1.00 65.44 342 VAL A CA 1
ATOM 2721 C C . VAL A 1 342 ? -9.367 15.824 -18.640 1.00 65.44 342 VAL A C 1
ATOM 2723 O O . VAL A 1 342 ? -10.432 15.952 -18.036 1.00 65.44 342 VAL A O 1
ATOM 2726 N N . CYS A 1 343 ? -9.268 15.995 -19.966 1.00 55.38 343 CYS A N 1
ATOM 2727 C CA . CYS A 1 343 ? -10.365 16.429 -20.841 1.00 55.38 343 CYS A CA 1
ATOM 2728 C C . CYS A 1 343 ? -11.368 15.316 -21.204 1.00 55.38 343 CYS A C 1
ATOM 2730 O O . CYS A 1 343 ? -12.542 15.621 -21.407 1.00 55.38 343 CYS A O 1
ATOM 2732 N N . ASP A 1 344 ? -10.940 14.049 -21.289 1.00 64.44 344 ASP A N 1
ATOM 2733 C CA . ASP A 1 344 ? -11.837 12.906 -21.528 1.00 64.44 344 ASP A CA 1
ATOM 2734 C C . ASP A 1 344 ? -12.005 12.090 -20.246 1.00 64.44 344 ASP A C 1
ATOM 2736 O O . ASP A 1 344 ? -11.127 11.339 -19.826 1.00 64.44 344 ASP A O 1
ATOM 2740 N N . ASN A 1 345 ? -13.164 12.277 -19.629 1.00 68.69 345 ASN A N 1
ATOM 2741 C CA . ASN A 1 345 ? -13.536 11.705 -18.341 1.00 68.69 345 ASN A CA 1
ATOM 2742 C C . ASN A 1 345 ? -14.533 10.548 -18.483 1.00 68.69 345 ASN A C 1
ATOM 2744 O O . ASN A 1 345 ? -15.161 10.142 -17.508 1.00 68.69 345 ASN A O 1
ATOM 2748 N N . SER A 1 346 ? -14.732 10.053 -19.708 1.00 76.12 346 SER A N 1
ATOM 2749 C CA . SER A 1 346 ? -15.739 9.032 -20.009 1.00 76.12 346 SER A CA 1
ATOM 2750 C C . SER A 1 346 ? -15.184 7.604 -20.047 1.00 76.12 346 SER A C 1
ATOM 2752 O O . SER A 1 346 ? -15.956 6.643 -20.099 1.00 76.12 346 SER A O 1
ATOM 2754 N N . LEU A 1 347 ? -13.855 7.451 -20.006 1.00 88.75 347 LEU A N 1
ATOM 2755 C CA . LEU A 1 347 ? -13.162 6.179 -20.189 1.00 88.75 347 LEU A CA 1
ATOM 2756 C C . LEU A 1 347 ? -12.061 5.975 -19.148 1.00 88.75 347 LEU A C 1
ATOM 2758 O O . LEU A 1 347 ? -11.340 6.904 -18.789 1.00 88.75 347 LEU A O 1
ATOM 2762 N N . ILE A 1 348 ? -11.870 4.718 -18.756 1.00 91.94 348 ILE A N 1
ATOM 2763 C CA . ILE A 1 348 ? -10.638 4.264 -18.112 1.00 91.94 348 ILE A CA 1
ATOM 2764 C C . ILE A 1 348 ? -9.673 3.895 -19.236 1.00 91.94 348 ILE A C 1
ATOM 2766 O O . ILE A 1 348 ? -9.931 2.954 -19.987 1.00 91.94 348 ILE A O 1
ATOM 2770 N N . THR A 1 349 ? -8.578 4.635 -19.381 1.00 93.12 349 THR A N 1
ATOM 2771 C CA . THR A 1 349 ? -7.574 4.378 -20.424 1.00 93.12 349 THR A CA 1
ATOM 2772 C C . THR A 1 349 ? -6.345 3.751 -19.802 1.00 93.12 349 THR A C 1
ATOM 2774 O O . THR A 1 349 ? -5.790 4.302 -18.862 1.00 93.12 349 THR A O 1
ATOM 2777 N N . ALA A 1 350 ? -5.883 2.633 -20.338 1.00 94.81 350 ALA A N 1
ATOM 2778 C CA . ALA A 1 350 ? -4.673 1.987 -19.872 1.00 94.81 350 ALA A CA 1
ATOM 2779 C C . ALA A 1 350 ? -3.675 1.785 -21.002 1.00 94.81 350 ALA A C 1
ATOM 2781 O O . ALA A 1 350 ? -4.049 1.531 -22.147 1.00 94.81 350 ALA A O 1
ATOM 2782 N N . PHE A 1 351 ? -2.405 1.877 -20.647 1.00 95.19 351 PHE A N 1
ATOM 2783 C CA . PHE A 1 351 ? -1.270 1.623 -21.512 1.00 95.19 351 PHE A CA 1
ATOM 2784 C C . PHE A 1 351 ? -0.500 0.453 -20.929 1.00 95.19 351 PHE A C 1
ATOM 2786 O O . PHE A 1 351 ? -0.278 0.407 -19.717 1.00 95.19 351 PHE A O 1
ATOM 2793 N N . CYS A 1 352 ? -0.082 -0.466 -21.783 1.00 95.50 352 CYS A N 1
ATOM 2794 C CA . CYS A 1 352 ? 0.823 -1.538 -21.411 1.00 95.50 352 CYS A CA 1
ATOM 2795 C C . CYS A 1 352 ? 1.944 -1.645 -22.436 1.00 95.50 352 CYS A C 1
ATOM 2797 O O . CYS A 1 352 ? 1.743 -1.365 -23.619 1.00 95.50 352 CYS A O 1
ATOM 2799 N N . ASP A 1 353 ? 3.105 -2.053 -21.949 1.00 95.94 353 ASP A N 1
ATOM 2800 C CA . ASP A 1 353 ? 4.306 -2.266 -22.745 1.00 95.94 353 ASP A CA 1
ATOM 2801 C C . ASP A 1 353 ? 5.127 -3.391 -22.105 1.00 95.94 353 ASP A C 1
ATOM 2803 O O . ASP A 1 353 ? 4.968 -3.693 -20.910 1.00 95.94 353 ASP A O 1
ATOM 2807 N N . ALA A 1 354 ? 5.990 -4.031 -22.876 1.00 95.12 354 ALA A N 1
ATOM 2808 C CA . ALA A 1 354 ? 6.969 -4.973 -22.362 1.00 95.12 354 ALA A CA 1
ATOM 2809 C C . ALA A 1 354 ? 8.254 -4.923 -23.173 1.00 95.12 354 ALA A C 1
ATOM 2811 O O . ALA A 1 354 ? 8.248 -4.822 -24.397 1.00 95.12 354 ALA A O 1
ATOM 2812 N N . ASP A 1 355 ? 9.375 -5.083 -22.479 1.00 93.00 355 ASP A N 1
ATOM 2813 C CA . ASP A 1 355 ? 10.629 -5.363 -23.160 1.00 93.00 355 ASP A CA 1
ATOM 2814 C C . ASP A 1 355 ? 10.739 -6.852 -23.540 1.00 93.00 355 ASP A C 1
ATOM 2816 O O . ASP A 1 355 ? 9.866 -7.681 -23.254 1.00 93.00 355 ASP A O 1
ATOM 2820 N N . TRP A 1 356 ? 11.835 -7.215 -24.205 1.00 91.12 356 TRP A N 1
ATOM 2821 C CA . TRP A 1 356 ? 12.116 -8.601 -24.554 1.00 91.12 356 TRP A CA 1
ATOM 2822 C C . TRP A 1 356 ? 13.515 -9.019 -24.115 1.00 91.12 356 TRP A C 1
ATOM 2824 O O . TRP A 1 356 ? 14.509 -8.518 -24.637 1.00 91.12 356 TRP A O 1
ATOM 2834 N N . GLY A 1 357 ? 13.578 -9.941 -23.148 1.00 86.12 357 GLY A N 1
ATOM 2835 C CA . GLY A 1 357 ? 14.815 -10.610 -22.736 1.00 86.12 357 GLY A CA 1
ATOM 2836 C C . GLY A 1 357 ? 15.920 -9.684 -22.221 1.00 86.12 357 GLY A C 1
ATOM 2837 O O . GLY A 1 357 ? 17.097 -10.024 -22.317 1.00 86.12 357 GLY A O 1
ATOM 2838 N N . SER A 1 358 ? 15.558 -8.511 -21.698 1.00 84.75 358 SER A N 1
ATOM 2839 C CA . SER A 1 358 ? 16.508 -7.471 -21.287 1.00 84.75 358 SER A CA 1
ATOM 2840 C C . SER A 1 358 ? 17.269 -7.821 -20.002 1.00 84.75 358 SER A C 1
ATOM 2842 O O . SER A 1 358 ? 18.386 -7.340 -19.785 1.00 84.75 358 SER A O 1
ATOM 2844 N N . ASN A 1 359 ? 16.666 -8.646 -19.141 1.00 87.06 359 ASN A N 1
ATOM 2845 C CA . ASN A 1 359 ? 17.209 -8.974 -17.835 1.00 87.06 359 ASN A CA 1
ATOM 2846 C C . ASN A 1 359 ? 18.282 -10.069 -17.914 1.00 87.06 359 ASN A C 1
ATOM 2848 O O . ASN A 1 359 ? 18.401 -10.801 -18.897 1.00 87.06 359 ASN A O 1
ATOM 2852 N N . TYR A 1 360 ? 19.054 -10.229 -16.838 1.00 85.19 360 TYR A N 1
ATOM 2853 C CA . TYR A 1 360 ? 20.188 -11.150 -16.826 1.00 85.19 360 TYR A CA 1
ATOM 2854 C C . TYR A 1 360 ? 19.836 -12.628 -17.032 1.00 85.19 360 TYR A C 1
ATOM 2856 O O . TYR A 1 360 ? 20.657 -13.400 -17.520 1.00 85.19 360 TYR A O 1
ATOM 2864 N N . ASP A 1 361 ? 18.611 -13.011 -16.688 1.00 89.50 361 ASP A N 1
ATOM 2865 C CA . ASP A 1 361 ? 18.051 -14.349 -16.865 1.00 89.50 361 ASP A CA 1
ATOM 2866 C C . ASP A 1 361 ? 17.161 -14.463 -18.111 1.00 89.50 361 ASP A C 1
ATOM 2868 O O . ASP A 1 361 ? 16.370 -15.396 -18.222 1.00 89.50 361 ASP A O 1
ATOM 2872 N N . SER A 1 362 ? 17.287 -13.519 -19.052 1.00 91.00 362 SER A N 1
ATOM 2873 C CA . SER A 1 362 ? 16.508 -13.451 -20.298 1.00 91.00 362 SER A CA 1
ATOM 2874 C C . SER A 1 362 ? 14.997 -13.298 -20.101 1.00 91.00 362 SER A C 1
ATOM 2876 O O . SER A 1 362 ? 14.233 -13.464 -21.049 1.00 91.00 362 SER A O 1
ATOM 2878 N N . ARG A 1 363 ? 14.533 -12.972 -18.891 1.00 92.75 363 ARG A N 1
ATOM 2879 C CA . ARG A 1 363 ? 13.126 -12.635 -18.655 1.00 92.75 363 ARG A CA 1
ATOM 2880 C C . ARG A 1 363 ? 12.866 -11.173 -18.989 1.00 92.75 363 ARG A C 1
ATOM 2882 O O . ARG A 1 363 ? 13.738 -10.321 -18.820 1.00 92.75 363 ARG A O 1
ATOM 2889 N N . SER A 1 364 ? 11.649 -10.902 -19.435 1.00 93.81 364 SER A N 1
ATOM 2890 C CA . SER A 1 364 ? 11.184 -9.551 -19.729 1.00 93.81 364 SER A CA 1
ATOM 2891 C C . SER A 1 364 ? 10.673 -8.823 -18.486 1.00 93.81 364 SER A C 1
ATOM 2893 O O . SER A 1 364 ? 10.340 -9.441 -17.473 1.00 93.81 364 SER A O 1
ATOM 2895 N N . PHE A 1 365 ? 10.536 -7.509 -18.588 1.00 94.06 365 PHE A N 1
ATOM 2896 C CA . PHE A 1 365 ? 9.738 -6.657 -17.722 1.00 94.06 365 PHE A CA 1
ATOM 2897 C C . PHE A 1 365 ? 8.493 -6.175 -18.462 1.00 94.06 365 PHE A C 1
ATOM 2899 O O . PHE A 1 365 ? 8.564 -5.700 -19.591 1.00 94.06 365 PHE A O 1
ATOM 2906 N N . SER A 1 366 ? 7.353 -6.253 -17.782 1.00 95.31 366 SER A N 1
ATOM 2907 C CA . SER A 1 366 ? 6.103 -5.629 -18.207 1.00 95.31 366 SER A CA 1
ATOM 2908 C C . SER A 1 366 ? 5.854 -4.363 -17.402 1.00 95.31 366 SER A C 1
ATOM 2910 O O . SER A 1 366 ? 6.025 -4.354 -16.179 1.00 95.31 366 SER A O 1
ATOM 2912 N N . GLY A 1 367 ? 5.422 -3.314 -18.092 1.00 94.69 367 GLY A N 1
ATOM 2913 C CA . GLY A 1 367 ? 4.978 -2.056 -17.512 1.00 94.69 367 GLY A CA 1
ATOM 2914 C C . GLY A 1 367 ? 3.533 -1.761 -17.892 1.00 94.69 367 GLY A C 1
ATOM 2915 O O . GLY A 1 367 ? 3.107 -2.037 -19.013 1.00 94.69 367 GLY A O 1
ATOM 2916 N N . SER A 1 368 ? 2.774 -1.178 -16.970 1.00 95.25 368 SER A N 1
ATOM 2917 C CA . SER A 1 368 ? 1.429 -0.689 -17.256 1.00 95.25 368 SER A CA 1
ATOM 2918 C C . SER A 1 368 ? 1.096 0.574 -16.469 1.00 95.25 368 SER A C 1
ATOM 2920 O O . SER A 1 368 ? 1.603 0.793 -15.367 1.00 95.25 368 SER A O 1
ATOM 2922 N N . CYS A 1 369 ? 0.227 1.399 -17.049 1.00 95.12 369 CYS A N 1
ATOM 2923 C CA . CYS A 1 369 ? -0.319 2.614 -16.452 1.00 95.12 369 CYS A CA 1
ATOM 2924 C C . CYS A 1 369 ? -1.817 2.694 -16.756 1.00 95.12 369 CYS A C 1
ATOM 2926 O O . CYS A 1 369 ? -2.214 2.601 -17.915 1.00 95.12 369 CYS A O 1
ATOM 2928 N N . VAL A 1 370 ? -2.640 2.912 -15.735 1.00 94.00 370 VAL A N 1
ATOM 2929 C CA . VAL A 1 370 ? -4.098 3.045 -15.815 1.00 94.00 370 VAL A CA 1
ATOM 2930 C C . VAL A 1 370 ? -4.493 4.467 -15.439 1.00 94.00 370 VAL A C 1
ATOM 2932 O O . VAL A 1 370 ? -4.138 4.969 -14.371 1.00 94.00 370 VAL A O 1
ATOM 2935 N N . PHE A 1 371 ? -5.256 5.107 -16.316 1.00 92.50 371 PHE A N 1
ATOM 2936 C CA . PHE A 1 371 ? -5.719 6.477 -16.192 1.00 92.50 371 PHE A CA 1
ATOM 2937 C C . PHE A 1 371 ? -7.242 6.532 -16.041 1.00 92.50 371 PHE A C 1
ATOM 2939 O O . PHE A 1 371 ? -7.982 5.997 -16.867 1.00 92.50 371 PHE A O 1
ATOM 2946 N N . CYS A 1 372 ? -7.702 7.226 -15.004 1.00 89.56 372 CYS A N 1
ATOM 2947 C CA . CYS A 1 372 ? -9.093 7.576 -14.739 1.00 89.56 372 CYS A CA 1
ATOM 2948 C C . CYS A 1 372 ? -9.094 8.948 -14.052 1.00 89.56 372 CYS A C 1
ATOM 2950 O O . CYS A 1 372 ? -8.657 9.065 -12.910 1.00 89.56 372 CYS A O 1
ATOM 2952 N N . TYR A 1 373 ? -9.490 10.004 -14.772 1.00 87.44 373 TYR A N 1
ATOM 2953 C CA . TYR A 1 373 ? -9.295 11.403 -14.350 1.00 87.44 373 TYR A CA 1
ATOM 2954 C C . TYR A 1 373 ? -7.827 11.764 -14.028 1.00 87.44 373 TYR A C 1
ATOM 2956 O O . TYR A 1 373 ? -7.570 12.751 -13.358 1.00 87.44 373 TYR A O 1
ATOM 2964 N N . GLY A 1 374 ? -6.845 10.984 -14.474 1.00 90.88 374 GLY A N 1
ATOM 2965 C CA . GLY A 1 374 ? -5.438 11.085 -14.063 1.00 90.88 374 GLY A CA 1
ATOM 2966 C C . GLY A 1 374 ? -4.861 9.693 -13.815 1.00 90.88 374 GLY A C 1
ATOM 2967 O O . GLY A 1 374 ? -5.572 8.706 -13.974 1.00 90.88 374 GLY A O 1
ATOM 2968 N N . LEU A 1 375 ? -3.578 9.581 -13.473 1.00 92.44 375 LEU A N 1
ATOM 2969 C CA . LEU A 1 375 ? -2.945 8.278 -13.244 1.00 92.44 375 LEU A CA 1
ATOM 2970 C C . LEU A 1 375 ? -3.423 7.676 -11.910 1.00 92.44 375 LEU A C 1
ATOM 2972 O O . LEU A 1 375 ? -3.157 8.243 -10.855 1.00 92.44 375 LEU A O 1
ATOM 2976 N N . VAL A 1 376 ? -4.113 6.534 -11.955 1.00 91.25 376 VAL A N 1
ATOM 2977 C CA . VAL A 1 376 ? -4.717 5.881 -10.771 1.00 91.25 376 VAL A CA 1
ATOM 2978 C C . VAL A 1 376 ? -4.131 4.510 -10.457 1.00 91.25 376 VAL A C 1
ATOM 2980 O O . VAL A 1 376 ? -4.267 4.031 -9.336 1.00 91.25 376 VAL A O 1
ATOM 2983 N N . GLY A 1 377 ? -3.474 3.879 -11.427 1.00 93.06 377 GLY A N 1
ATOM 2984 C CA . GLY A 1 377 ? -2.821 2.590 -11.247 1.00 93.06 377 GLY A CA 1
ATOM 2985 C C . GLY A 1 377 ? -1.587 2.488 -12.124 1.00 93.06 377 GLY A C 1
ATOM 2986 O O . GLY A 1 377 ? -1.543 3.049 -13.216 1.00 93.06 377 GLY A O 1
ATOM 2987 N N . TRP A 1 378 ? -0.567 1.800 -11.640 1.00 95.25 378 TRP A N 1
ATOM 2988 C CA . TRP A 1 378 ? 0.640 1.512 -12.401 1.00 95.25 378 TRP A CA 1
ATOM 2989 C C . TRP A 1 378 ? 1.306 0.270 -11.840 1.00 95.25 378 TRP A C 1
ATOM 2991 O O . TRP A 1 378 ? 1.168 -0.057 -10.659 1.00 95.25 378 TRP A O 1
ATOM 3001 N N . LYS A 1 379 ? 2.053 -0.414 -12.696 1.00 93.56 379 LYS A N 1
ATOM 3002 C CA . LYS A 1 379 ? 2.756 -1.632 -12.327 1.00 93.56 379 LYS A CA 1
ATOM 3003 C C . LYS A 1 379 ? 4.006 -1.766 -13.170 1.00 93.56 379 LYS A C 1
ATOM 3005 O O . LYS A 1 379 ? 4.008 -1.490 -14.367 1.00 93.56 379 LYS A O 1
ATOM 3010 N N . THR A 1 380 ? 5.077 -2.217 -12.539 1.00 94.50 380 THR A N 1
ATOM 3011 C CA . THR A 1 380 ? 6.247 -2.731 -13.241 1.00 94.50 380 THR A CA 1
ATOM 3012 C C . THR A 1 380 ? 6.609 -4.051 -12.602 1.00 94.50 380 THR A C 1
ATOM 3014 O O . THR A 1 380 ? 6.747 -4.136 -11.384 1.00 94.50 380 THR A O 1
ATOM 3017 N N . SER A 1 381 ? 6.701 -5.101 -13.406 1.00 91.75 381 SER A N 1
ATOM 3018 C CA . SER A 1 381 ? 6.970 -6.441 -12.901 1.00 91.75 381 SER A CA 1
ATOM 3019 C C . SER A 1 381 ? 7.799 -7.229 -13.891 1.00 91.75 381 SER A C 1
ATOM 3021 O O . SER A 1 381 ? 7.524 -7.225 -15.091 1.00 91.75 381 SER A O 1
ATOM 3023 N N . LYS A 1 382 ? 8.779 -7.954 -13.364 1.00 93.44 382 LYS A N 1
ATOM 3024 C CA . LYS A 1 382 ? 9.500 -8.975 -14.112 1.00 93.44 382 LYS A CA 1
ATOM 3025 C C . LYS A 1 382 ? 8.555 -10.132 -14.428 1.00 93.44 382 LYS A C 1
ATOM 3027 O O . LYS A 1 382 ? 7.827 -10.582 -13.545 1.00 93.44 382 LYS A O 1
ATOM 3032 N N . GLN A 1 383 ? 8.567 -10.603 -15.667 1.00 93.88 383 GLN A N 1
ATOM 3033 C CA . GLN A 1 383 ? 7.751 -11.732 -16.094 1.00 93.88 383 GLN A CA 1
ATOM 3034 C C . GLN A 1 383 ? 8.222 -13.023 -15.422 1.00 93.88 383 GLN A C 1
ATOM 3036 O O . GLN A 1 383 ? 9.411 -13.211 -15.154 1.00 93.88 383 GLN A O 1
ATOM 3041 N N . GLU A 1 384 ? 7.285 -13.921 -15.122 1.00 90.25 384 GLU A N 1
ATOM 3042 C CA . GLU A 1 384 ? 7.603 -15.193 -14.462 1.00 90.25 384 GLU A CA 1
ATOM 3043 C C . GLU A 1 384 ? 8.283 -16.187 -15.412 1.00 90.25 384 GLU A C 1
ATOM 3045 O O . GLU A 1 384 ? 9.091 -17.009 -14.974 1.00 90.25 384 GLU A O 1
ATOM 3050 N N . VAL A 1 385 ? 7.993 -16.075 -16.709 1.00 90.38 385 VAL A N 1
ATOM 3051 C CA . VAL A 1 385 ? 8.478 -16.959 -17.773 1.00 90.38 385 VAL A CA 1
ATOM 3052 C C . VAL A 1 385 ? 9.361 -16.171 -18.745 1.00 90.38 385 VAL A C 1
ATOM 3054 O O . VAL A 1 385 ? 9.247 -14.952 -18.870 1.00 90.38 385 VAL A O 1
ATOM 3057 N N . VAL A 1 386 ? 10.280 -16.870 -19.413 1.00 94.19 386 VAL A N 1
ATOM 3058 C CA . VAL A 1 386 ? 11.061 -16.318 -20.527 1.00 94.19 386 VAL A CA 1
ATOM 3059 C C . VAL A 1 386 ? 10.181 -16.323 -21.773 1.00 94.19 386 VAL A C 1
ATOM 3061 O O . VAL A 1 386 ? 9.868 -17.391 -22.294 1.00 94.19 386 VAL A O 1
ATOM 3064 N N . ALA A 1 387 ? 9.789 -15.141 -22.240 1.00 92.94 387 ALA A N 1
ATOM 3065 C CA . ALA A 1 387 ? 9.027 -14.998 -23.472 1.00 92.94 387 ALA A CA 1
ATOM 3066 C C . ALA A 1 387 ? 9.873 -15.396 -24.694 1.00 92.94 387 ALA A C 1
ATOM 3068 O O . ALA A 1 387 ? 11.009 -14.943 -24.867 1.00 92.94 387 ALA A O 1
ATOM 3069 N N . LEU A 1 388 ? 9.298 -16.204 -25.580 1.00 92.88 388 LEU A N 1
ATOM 3070 C CA . LEU A 1 388 ? 9.942 -16.705 -26.795 1.00 92.88 388 LEU A CA 1
ATOM 3071 C C . LEU A 1 388 ? 10.009 -15.645 -27.901 1.00 92.88 388 LEU A C 1
ATOM 3073 O O . LEU A 1 388 ? 10.774 -15.781 -28.853 1.00 92.88 388 LEU A O 1
ATOM 3077 N N . SER A 1 389 ? 9.213 -14.582 -27.789 1.00 93.81 389 SER A N 1
ATOM 3078 C CA . SER A 1 389 ? 9.207 -13.458 -28.724 1.00 93.81 389 SER A CA 1
ATOM 3079 C C . SER A 1 389 ? 8.771 -12.165 -28.040 1.00 93.81 389 SER A C 1
ATOM 3081 O O . SER A 1 389 ? 8.112 -12.191 -26.999 1.00 93.81 389 SER A O 1
ATOM 3083 N N . SER A 1 390 ? 9.062 -11.024 -28.670 1.00 93.38 390 SER A N 1
ATOM 3084 C CA . SER A 1 390 ? 8.520 -9.733 -28.232 1.00 93.38 390 SER A CA 1
ATOM 3085 C C . SER A 1 390 ? 6.989 -9.721 -28.232 1.00 93.38 390 SER A C 1
ATOM 3087 O O . SER A 1 390 ? 6.380 -9.165 -27.328 1.00 93.38 390 SER A O 1
ATOM 3089 N N . THR A 1 391 ? 6.348 -10.392 -29.196 1.00 94.19 391 THR A N 1
ATOM 3090 C CA . THR A 1 391 ? 4.886 -10.535 -29.244 1.00 94.19 391 THR A CA 1
ATOM 3091 C C . THR A 1 391 ? 4.331 -11.277 -28.030 1.00 94.19 391 THR A C 1
ATOM 3093 O O . THR A 1 391 ? 3.299 -10.872 -27.503 1.00 94.19 391 THR A O 1
ATOM 3096 N N . GLU A 1 392 ? 5.001 -12.330 -27.565 1.00 93.19 392 GLU A N 1
ATOM 3097 C CA . GLU A 1 392 ? 4.575 -13.065 -26.371 1.00 93.19 392 GLU A CA 1
ATOM 3098 C C . GLU A 1 392 ? 4.751 -12.231 -25.096 1.00 93.19 392 GLU A C 1
ATOM 3100 O O . GLU A 1 392 ? 3.829 -12.165 -24.283 1.00 93.19 392 GLU A O 1
ATOM 3105 N N . ALA A 1 393 ? 5.885 -11.535 -24.952 1.00 94.44 393 ALA A N 1
ATOM 3106 C CA . ALA A 1 393 ? 6.130 -10.655 -23.808 1.00 94.44 393 ALA A CA 1
ATOM 3107 C C . ALA A 1 393 ? 5.059 -9.553 -23.704 1.00 94.44 393 ALA A C 1
ATOM 3109 O O . ALA A 1 393 ? 4.523 -9.290 -22.626 1.00 94.44 393 ALA A O 1
ATOM 3110 N N . GLU A 1 394 ? 4.710 -8.952 -24.839 1.00 94.94 394 GLU A N 1
ATOM 3111 C CA . GLU A 1 394 ? 3.680 -7.919 -24.957 1.00 94.94 394 GLU A CA 1
ATOM 3112 C C . GLU A 1 394 ? 2.283 -8.469 -24.676 1.00 94.94 394 GLU A C 1
ATOM 3114 O O . GLU A 1 394 ? 1.512 -7.866 -23.932 1.00 94.94 394 GLU A O 1
ATOM 3119 N N . TYR A 1 395 ? 1.966 -9.660 -25.188 1.00 93.06 395 TYR A N 1
ATOM 3120 C CA . TYR A 1 395 ? 0.704 -10.338 -24.895 1.00 93.06 395 TYR A CA 1
ATOM 3121 C C . TYR A 1 395 ? 0.531 -10.603 -23.391 1.00 93.06 395 TYR A C 1
ATOM 3123 O O . TYR A 1 395 ? -0.551 -10.399 -22.834 1.00 93.06 395 TYR A O 1
ATOM 3131 N N . TRP A 1 396 ? 1.614 -10.980 -22.707 1.00 92.00 396 TRP A N 1
ATOM 3132 C CA . TRP A 1 396 ? 1.633 -11.145 -21.254 1.00 92.00 396 TRP A CA 1
ATOM 3133 C C . TRP A 1 396 ? 1.382 -9.818 -20.519 1.00 92.00 396 TRP A C 1
ATOM 3135 O O . TRP A 1 396 ? 0.590 -9.767 -19.572 1.00 92.00 396 TRP A O 1
ATOM 3145 N N . SER A 1 397 ? 1.984 -8.724 -21.002 1.00 93.75 397 SER A N 1
ATOM 3146 C CA . SER A 1 397 ? 1.747 -7.368 -20.485 1.00 93.75 397 SER A CA 1
ATOM 3147 C C . SER A 1 397 ? 0.285 -6.946 -20.622 1.00 93.75 397 SER A C 1
ATOM 3149 O O . SER A 1 397 ? -0.310 -6.456 -19.658 1.00 93.75 397 SER A O 1
ATOM 3151 N N . ILE A 1 398 ? -0.330 -7.217 -21.780 1.00 94.19 398 ILE A N 1
ATOM 3152 C CA . ILE A 1 398 ? -1.751 -6.945 -22.022 1.00 94.19 398 ILE A CA 1
ATOM 3153 C C . ILE A 1 398 ? -2.621 -7.721 -21.032 1.00 94.19 398 ILE A C 1
ATOM 3155 O O . ILE A 1 398 ? -3.504 -7.135 -20.411 1.00 94.19 398 ILE A O 1
ATOM 3159 N N . SER A 1 399 ? -2.358 -9.017 -20.840 1.00 92.25 399 SER A N 1
ATOM 3160 C CA . SER A 1 399 ? -3.108 -9.842 -19.887 1.00 92.25 399 SER A CA 1
ATOM 3161 C C . SER A 1 399 ? -3.027 -9.288 -18.459 1.00 92.25 399 SER A C 1
ATOM 3163 O O . SER A 1 399 ? -4.054 -9.162 -17.792 1.00 92.25 399 SER A O 1
ATOM 3165 N N . SER A 1 400 ? -1.827 -8.922 -17.997 1.00 91.56 400 SER A N 1
ATOM 3166 C CA . SER A 1 400 ? -1.621 -8.312 -16.673 1.00 91.56 400 SER A CA 1
ATOM 3167 C C . SER A 1 400 ? -2.374 -6.980 -16.549 1.00 91.56 400 SER A C 1
ATOM 3169 O O . SER A 1 400 ? -3.112 -6.766 -15.591 1.00 91.56 400 SER A O 1
ATOM 3171 N N . CYS A 1 401 ? -2.280 -6.113 -17.560 1.00 93.50 401 CYS A N 1
ATOM 3172 C CA . CYS A 1 401 ? -2.960 -4.820 -17.572 1.00 93.50 401 CYS A CA 1
ATOM 3173 C C . CYS A 1 401 ? -4.495 -4.954 -17.603 1.00 93.50 401 CYS A C 1
ATOM 3175 O O . CYS A 1 401 ? -5.192 -4.196 -16.931 1.00 93.50 401 CYS A O 1
ATOM 3177 N N . CYS A 1 402 ? -5.043 -5.945 -18.315 1.00 92.38 402 CYS A N 1
ATOM 3178 C CA . CYS A 1 402 ? -6.478 -6.244 -18.310 1.00 92.38 402 CYS A CA 1
ATOM 3179 C C . CYS A 1 402 ? -7.008 -6.569 -16.906 1.00 92.38 402 CYS A C 1
ATOM 3181 O O . CYS A 1 402 ? -8.103 -6.124 -16.557 1.00 92.38 402 CYS A O 1
ATOM 3183 N N . GLN A 1 403 ? -6.247 -7.321 -16.103 1.00 89.94 403 GLN A N 1
ATOM 3184 C CA . GLN A 1 403 ? -6.626 -7.637 -14.721 1.00 89.94 403 GLN A CA 1
ATOM 3185 C C . GLN A 1 403 ? -6.707 -6.362 -13.876 1.00 89.94 403 GLN A C 1
ATOM 3187 O O . GLN A 1 403 ? -7.702 -6.152 -13.182 1.00 89.94 403 GLN A O 1
ATOM 3192 N N . ASP A 1 404 ? -5.715 -5.477 -14.012 1.00 88.06 404 ASP A N 1
ATOM 3193 C CA . ASP A 1 404 ? -5.683 -4.201 -13.296 1.00 88.06 404 ASP A CA 1
ATOM 3194 C C . ASP A 1 404 ? -6.887 -3.316 -13.687 1.00 88.06 404 ASP A C 1
ATOM 3196 O O . ASP A 1 404 ? -7.580 -2.787 -12.820 1.00 88.06 404 ASP A O 1
ATOM 3200 N N . ILE A 1 405 ? -7.206 -3.201 -14.985 1.00 91.94 405 ILE A N 1
ATOM 3201 C CA . ILE A 1 405 ? -8.364 -2.425 -15.477 1.00 91.94 405 ILE A CA 1
ATOM 3202 C C . ILE A 1 405 ? -9.691 -2.989 -14.960 1.00 91.94 405 ILE A C 1
ATOM 3204 O O . ILE A 1 405 ? -10.591 -2.214 -14.628 1.00 91.94 405 ILE A O 1
ATOM 3208 N N . SER A 1 406 ? -9.832 -4.318 -14.903 1.00 90.81 406 SER A N 1
ATOM 3209 C CA . SER A 1 406 ? -11.071 -4.974 -14.468 1.00 90.81 406 SER A CA 1
ATOM 3210 C C . SER A 1 406 ? -11.484 -4.533 -13.063 1.00 90.81 406 SER A C 1
ATOM 3212 O O . SER A 1 406 ? -12.658 -4.242 -12.839 1.00 90.81 406 SER A O 1
ATOM 3214 N N . LEU A 1 407 ? -10.518 -4.404 -12.147 1.00 88.44 407 LEU A N 1
ATOM 3215 C CA . LEU A 1 407 ? -10.763 -3.932 -10.781 1.00 88.44 407 LEU A CA 1
ATOM 3216 C C . LEU A 1 407 ? -11.294 -2.490 -10.758 1.00 88.44 407 LEU A C 1
ATOM 3218 O O . LEU A 1 407 ? -12.242 -2.186 -10.037 1.00 88.44 407 LEU A O 1
ATOM 3222 N N . PHE A 1 408 ? -10.738 -1.595 -11.583 1.00 89.19 408 PHE A N 1
ATOM 3223 C CA . PHE A 1 408 ? -11.220 -0.211 -11.673 1.00 89.19 408 PHE A CA 1
ATOM 3224 C C . PHE A 1 408 ? -12.614 -0.110 -12.310 1.00 89.19 408 PHE A C 1
ATOM 3226 O O . PHE A 1 408 ? -13.419 0.732 -11.905 1.00 89.19 408 PHE A O 1
ATOM 3233 N N . LEU A 1 409 ? -12.924 -0.963 -13.290 1.00 91.62 409 LEU A N 1
ATOM 3234 C CA . LEU A 1 409 ? -14.266 -1.037 -13.875 1.00 91.62 409 LEU A CA 1
ATOM 3235 C C . LEU A 1 409 ? -15.297 -1.482 -12.834 1.00 91.62 409 LEU A C 1
ATOM 3237 O O . LEU A 1 409 ? -16.356 -0.870 -12.720 1.00 91.62 409 LEU A O 1
ATOM 3241 N N . GLU A 1 410 ? -14.983 -2.504 -12.042 1.00 91.00 410 GLU A N 1
ATOM 3242 C CA . GLU A 1 410 ? -15.857 -2.964 -10.961 1.00 91.00 410 GLU A CA 1
ATOM 3243 C C . GLU A 1 410 ? -16.060 -1.880 -9.896 1.00 91.00 410 GLU A C 1
ATOM 3245 O O . GLU A 1 410 ? -17.197 -1.566 -9.541 1.00 91.00 410 GLU A O 1
ATOM 3250 N N . LEU A 1 411 ? -14.978 -1.218 -9.473 1.00 89.50 411 LEU A N 1
ATOM 3251 C CA . LEU A 1 411 ? -15.045 -0.134 -8.497 1.00 89.50 411 LEU A CA 1
ATOM 3252 C C . LEU A 1 411 ? -15.916 1.032 -8.992 1.00 89.50 411 LEU A C 1
ATOM 3254 O O . LEU A 1 411 ? -16.776 1.517 -8.263 1.00 89.50 411 LEU A O 1
ATOM 3258 N N . THR A 1 412 ? -15.734 1.483 -10.235 1.00 88.94 412 THR A N 1
ATOM 3259 C CA . THR A 1 412 ? -16.529 2.589 -10.806 1.00 88.94 412 THR A CA 1
ATOM 3260 C C . THR A 1 412 ? -18.007 2.223 -10.965 1.00 88.94 412 THR A C 1
ATOM 3262 O O . THR A 1 412 ? -18.877 3.030 -10.621 1.00 88.94 412 THR A O 1
ATOM 3265 N N . ASN A 1 413 ? -18.311 0.979 -11.353 1.00 89.81 413 ASN A N 1
ATOM 3266 C CA . ASN A 1 413 ? -19.676 0.449 -11.345 1.00 89.81 413 ASN A CA 1
ATOM 3267 C C . ASN A 1 413 ? -20.297 0.470 -9.942 1.00 89.81 413 ASN A C 1
ATOM 3269 O O . ASN A 1 413 ? -21.471 0.812 -9.793 1.00 89.81 413 ASN A O 1
ATOM 3273 N N . ASP A 1 414 ? -19.519 0.170 -8.902 1.00 89.56 414 ASP A N 1
ATOM 3274 C CA . ASP A 1 414 ? -19.995 0.210 -7.523 1.00 89.56 414 ASP A CA 1
ATOM 3275 C C . ASP A 1 414 ? -20.396 1.621 -7.058 1.00 89.56 414 ASP A C 1
ATOM 3277 O O . ASP A 1 414 ? -21.370 1.770 -6.308 1.00 89.56 414 ASP A O 1
ATOM 3281 N N . PHE A 1 415 ? -19.733 2.661 -7.575 1.00 85.12 415 PHE A N 1
ATOM 3282 C CA . PHE A 1 415 ? -20.137 4.063 -7.404 1.00 85.12 415 PHE A CA 1
ATOM 3283 C C . PHE A 1 415 ? -21.367 4.470 -8.228 1.00 85.12 415 PHE A C 1
ATOM 3285 O O . PHE A 1 415 ? -21.842 5.599 -8.099 1.00 85.12 415 PHE A O 1
ATOM 3292 N N . GLY A 1 416 ? -21.887 3.587 -9.082 1.00 85.12 416 GLY A N 1
ATOM 3293 C CA . GLY A 1 416 ? -22.948 3.911 -10.034 1.00 85.12 416 GLY A CA 1
ATOM 3294 C C . GLY A 1 416 ? -22.454 4.685 -11.260 1.00 85.12 416 GLY A C 1
ATOM 3295 O O . GLY A 1 416 ? -23.265 5.281 -11.967 1.00 85.12 416 GLY A O 1
ATOM 3296 N N . VAL A 1 417 ? -21.142 4.685 -11.524 1.00 84.69 417 VAL A N 1
ATOM 3297 C CA . VAL A 1 417 ? -20.522 5.334 -12.685 1.00 84.69 417 VAL A CA 1
ATOM 3298 C C . VAL A 1 417 ? -19.981 4.254 -13.618 1.00 84.69 417 VAL A C 1
ATOM 3300 O O . VAL A 1 417 ? -18.844 3.813 -13.493 1.00 84.69 417 VAL A O 1
ATOM 3303 N N . ALA A 1 418 ? -20.799 3.816 -14.571 1.00 84.62 418 ALA A N 1
ATOM 3304 C CA . ALA A 1 418 ? -20.397 2.785 -15.524 1.00 84.62 418 ALA A CA 1
ATOM 3305 C C . ALA A 1 418 ? -19.461 3.353 -16.606 1.00 84.62 418 ALA A C 1
ATOM 3307 O O . ALA A 1 418 ? -19.912 3.831 -17.650 1.00 84.62 418 ALA A O 1
ATOM 3308 N N . LEU A 1 419 ? -18.150 3.310 -16.351 1.00 88.50 419 LEU A N 1
ATOM 3309 C CA . LEU A 1 419 ? -17.123 3.674 -17.329 1.00 88.50 419 LEU A CA 1
ATOM 3310 C C . LEU A 1 419 ? -16.771 2.486 -18.231 1.00 88.50 419 LEU A C 1
ATOM 3312 O O . LEU A 1 419 ? -16.921 1.325 -17.854 1.00 88.50 419 LEU A O 1
ATOM 3316 N N . LYS A 1 420 ? -16.269 2.773 -19.437 1.00 90.38 420 LYS A N 1
ATOM 3317 C CA . LYS A 1 420 ? -15.704 1.751 -20.332 1.00 90.38 420 LYS A CA 1
ATOM 3318 C C . LYS A 1 420 ? -14.179 1.762 -20.255 1.00 90.38 420 LYS A C 1
ATOM 3320 O O . LYS A 1 420 ? -13.567 2.824 -20.161 1.00 90.38 420 LYS A O 1
ATOM 3325 N N . GLY A 1 421 ? -13.577 0.577 -20.331 1.00 90.75 421 GLY A N 1
ATOM 3326 C CA . GLY A 1 421 ? -12.127 0.402 -20.382 1.00 90.75 421 GLY A CA 1
ATOM 3327 C C . GLY A 1 421 ? -11.597 0.458 -21.814 1.00 90.75 421 GLY A C 1
ATOM 3328 O O . GLY A 1 421 ? -12.198 -0.110 -22.727 1.00 90.75 421 GLY A O 1
ATOM 3329 N N . LYS A 1 422 ? -10.457 1.117 -22.012 1.00 91.50 422 LYS A N 1
ATOM 3330 C CA . LYS A 1 422 ? -9.708 1.162 -23.269 1.00 91.50 422 LYS A CA 1
ATOM 3331 C C . LYS A 1 422 ? -8.251 0.813 -22.992 1.00 91.50 422 LYS A C 1
ATOM 3333 O O . LYS A 1 422 ? -7.544 1.596 -22.368 1.00 91.50 422 LYS A O 1
ATOM 3338 N N . LEU A 1 423 ? -7.804 -0.338 -23.486 1.00 91.81 423 LEU A N 1
ATOM 3339 C CA . LEU A 1 423 ? -6.410 -0.764 -23.399 1.00 91.81 423 LEU A CA 1
ATOM 3340 C C . LEU A 1 423 ? -5.668 -0.412 -24.692 1.00 91.81 423 LEU A C 1
ATOM 3342 O O . LEU A 1 423 ? -6.172 -0.639 -25.795 1.00 91.81 423 LEU A O 1
ATOM 3346 N N . LEU A 1 424 ? -4.473 0.151 -24.548 1.00 92.56 424 LEU A N 1
ATOM 3347 C CA . LEU A 1 424 ? -3.589 0.551 -25.632 1.00 92.56 424 LEU A CA 1
ATOM 3348 C C . LEU A 1 424 ? -2.262 -0.208 -25.522 1.00 92.56 424 LEU A C 1
ATOM 3350 O O . LEU A 1 424 ? -1.557 -0.101 -24.524 1.00 92.56 424 LEU A O 1
ATOM 3354 N N . CYS A 1 425 ? -1.934 -0.940 -26.584 1.00 92.62 425 CYS A N 1
ATOM 3355 C CA . CYS A 1 425 ? -0.652 -1.601 -26.814 1.00 92.62 425 CYS A CA 1
ATOM 3356 C C . CYS A 1 425 ? -0.189 -1.244 -28.235 1.00 92.62 425 CYS A C 1
ATOM 3358 O O . CYS A 1 425 ? -1.018 -1.061 -29.133 1.00 92.62 425 CYS A O 1
ATOM 3360 N N . ASN A 1 426 ? 1.117 -1.106 -28.444 1.00 90.12 426 ASN A N 1
ATOM 3361 C CA . ASN A 1 426 ? 1.724 -0.757 -29.733 1.00 90.12 426 ASN A CA 1
ATOM 3362 C C . ASN A 1 426 ? 2.125 -1.998 -30.568 1.00 90.12 426 ASN A C 1
ATOM 3364 O O . ASN A 1 426 ? 2.349 -1.868 -31.776 1.00 90.12 426 ASN A O 1
ATOM 3368 N N . ASN A 1 427 ? 2.173 -3.197 -29.975 1.00 92.50 427 ASN A N 1
ATOM 3369 C CA . ASN A 1 427 ? 2.603 -4.422 -30.647 1.00 92.50 427 ASN A CA 1
ATOM 3370 C C . ASN A 1 427 ? 1.501 -5.019 -31.541 1.00 92.50 427 ASN A C 1
ATOM 3372 O O . ASN A 1 427 ? 0.541 -5.633 -31.073 1.00 92.50 427 ASN A O 1
ATOM 3376 N N . GLN A 1 428 ? 1.663 -4.896 -32.862 1.00 89.94 428 GLN A N 1
ATOM 3377 C CA . GLN A 1 428 ? 0.685 -5.404 -33.835 1.00 89.94 428 GLN A CA 1
ATOM 3378 C C . GLN A 1 428 ? 0.513 -6.927 -33.793 1.00 89.94 428 GLN A C 1
ATOM 3380 O O . GLN A 1 428 ? -0.590 -7.416 -34.043 1.00 89.94 428 GLN A O 1
ATOM 3385 N N . GLY A 1 429 ? 1.567 -7.680 -33.460 1.00 89.12 429 GLY A N 1
ATOM 3386 C CA . GLY A 1 429 ? 1.493 -9.135 -33.316 1.00 89.12 429 GLY A CA 1
ATOM 3387 C C . GLY A 1 429 ? 0.568 -9.531 -32.167 1.00 89.12 429 GLY A C 1
ATOM 3388 O O . GLY A 1 429 ? -0.367 -10.306 -32.364 1.00 89.12 429 GLY A O 1
ATOM 3389 N N . ALA A 1 430 ? 0.754 -8.915 -30.997 1.00 90.19 430 ALA A N 1
ATOM 3390 C CA . ALA A 1 430 ? -0.074 -9.170 -29.821 1.00 90.19 430 ALA A CA 1
ATOM 3391 C C . ALA A 1 430 ? -1.531 -8.731 -30.052 1.00 90.19 430 ALA A C 1
ATOM 3393 O O . ALA A 1 430 ? -2.467 -9.469 -29.743 1.00 90.19 430 ALA A O 1
ATOM 3394 N N . LEU A 1 431 ? -1.739 -7.572 -30.691 1.00 89.50 431 LEU A N 1
ATOM 3395 C CA . LEU A 1 431 ? -3.075 -7.101 -31.075 1.00 89.50 431 LEU A CA 1
ATOM 3396 C C . LEU A 1 431 ? -3.772 -8.032 -32.075 1.00 89.50 431 LEU A C 1
ATOM 3398 O O . LEU A 1 431 ? -4.994 -8.181 -32.028 1.00 89.50 431 LEU A O 1
ATOM 3402 N N . SER A 1 432 ? -3.018 -8.646 -32.986 1.00 87.94 432 SER A N 1
ATOM 3403 C CA . SER A 1 432 ? -3.562 -9.594 -33.962 1.00 87.94 432 SER A CA 1
ATOM 3404 C C . SER A 1 432 ? -4.009 -10.891 -33.291 1.00 87.94 432 SER A C 1
ATOM 3406 O O . SER A 1 432 ? -5.078 -11.395 -33.629 1.00 87.94 432 SER A O 1
ATOM 3408 N N . LEU A 1 433 ? -3.251 -11.387 -32.303 1.00 87.62 433 LEU A N 1
ATOM 3409 C CA . LEU A 1 433 ? -3.641 -12.548 -31.494 1.00 87.62 433 LEU A CA 1
ATOM 3410 C C . LEU A 1 433 ? -4.950 -12.294 -30.736 1.00 87.62 433 LEU A C 1
ATOM 3412 O O . LEU A 1 433 ? -5.848 -13.127 -30.777 1.00 87.62 433 LEU A O 1
ATOM 3416 N N . LEU A 1 434 ? -5.112 -11.114 -30.128 1.00 86.06 434 LEU A N 1
ATOM 3417 C CA . LEU A 1 434 ? -6.338 -10.751 -29.399 1.00 86.06 434 LEU A CA 1
ATOM 3418 C C . LEU A 1 434 ? -7.575 -10.642 -30.297 1.00 86.06 434 LEU A C 1
ATOM 3420 O O . LEU A 1 434 ? -8.687 -10.939 -29.866 1.00 86.06 434 LEU A O 1
ATOM 3424 N N . LYS A 1 435 ? -7.398 -10.187 -31.541 1.00 84.81 435 LYS A N 1
ATOM 3425 C CA . LYS A 1 435 ? -8.492 -10.035 -32.511 1.00 84.81 435 LYS A CA 1
ATOM 3426 C C . LYS A 1 435 ? -8.858 -11.336 -33.217 1.00 84.81 435 LYS A C 1
ATOM 3428 O O . LYS A 1 435 ? -9.864 -11.352 -33.923 1.00 84.81 435 LYS A O 1
ATOM 3433 N N . ASN A 1 436 ? -8.055 -12.390 -33.074 1.00 82.56 436 ASN A N 1
ATOM 3434 C CA . ASN A 1 436 ? -8.265 -13.648 -33.770 1.00 82.56 436 ASN A CA 1
ATOM 3435 C C . ASN A 1 436 ? -8.900 -14.700 -32.840 1.00 82.56 436 ASN A C 1
ATOM 3437 O O . ASN A 1 436 ? -8.178 -15.424 -32.157 1.00 82.56 436 ASN A O 1
ATOM 3441 N N . PRO A 1 437 ? -10.239 -14.856 -32.842 1.00 65.44 437 PRO A N 1
ATOM 3442 C CA . PRO A 1 437 ? -10.921 -15.841 -32.000 1.00 65.44 437 PRO A CA 1
ATOM 3443 C C . PRO A 1 437 ? -10.637 -17.299 -32.405 1.00 65.44 437 PRO A C 1
ATOM 3445 O O . PRO A 1 437 ? -11.046 -18.213 -31.696 1.00 65.44 437 PRO A O 1
ATOM 3448 N N . LEU A 1 438 ? -9.974 -17.530 -33.547 1.00 64.69 438 LEU A N 1
ATOM 3449 C CA . LEU A 1 438 ? -9.702 -18.854 -34.116 1.00 64.69 438 LEU A CA 1
ATOM 3450 C C . LEU A 1 438 ? -8.268 -19.344 -33.876 1.00 64.69 438 LEU A C 1
ATOM 3452 O O . LEU A 1 438 ? -7.929 -20.436 -34.331 1.00 64.69 438 LEU A O 1
ATOM 3456 N N . TYR A 1 439 ? -7.416 -18.576 -33.186 1.00 57.25 439 TYR A N 1
ATOM 3457 C CA . TYR A 1 439 ? -6.060 -19.026 -32.863 1.00 57.25 439 TYR A CA 1
ATOM 3458 C C . TYR A 1 439 ? -6.105 -20.083 -31.747 1.00 57.25 439 TYR A C 1
ATOM 3460 O O . TYR A 1 439 ? -5.915 -19.799 -30.568 1.00 57.25 439 TYR A O 1
ATOM 3468 N N . GLN A 1 440 ? -6.399 -21.325 -32.126 1.00 55.94 440 GLN A N 1
ATOM 3469 C CA . GLN A 1 440 ? -6.110 -22.499 -31.313 1.00 55.94 440 GLN A CA 1
ATOM 3470 C C . GLN A 1 440 ? -4.666 -22.908 -31.586 1.00 55.94 440 GLN A C 1
ATOM 3472 O O . GLN A 1 440 ? -4.254 -22.989 -32.742 1.00 55.94 440 GLN A O 1
ATOM 3477 N N . HIS A 1 441 ? -3.901 -23.149 -30.522 1.00 44.41 441 HIS A N 1
ATOM 3478 C CA . HIS A 1 441 ? -2.547 -23.682 -30.605 1.00 44.41 441 HIS A CA 1
ATOM 3479 C C . HIS A 1 441 ? -2.609 -25.020 -31.359 1.00 44.41 441 HIS A C 1
ATOM 3481 O O . HIS A 1 441 ? -3.006 -26.035 -30.793 1.00 44.41 441 HIS A O 1
ATOM 3487 N N . GLN A 1 442 ? -2.292 -25.018 -32.653 1.00 42.97 442 GLN A N 1
ATOM 3488 C CA . GLN A 1 442 ? -2.104 -26.254 -33.403 1.00 42.97 442 GLN A CA 1
ATOM 3489 C C . GLN A 1 442 ? -0.717 -26.763 -33.016 1.00 42.97 442 GLN A C 1
ATOM 3491 O O . GLN A 1 442 ? 0.292 -26.254 -33.497 1.00 42.97 442 GLN A O 1
ATOM 3496 N N . THR A 1 443 ? -0.689 -27.641 -32.013 1.00 37.34 443 THR A N 1
ATOM 3497 C CA . THR A 1 443 ? 0.498 -28.397 -31.588 1.00 37.34 443 THR A CA 1
ATOM 3498 C C . THR A 1 443 ? 0.961 -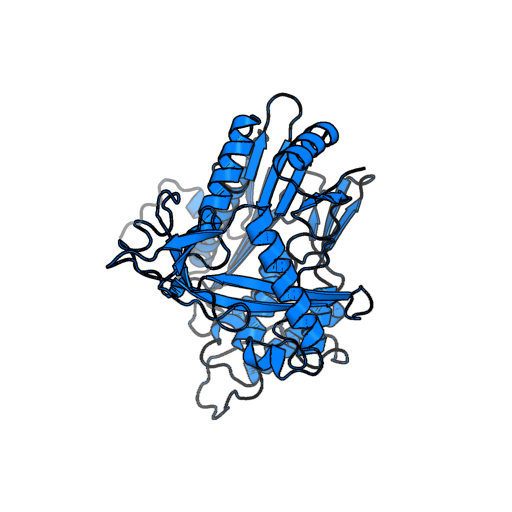29.361 -32.658 1.00 37.34 443 THR A C 1
ATOM 3500 O O . THR A 1 443 ? 0.069 -30.022 -33.243 1.00 37.34 443 THR A O 1
#

Foldseek 3Di:
DDWWWFAPDPDDLDVPVVPDPVPAKDPFLVSCCVDPCVVQQLVQVVVQVVVCVVVVQKDKDADDPPDDAWEKTKDWDFDADPVGHTDGIHIFIATQQVPDDDPRQHVDLQDQPPDWHWYDYDPDDDPPPPHRMTITGPADGHNHSHNQNNVLVVVQVVLVVVQWDQFPLGNQKTWHQPDWTKIWRDDRRTTDIDTDPCPVVVVVCCVPVVIDINDDCQDDNQWGWDADVVLGKIWTANLVLLVVLCVVLVNLVPAADQALFDPPDADDADDPDPADPPPDLLLSLLVSVVVCCVTWCVRNQQLSQRLVVCNPPDGPVSVVSSSNNSNHCSVCSVHGWMFQNDDDQQAWEKEKAKDALSHPVRWIKIWMFIDHSTTDDIHIHTDPDHDPDRLRRRLVNQVVRVVVVVSVQSVCVSSVRRGYYHYDDPDPSNVVVVVDPPPDPPD

pLDDT: mean 81.12, std 16.29, range [25.92, 98.06]

InterPro domains:
  IPR013103 Reverse transcriptase, RNA-dependent DNA polymerase [PF07727] (59-113)
  IPR013103 Reverse transcriptase, RNA-dependent DNA polymerase [PF07727] (114-262)

Nearest PDB structures (foldseek):
  7o24-assembly1_C  TM=6.814E-01  e=1.293E+00  White-tufted-ear marmoset simian foamy virus
  7kx7-assembly1_A  TM=2.015E-01  e=2.930E-02  Ephydatia fluviatilis
  9ij0-assembly1_A  TM=2.120E-01  e=1.558E-01  Mus musculus
  3dlb-assembly1_A  TM=3.525E-01  e=3.152E+00  Thermus thermophilus
  3gu0-assembly1_A  TM=2.571E-01  e=6.501E+00  Thermotoga maritima

Mean predicted aligned error: 10.53 Å

Solvent-accessible surface area (backbone atoms only — not comparable to full-atom values): 25445 Å² total; per-residue (Å²): 142,56,59,31,42,29,59,87,57,92,80,66,70,62,62,84,76,60,61,72,68,87,84,80,64,39,84,38,63,68,48,33,60,74,37,99,54,23,72,54,50,51,52,19,43,52,54,43,49,54,50,35,53,75,68,52,30,50,43,86,40,75,60,59,92,89,68,71,68,42,51,38,46,58,51,55,45,74,39,59,49,97,89,64,48,80,74,46,64,42,40,43,78,27,38,49,29,85,77,55,45,80,75,76,73,36,84,42,76,79,47,77,83,86,66,88,46,33,38,43,86,53,85,92,82,66,76,83,76,81,81,57,68,40,32,35,46,73,46,81,49,54,49,39,71,34,33,67,51,48,52,48,51,54,52,50,50,53,41,42,77,73,62,29,43,62,31,89,68,42,73,50,33,32,38,24,76,73,89,76,46,34,37,36,40,53,54,95,74,33,41,49,70,50,58,83,74,53,66,68,59,48,54,51,49,32,70,75,66,66,33,39,74,64,35,61,72,47,64,56,96,54,27,40,38,48,76,40,77,92,74,51,30,42,33,37,27,44,37,71,58,50,53,51,52,27,56,78,68,74,41,75,86,56,66,76,37,98,45,42,56,67,85,91,66,80,81,71,78,81,77,90,63,93,59,76,71,77,84,60,68,53,55,59,56,51,51,56,50,46,51,42,33,76,70,43,33,66,86,40,27,59,48,46,50,60,55,59,75,34,58,91,64,48,43,72,66,55,54,50,50,52,52,39,31,50,16,18,43,67,70,47,33,86,52,49,41,55,31,41,84,53,92,71,73,68,43,36,40,30,42,33,43,42,47,64,45,78,42,88,82,38,24,20,43,27,36,33,42,33,30,56,39,30,78,74,45,70,50,51,44,71,47,95,56,65,54,92,40,58,44,50,28,32,40,51,18,47,55,56,41,51,57,58,50,51,48,54,46,48,43,34,40,64,73,72,45,83,55,48,80,44,82,45,69,87,55,65,63,31,54,48,56,74,72,40,92,78,77,66,87,84,123

Sequence (443 aa):
MENFISGKRSRKPPNWFAGAVVGTTPCSFKEALASLKSNAWLNAIAKEFASLEQHQVVKEVRLERNQRLLDTTWVFWEKTDAEGNVTEEKARLCVKGFCQIEDVDFHETFSPTDEEIFIKVSEGYTPTMEGGVCRKLTKSLYGLRQSQRNWYLCIKRFFTEAGFRPSAADPCFFIRTSGDPCFVFLHVDNLVIGGQNLQVFKSEIVSTLQMKDLCELNYVLGMKVTQNRSIRTISLSQELYIENILKDFDMQDCKLAFTPLVPSSRLDPIGNSNADPTSIKYRRAVGLLNYLVSCTRPDIAFATSCLAQFLSAPSVEHENAFKHVLWYLKGTKSWGITLGDVCDNSLITAFCDADWGSNYDSRSFSGSCVFCYGLVGWKTSKQEVVALSSTEAEYWSISSCCQDISLFLELTNDFGVALKGKLLCNNQGALSLLKNPLYQHQT

Radius of gyration: 25.97 Å; Cα contacts (8 Å, |Δi|>4): 710; chains: 1; bounding box: 64×54×81 Å

Organism: NCBI:txid1389203

Secondary structure (DSSP, 8-state):
----EEES-PPPS-TTSS---TTTS-SSHHHHHHSTTHHHHHHHHHHHHHHHHHTT-EEEEEPPTT--EEEEEEEEEEEE-TTS-EEEEEEEEEE-GGG--BTTTBSSTT--S-S--EEE--SSS-S--TTSEEEEESS--TT-TTHHHHHHHHHHHHHHHTT-EE-SS-TTEEEE-SSS-EEEEEETTEEEEEES-HHHHHHHHHHHH-EEE--S--EETTEEEEEETTTTEEEEE-HHHHHHHHHHTT-TTPPP-SSSS-TTPPP---SS------SS-HHHHHHHHHHHHHHT-GGGHHHHHHHHTTSSS--HHHHHHHHHHHHHHHHTTT-EEEES--S--SEEEEEEEE-SS-STTS--EEEEEEESSBEEEEEEEE-SS--SSHHHHHHHHHHHHHHHHHHHHHHHHHTT--PEEEEE---HHHHHHHH-TT-----